Protein AF-A0A944A8Z4-F1 (afdb_monomer)

Mean predicted aligned error: 18.76 Å

Solvent-accessible surface area (backbone atoms only — not comparable to full-atom values): 25428 Å² total; per-residue (Å²): 109,74,67,58,52,48,54,54,46,53,61,54,57,52,52,79,70,58,82,80,67,68,96,84,46,62,68,61,51,51,52,47,49,52,50,50,53,49,53,50,52,44,52,60,62,73,45,83,59,69,46,75,50,66,28,31,27,69,40,78,49,64,46,33,33,29,33,33,46,95,85,51,44,34,49,34,37,39,93,48,65,68,96,69,55,69,24,31,21,33,39,37,32,26,37,75,44,77,56,88,92,39,78,31,34,41,46,75,45,78,45,81,79,51,74,45,83,71,76,77,58,43,80,45,55,56,71,47,65,46,49,74,55,81,51,80,84,37,44,79,66,42,43,59,41,28,48,27,33,38,64,31,32,31,58,29,76,47,102,53,26,31,32,27,36,28,92,91,40,62,31,40,38,37,30,99,63,72,58,77,88,50,75,53,12,66,75,28,42,38,37,34,39,41,40,26,34,28,40,66,39,61,47,86,84,69,90,86,54,76,87,72,30,54,76,36,34,38,30,43,36,84,53,62,86,36,54,41,80,48,88,47,72,62,25,53,60,55,64,52,54,70,66,58,58,52,50,53,55,49,51,53,53,51,52,52,51,50,52,51,54,52,50,52,51,51,54,53,51,52,53,51,51,53,52,51,50,54,54,50,54,50,54,50,53,50,51,50,56,50,49,57,53,50,52,54,41,52,53,52,31,52,56,32,50,77,70,69,38,60,70,60,26,53,51,42,54,52,48,48,53,50,51,54,48,52,55,52,49,68,70,71,42,75,63,60,72,74,46,29,60,62,52,49,53,53,48,51,41,53,61,58,37,72,70,69,82,44,47,60,50,76,50,78,40,50,66,60,74,68,60,59,64,66,53,48,47,40,52,51,51,40,51,50,50,55,52,48,44,35,48,74,75,21,65,29,54,42,35,43,38,40,30,35,64,32,103,78,84,16,24,35,41,35,44,33,27,64,21,56,77,82,60,83,82,78,57,83,47,96,83,80,59,59,65,64,57,52,51,38,42,55,38,26,51,75,66,61,24,50,63,50,76,50,67,78,89,66,33,32,36,40,38,39,39,28,103

Radius of gyration: 58.44 Å; Cα contacts (8 Å, |Δi|>4): 720; chains: 1; bounding box: 113×42×150 Å

Foldseek 3Di:
DVVVVVVLVVVLVCVVVPPPDDPPCQVVVVVVVVVVLVVVVCVLVVPVDFDKDKFFFQAFDQFWTWGDDDQDIAIEGEDTGDPDDGQFIKIFTAGWDDDLNDTHTYGPDIGTPGGHDADDAAEDAPVLLLADDSDPVCSNSHQAQHKHKYKFWWQAADPQETWTDGPNAIEAEGDNDYDPLCHVSNQLRFIKIAIFTKHFNFDSSDDDDSNRGGPHMYGYHHDPVRIDTDGDPSNVVRPDDPVVVVVVVVVVVVVVVVVVVVVVVVVVVVVVVVVVVVVVVVVVVLVVVLVVLLVVLVVVLVVCVVVVNVVLSVVSVVVNVVVVVLSVVLVVPPVLQVAALVRLVVVVQVVVVVVVQAHEEEAEDLGDRGDPSLLSSLSNLLVCLLVVCCVPPFVFRYWYWYKDHDPPSKIKIKIKTQGDDDDPVVPPDPRPDDCSVVSNQVSLVVNCWGWDWDDPPGMIMIMTIHD

pLDDT: mean 77.7, std 17.25, range [27.53, 97.44]

Sequence (467 aa):
MKTMFAILFSLLAMRSFAEDVAPSLGDELSAMRTRIEKAFRRVLAEESLSCAIIGTVTHVERTFFFLQGNDAALKVFSKGRPQLKVGDRIQVSGKPSIEGGRIVFNAEKVEKLGTSSLPGARKAGADDLTFVAFSRDDYARDINWRVVEVKGRAIGLTESGFAMDINDLPVTVVIDKVPSFLSDSAQTRPIVKVKGVAELILDQSSIIDASRWVMGVKVYVAGLEDVVLEPDLIYLANKHDVRLRIAVVGAFVLLGALVLVLAFYGIRQARNRLRSQILMGERKRMADDLHDTIEQHIVGAGILLQLGKLKEVADVLLRAKKEMRDIVWGLKNDDMMRLSPAEMIRQYVREENKKGMYRIDCKLSGLPEKLDARLMRDLSLILREAVGNALKHASARKIAIVSEPNGAGGWLLRVSNDGKPYDPSTALGVDQGHFGVEGMKARARRLGAKLSLCHDGHRTVLTLEKQ

Structure (mmCIF, N/CA/C/O backbone):
data_AF-A0A944A8Z4-F1
#
_entry.id   AF-A0A944A8Z4-F1
#
loop_
_atom_site.group_PDB
_atom_site.id
_atom_site.type_symbol
_atom_site.label_atom_id
_atom_site.label_alt_id
_atom_site.label_comp_id
_atom_site.label_asym_id
_atom_site.label_entity_id
_atom_site.label_seq_id
_atom_site.pdbx_PDB_ins_code
_atom_site.Cartn_x
_atom_site.Cartn_y
_atom_site.Cartn_z
_atom_site.occupancy
_atom_site.B_iso_or_equiv
_atom_site.auth_seq_id
_atom_site.auth_comp_id
_atom_site.auth_asym_id
_atom_site.auth_atom_id
_atom_site.pdbx_PDB_model_num
ATOM 1 N N . MET A 1 1 ? -32.486 8.533 53.521 1.00 33.50 1 MET A N 1
ATOM 2 C CA . MET A 1 1 ? -31.976 8.850 52.158 1.00 33.50 1 MET A CA 1
ATOM 3 C C . MET A 1 1 ? -31.254 10.205 52.054 1.00 33.50 1 MET A C 1
ATOM 5 O O . MET A 1 1 ? -30.093 10.197 51.668 1.00 33.50 1 MET A O 1
ATOM 9 N N . LYS A 1 2 ? -31.855 11.352 52.436 1.00 27.53 2 LYS A N 1
ATOM 10 C CA . LYS A 1 2 ? -31.167 12.672 52.435 1.00 27.53 2 LYS A CA 1
ATOM 11 C C . LYS A 1 2 ? -29.946 12.738 53.378 1.00 27.53 2 LYS A C 1
ATOM 13 O O . LYS A 1 2 ? -28.923 13.292 53.003 1.00 27.53 2 LYS A O 1
ATOM 18 N N . THR A 1 3 ? -30.015 12.092 54.542 1.00 30.09 3 THR A N 1
ATOM 19 C CA . THR A 1 3 ? -28.920 12.016 55.535 1.00 30.09 3 THR A CA 1
ATOM 20 C C . THR A 1 3 ? -27.759 11.116 55.089 1.00 30.09 3 THR A C 1
ATOM 22 O O . THR A 1 3 ? -26.607 11.372 55.410 1.00 30.09 3 THR A O 1
ATOM 25 N N . MET A 1 4 ? -28.048 10.095 54.279 1.00 37.91 4 MET A N 1
ATOM 26 C CA . MET A 1 4 ? -27.061 9.146 53.748 1.00 37.91 4 MET A CA 1
ATOM 27 C C . MET A 1 4 ? -26.226 9.773 52.618 1.00 37.91 4 MET A C 1
ATOM 29 O O . MET A 1 4 ? -25.016 9.583 52.559 1.00 37.91 4 MET A O 1
ATOM 33 N N . PHE A 1 5 ? -26.860 10.604 51.780 1.00 40.53 5 PHE A N 1
ATOM 34 C CA . PHE A 1 5 ? -26.158 11.470 50.830 1.00 40.53 5 PHE A CA 1
ATOM 35 C C . PHE A 1 5 ? -25.332 12.547 51.539 1.00 40.53 5 PHE A C 1
ATOM 37 O O . PHE A 1 5 ? -24.237 12.840 51.082 1.00 40.53 5 PHE A O 1
ATOM 44 N N . ALA A 1 6 ? -25.809 13.097 52.661 1.00 34.31 6 ALA A N 1
ATOM 45 C CA . ALA A 1 6 ? -25.054 14.075 53.443 1.00 34.31 6 ALA A CA 1
ATOM 46 C C . ALA A 1 6 ? -23.755 13.483 54.017 1.00 34.31 6 ALA A C 1
ATOM 48 O O . ALA A 1 6 ? -22.729 14.139 53.933 1.00 34.31 6 ALA A O 1
ATOM 49 N N . ILE A 1 7 ? -23.763 12.231 54.496 1.00 41.44 7 ILE A N 1
ATOM 50 C CA . ILE A 1 7 ? -22.557 11.531 54.985 1.00 41.44 7 ILE A CA 1
ATOM 51 C C . ILE A 1 7 ? -21.581 11.223 53.838 1.00 41.44 7 ILE A C 1
ATOM 53 O O . ILE A 1 7 ? -20.376 11.422 53.987 1.00 41.44 7 ILE A O 1
ATOM 57 N N . LEU A 1 8 ? -22.094 10.805 52.673 1.00 43.31 8 LEU A N 1
ATOM 58 C CA . LEU A 1 8 ? -21.293 10.640 51.454 1.00 43.31 8 LEU A CA 1
ATOM 59 C C . LEU A 1 8 ? -20.638 11.975 51.046 1.00 43.31 8 LEU A C 1
ATOM 61 O O . LEU A 1 8 ? -19.451 12.019 50.739 1.00 43.31 8 LEU A O 1
ATOM 65 N N . PHE A 1 9 ? -21.387 13.078 51.134 1.00 41.00 9 PHE A N 1
ATOM 66 C CA . PHE A 1 9 ? -20.906 14.437 50.879 1.00 41.00 9 PHE A CA 1
ATOM 67 C C . PHE A 1 9 ? -19.906 14.940 51.926 1.00 41.00 9 PHE A C 1
ATOM 69 O O . PHE A 1 9 ? -18.956 15.618 51.558 1.00 41.00 9 PHE A O 1
ATOM 76 N N . SER A 1 10 ? -20.069 14.602 53.208 1.00 35.19 10 SER A N 1
ATOM 77 C CA . SER A 1 10 ? -19.103 14.941 54.264 1.00 35.19 10 SER A CA 1
ATOM 78 C C . SER A 1 10 ? -17.764 14.225 54.061 1.00 35.19 10 SER A C 1
ATOM 80 O O . SER A 1 10 ? -16.714 14.806 54.316 1.00 35.19 10 SER A O 1
ATOM 82 N N . LEU A 1 11 ? -17.793 12.993 53.542 1.00 38.72 11 LEU A N 1
ATOM 83 C CA . LEU A 1 11 ? -16.600 12.217 53.185 1.00 38.72 11 LEU A CA 1
ATOM 84 C C . LEU A 1 11 ? -15.893 12.759 51.935 1.00 38.72 11 LEU A C 1
ATOM 86 O O . LEU A 1 11 ? -14.668 12.744 51.864 1.00 38.72 11 LEU A O 1
ATOM 90 N N . LEU A 1 12 ? -16.655 13.290 50.979 1.00 38.38 12 LEU A N 1
ATOM 91 C CA . LEU A 1 12 ? -16.134 13.969 49.789 1.00 38.38 12 LEU A CA 1
ATOM 92 C C . LEU A 1 12 ? -15.616 15.384 50.078 1.00 38.38 12 LEU A C 1
ATOM 94 O O . LEU A 1 12 ? -14.611 15.789 49.501 1.00 38.38 12 LEU A O 1
ATOM 98 N N . ALA A 1 13 ? -16.235 16.104 51.014 1.00 33.53 13 ALA A N 1
ATOM 99 C CA . ALA A 1 13 ? -15.773 17.408 51.486 1.00 33.53 13 ALA A CA 1
ATOM 100 C C . ALA A 1 13 ? -14.445 17.318 52.263 1.00 33.53 13 ALA A C 1
ATOM 102 O O . ALA A 1 13 ? -13.632 18.234 52.179 1.00 33.53 13 ALA A O 1
ATOM 103 N N . MET A 1 14 ? -14.164 16.199 52.947 1.00 36.00 14 MET A N 1
ATOM 104 C CA . MET A 1 14 ? -12.862 15.965 53.596 1.00 36.00 14 MET A CA 1
ATOM 105 C C . MET A 1 14 ? -11.694 15.804 52.603 1.00 36.00 14 MET A C 1
ATOM 107 O O . MET A 1 14 ? -10.540 15.919 53.010 1.00 36.00 14 MET A O 1
ATOM 111 N N . ARG A 1 15 ? -11.962 15.612 51.301 1.00 39.09 15 ARG A N 1
ATOM 112 C CA . ARG A 1 15 ? -10.935 15.564 50.243 1.00 39.09 15 ARG A CA 1
ATOM 113 C C . ARG A 1 15 ? -10.267 16.921 50.003 1.00 39.09 15 ARG A C 1
ATOM 115 O O . ARG A 1 15 ? -9.078 16.951 49.722 1.00 39.09 15 ARG A O 1
ATOM 122 N N . SER A 1 16 ? -10.989 18.023 50.223 1.00 33.91 16 SER A N 1
ATOM 123 C CA . SER A 1 16 ? -10.416 19.380 50.193 1.00 33.91 16 SER A CA 1
ATOM 124 C C . SER A 1 16 ? -9.349 19.598 51.275 1.00 33.91 16 SER A C 1
ATOM 126 O O . SER A 1 16 ? -8.621 20.580 51.208 1.00 33.91 16 SER A O 1
ATOM 128 N N . PHE A 1 17 ? -9.266 18.716 52.277 1.00 29.78 17 PHE A N 1
ATOM 129 C CA . PHE A 1 17 ? -8.324 18.827 53.391 1.00 29.78 17 PHE A CA 1
ATOM 130 C C . PHE A 1 17 ? -7.051 17.984 53.197 1.00 29.78 17 PHE A C 1
ATOM 132 O O . PHE A 1 17 ? -6.087 18.159 53.935 1.00 29.78 17 PHE A O 1
ATOM 139 N N . ALA A 1 18 ? -7.036 17.060 52.228 1.00 34.78 18 ALA A N 1
ATOM 140 C CA . ALA A 1 18 ? -5.936 16.114 52.020 1.00 34.78 18 ALA A CA 1
ATOM 141 C C . ALA A 1 18 ? -4.930 16.551 50.937 1.00 34.78 18 ALA A C 1
ATOM 143 O O . ALA A 1 18 ? -3.946 15.851 50.713 1.00 34.78 18 ALA A O 1
ATOM 144 N N . GLU A 1 19 ? -5.151 17.694 50.280 1.00 38.44 19 GLU A N 1
ATOM 145 C CA . GLU A 1 19 ? -4.257 18.212 49.231 1.00 38.44 19 GLU A CA 1
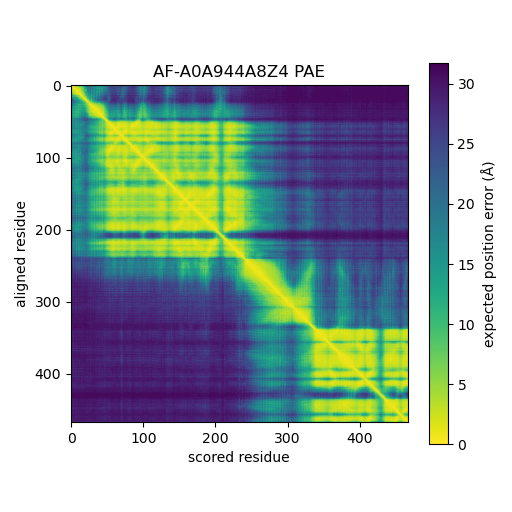ATOM 146 C C . GLU A 1 19 ? -2.943 18.816 49.773 1.00 38.44 19 GLU A C 1
ATOM 148 O O . GLU A 1 19 ? -2.014 19.003 48.995 1.00 38.44 19 GLU A O 1
ATOM 153 N N . ASP A 1 20 ? -2.801 19.011 51.093 1.00 39.16 20 ASP A N 1
ATOM 154 C CA . ASP A 1 20 ? -1.635 19.694 51.687 1.00 39.16 20 ASP A CA 1
ATOM 155 C C . ASP A 1 20 ? -0.675 18.813 52.515 1.00 39.16 20 ASP A C 1
ATOM 157 O O . ASP A 1 20 ? 0.334 19.314 53.017 1.00 39.16 20 ASP A O 1
ATOM 161 N N . VAL A 1 21 ? -0.922 17.507 52.695 1.00 34.72 21 VAL A N 1
ATOM 162 C CA . VAL A 1 21 ? -0.170 16.724 53.701 1.00 34.72 21 VAL A CA 1
ATOM 163 C C . VAL A 1 21 ? 0.400 15.415 53.145 1.00 34.72 21 VAL A C 1
ATOM 165 O O . VAL A 1 21 ? -0.266 14.394 53.098 1.00 34.72 21 VAL A O 1
ATOM 168 N N . ALA A 1 22 ? 1.673 15.498 52.750 1.00 36.94 22 ALA A N 1
ATOM 169 C CA . ALA A 1 22 ? 2.753 14.501 52.775 1.00 36.94 22 ALA A CA 1
ATOM 170 C C . ALA A 1 22 ? 2.506 13.008 52.377 1.00 36.94 22 ALA A C 1
ATOM 172 O O . ALA A 1 22 ? 1.632 12.328 52.909 1.00 36.94 22 ALA A O 1
ATOM 173 N N . PRO A 1 23 ? 3.410 12.397 51.576 1.00 42.44 23 PRO A N 1
ATOM 174 C CA . PRO A 1 23 ? 3.342 10.995 51.121 1.00 42.44 23 PRO A CA 1
ATOM 175 C C . PRO A 1 23 ? 3.504 9.891 52.200 1.00 42.44 23 PRO A C 1
ATOM 177 O O . PRO A 1 23 ? 3.547 8.713 51.854 1.00 42.44 23 PRO A O 1
ATOM 180 N N . SER A 1 24 ? 3.558 10.216 53.498 1.00 43.31 24 SER A N 1
ATOM 181 C CA . SER A 1 24 ? 3.660 9.247 54.610 1.00 43.31 24 SER A CA 1
ATOM 182 C C . SER A 1 24 ? 2.308 8.724 55.135 1.00 43.31 24 SER A C 1
ATOM 184 O O . SER A 1 24 ? 2.270 8.028 56.144 1.00 43.31 24 SER A O 1
ATOM 186 N N . LEU A 1 25 ? 1.197 9.046 54.465 1.00 44.62 25 LEU A N 1
ATOM 187 C CA . LEU A 1 25 ? -0.182 8.796 54.920 1.00 44.62 25 LEU A CA 1
ATOM 188 C C . LEU A 1 25 ? -0.814 7.469 54.448 1.00 44.62 25 LEU A C 1
ATOM 190 O O . LEU A 1 25 ? -1.997 7.233 54.691 1.00 44.62 25 LEU A O 1
ATOM 194 N N . GLY A 1 26 ? -0.061 6.593 53.775 1.00 45.41 26 GLY A N 1
ATOM 195 C CA . GLY A 1 26 ? -0.600 5.375 53.147 1.00 45.41 26 GLY A CA 1
ATOM 196 C C . GLY A 1 26 ? -1.332 4.430 54.112 1.00 45.41 26 GLY A C 1
ATOM 197 O O . GLY A 1 26 ? -2.456 4.004 53.830 1.00 45.41 26 GLY A O 1
ATOM 198 N N . ASP A 1 27 ? -0.743 4.161 55.278 1.00 46.50 27 ASP A N 1
ATOM 199 C CA . ASP A 1 27 ? -1.325 3.251 56.275 1.00 46.50 27 ASP A CA 1
ATOM 200 C C . ASP A 1 27 ? -2.541 3.867 56.989 1.00 46.50 27 ASP A C 1
ATOM 202 O O . ASP A 1 27 ? -3.544 3.188 57.228 1.00 46.50 27 ASP A O 1
ATOM 206 N N . GLU A 1 28 ? -2.509 5.175 57.263 1.00 45.19 28 GLU A N 1
ATOM 207 C CA . GLU A 1 28 ? -3.624 5.897 57.887 1.00 45.19 28 GLU A CA 1
ATOM 208 C C . GLU A 1 28 ? -4.821 6.050 56.940 1.00 45.19 28 GLU A C 1
ATOM 210 O O . GLU A 1 28 ? -5.967 5.870 57.360 1.00 45.19 28 GLU A O 1
ATOM 215 N N . LEU A 1 29 ? -4.579 6.287 55.647 1.00 44.28 29 LEU A N 1
ATOM 216 C CA . LEU A 1 29 ? -5.621 6.330 54.616 1.00 44.28 29 LEU A CA 1
ATOM 217 C C . LEU A 1 29 ? -6.252 4.949 54.379 1.00 44.28 29 LEU A C 1
ATOM 219 O O . LEU A 1 29 ? -7.470 4.852 54.213 1.00 44.28 29 LEU A O 1
ATOM 223 N N . SER A 1 30 ? -5.466 3.870 54.432 1.00 45.75 30 SER A N 1
ATOM 224 C CA . SER A 1 30 ? -5.971 2.490 54.357 1.00 45.75 30 SER A CA 1
ATOM 225 C C . SER A 1 30 ? -6.839 2.123 55.572 1.00 45.75 30 SER A C 1
ATOM 227 O O . SER A 1 30 ? -7.936 1.557 55.441 1.00 45.75 30 SER A O 1
ATOM 229 N N . ALA A 1 31 ? -6.414 2.527 56.773 1.00 50.53 31 ALA A N 1
ATOM 230 C CA . ALA A 1 31 ? -7.206 2.380 57.990 1.00 50.53 31 ALA A CA 1
ATOM 231 C C . ALA A 1 31 ? -8.495 3.223 57.943 1.00 50.53 31 ALA A C 1
ATOM 233 O O . ALA A 1 31 ? -9.558 2.749 58.357 1.00 50.53 31 ALA A O 1
ATOM 234 N N . MET A 1 32 ? -8.434 4.441 57.393 1.00 48.72 32 MET A N 1
ATOM 235 C CA . MET A 1 32 ? -9.591 5.316 57.178 1.00 48.72 32 MET A CA 1
ATOM 236 C C . MET A 1 32 ? -10.587 4.692 56.195 1.00 48.72 32 MET A C 1
ATOM 238 O O . MET A 1 32 ? -11.773 4.596 56.513 1.00 48.72 32 MET A O 1
ATOM 242 N N . ARG A 1 33 ? -10.115 4.180 55.049 1.00 49.97 33 ARG A N 1
ATOM 243 C CA . ARG A 1 33 ? -10.929 3.431 54.079 1.00 49.97 33 ARG A CA 1
ATOM 244 C C . ARG A 1 33 ? -11.651 2.273 54.751 1.00 49.97 33 ARG A C 1
ATOM 246 O O . ARG A 1 33 ? -12.865 2.153 54.624 1.00 49.97 33 ARG A O 1
ATOM 253 N N . THR A 1 34 ? -10.923 1.457 55.509 1.00 54.66 34 THR A N 1
ATOM 254 C CA . THR A 1 34 ? -11.496 0.302 56.213 1.00 54.66 34 THR A CA 1
ATOM 255 C C . THR A 1 34 ? -12.566 0.743 57.214 1.00 54.66 34 THR A C 1
ATOM 257 O O . THR A 1 34 ? -13.606 0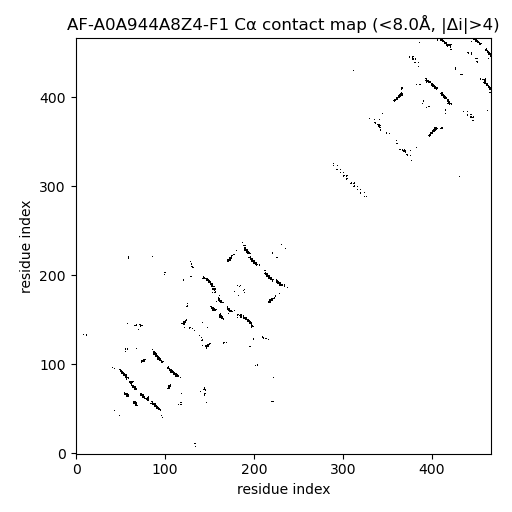.098 57.335 1.00 54.66 34 THR A O 1
ATOM 260 N N . ARG A 1 35 ? -12.361 1.869 57.912 1.00 54.84 35 ARG A N 1
ATOM 261 C CA . ARG A 1 35 ? -13.348 2.441 58.844 1.00 54.84 35 ARG A CA 1
ATOM 262 C C . ARG A 1 35 ? -14.587 2.974 58.128 1.00 54.84 35 ARG A C 1
ATOM 264 O O . ARG A 1 35 ? -15.687 2.713 58.603 1.00 54.84 35 ARG A O 1
ATOM 271 N N . ILE A 1 36 ? -14.428 3.659 56.997 1.00 55.84 36 ILE A N 1
ATOM 272 C CA . ILE A 1 36 ? -15.534 4.190 56.186 1.00 55.84 36 ILE A CA 1
ATOM 273 C C . ILE A 1 36 ? -16.332 3.049 55.559 1.00 55.84 36 ILE A C 1
ATOM 275 O O . ILE A 1 36 ? -17.550 3.010 55.703 1.00 55.84 36 ILE A O 1
ATOM 279 N N . GLU A 1 37 ? -15.662 2.080 54.932 1.00 57.41 37 GLU A N 1
ATOM 280 C CA . GLU A 1 37 ? -16.307 0.883 54.388 1.00 57.41 37 GLU A CA 1
ATOM 281 C C . GLU A 1 37 ? -17.045 0.117 55.489 1.00 57.41 37 GLU A C 1
ATOM 283 O O . GLU A 1 37 ? -18.183 -0.299 55.287 1.00 57.41 37 GLU A O 1
ATOM 288 N N . LYS A 1 38 ? -16.446 -0.033 56.677 1.00 61.47 38 LYS A N 1
ATOM 289 C CA . LYS A 1 38 ? -17.083 -0.699 57.820 1.00 61.47 38 LYS A CA 1
ATOM 290 C C . LYS A 1 38 ? -18.272 0.094 58.362 1.00 61.47 38 LYS A C 1
ATOM 292 O O . LYS A 1 38 ? -19.289 -0.518 58.665 1.00 61.47 38 LYS A O 1
ATOM 297 N N . ALA A 1 39 ? -18.180 1.421 58.457 1.00 57.78 39 ALA A N 1
ATOM 298 C CA . ALA A 1 39 ? -19.283 2.286 58.874 1.00 57.78 39 ALA A CA 1
ATOM 299 C C . ALA A 1 39 ? -20.432 2.254 57.858 1.00 57.78 39 ALA A C 1
ATOM 301 O O . ALA A 1 39 ? -21.588 2.121 58.242 1.00 57.78 39 ALA A O 1
ATOM 302 N N . PHE A 1 40 ? -20.124 2.279 56.563 1.00 59.16 40 PHE A N 1
ATOM 303 C CA . PHE A 1 40 ? -21.126 2.205 55.508 1.00 59.16 40 PHE A CA 1
ATOM 304 C C . PHE A 1 40 ? -21.773 0.821 55.431 1.00 59.16 40 PHE A C 1
ATOM 306 O O . PHE A 1 40 ? -22.994 0.720 55.381 1.00 59.16 40 PHE A O 1
ATOM 313 N N . ARG A 1 41 ? -20.982 -0.260 55.509 1.00 62.38 41 ARG A N 1
ATOM 314 C CA . ARG A 1 41 ? -21.499 -1.634 55.634 1.00 62.38 41 ARG A CA 1
ATOM 315 C C . ARG A 1 41 ? -22.366 -1.791 56.875 1.00 62.38 41 ARG A C 1
ATOM 317 O O . ARG A 1 41 ? -23.364 -2.491 56.810 1.00 62.38 41 ARG A O 1
ATOM 324 N N . ARG A 1 42 ? -22.005 -1.139 57.982 1.00 61.34 42 ARG A N 1
ATOM 325 C CA . ARG A 1 42 ? -22.796 -1.126 59.213 1.00 61.34 42 ARG A CA 1
ATOM 326 C C . ARG A 1 42 ? -24.124 -0.398 59.016 1.00 61.34 42 ARG A C 1
ATOM 328 O O . ARG A 1 42 ? -25.138 -0.966 59.378 1.00 61.34 42 ARG A O 1
ATOM 335 N N . VAL A 1 43 ? -24.145 0.765 58.363 1.00 58.62 43 VAL A N 1
ATOM 336 C CA . VAL A 1 43 ? -25.392 1.479 58.017 1.00 58.62 43 VAL A CA 1
ATOM 337 C C . VAL A 1 43 ? -26.270 0.646 57.078 1.00 58.62 43 VAL A C 1
ATOM 339 O O . VAL A 1 43 ? -27.458 0.488 57.333 1.00 58.62 43 VAL A O 1
ATOM 342 N N . LEU A 1 44 ? -25.683 0.039 56.042 1.00 59.97 44 LEU A N 1
ATOM 343 C CA . LEU A 1 44 ? -26.388 -0.864 55.124 1.00 59.97 44 LEU A CA 1
ATOM 344 C C . LEU A 1 44 ? -26.882 -2.165 55.785 1.00 59.97 44 LEU A C 1
ATOM 346 O O . LEU A 1 44 ? -27.789 -2.803 55.255 1.00 59.97 44 LEU A O 1
ATOM 350 N N . ALA A 1 45 ? -26.259 -2.596 56.885 1.00 57.09 45 ALA A N 1
ATOM 351 C CA . ALA A 1 45 ? -26.615 -3.816 57.609 1.00 57.09 45 ALA A CA 1
ATOM 352 C C . ALA A 1 45 ? -27.586 -3.568 58.777 1.00 57.09 45 ALA A C 1
ATOM 354 O O . ALA A 1 45 ? -28.406 -4.437 59.061 1.00 57.09 45 ALA A O 1
ATOM 355 N N . GLU A 1 46 ? -27.492 -2.418 59.455 1.00 51.72 46 GLU A N 1
ATOM 356 C CA . GLU A 1 46 ? -28.370 -2.012 60.563 1.00 51.72 46 GLU A CA 1
ATOM 357 C C . GLU A 1 46 ? -29.729 -1.517 60.049 1.00 51.72 46 GLU A C 1
ATOM 359 O O . GLU A 1 46 ? -30.759 -1.843 60.637 1.00 51.72 46 GLU A O 1
ATOM 364 N N . GLU A 1 47 ? -29.766 -0.800 58.922 1.00 50.97 47 GLU A N 1
ATOM 365 C CA . GLU A 1 47 ? -31.010 -0.502 58.221 1.00 50.97 47 GLU A CA 1
ATOM 366 C C . GLU A 1 47 ? -31.252 -1.611 57.187 1.00 50.97 47 GLU A C 1
ATOM 368 O O . GLU A 1 47 ? -30.611 -1.645 56.141 1.00 50.97 47 GLU A O 1
ATOM 373 N N . SER A 1 48 ? -32.176 -2.539 57.446 1.00 51.12 48 SER A N 1
ATOM 374 C CA . SER A 1 48 ? -32.635 -3.558 56.488 1.00 51.12 48 SER A CA 1
ATOM 375 C C . SER A 1 48 ? -33.394 -2.930 55.304 1.00 51.12 48 SER A C 1
ATOM 377 O O . SER A 1 48 ? -34.573 -3.205 55.076 1.00 51.12 48 SER A O 1
ATOM 379 N N . LEU A 1 49 ? -32.733 -2.045 54.558 1.00 57.38 49 LEU A N 1
ATOM 380 C CA . LEU A 1 49 ? -33.257 -1.275 53.439 1.00 57.38 49 LEU A CA 1
ATOM 381 C C . LEU A 1 49 ? -33.318 -2.161 52.200 1.00 57.38 49 LEU A C 1
ATOM 383 O O . LEU A 1 49 ? -32.523 -2.037 51.269 1.00 57.38 49 LEU A O 1
ATOM 387 N N . SER A 1 50 ? -34.296 -3.062 52.185 1.00 61.62 50 SER A N 1
ATOM 388 C CA . SER A 1 50 ? -34.819 -3.545 50.914 1.00 61.62 50 SER A CA 1
ATOM 389 C C . SER A 1 50 ? -35.464 -2.354 50.211 1.00 61.62 50 SER A C 1
ATOM 391 O O . SER A 1 50 ? -36.462 -1.815 50.690 1.00 61.62 50 SER A O 1
ATOM 393 N N . CYS A 1 51 ? -34.892 -1.918 49.093 1.00 72.38 51 CYS A N 1
ATOM 394 C CA . CYS A 1 51 ? -35.466 -0.859 48.271 1.00 72.38 51 CYS A CA 1
ATOM 395 C C . CYS A 1 51 ? -35.825 -1.394 46.885 1.00 72.38 51 CYS A C 1
ATOM 397 O O . CYS A 1 51 ? -35.367 -2.459 46.471 1.00 72.38 51 CYS A O 1
ATOM 399 N N . ALA A 1 52 ? -36.703 -0.673 46.191 1.00 75.62 52 ALA A N 1
ATOM 400 C CA . ALA A 1 52 ? -37.074 -0.977 44.821 1.00 75.62 52 ALA A CA 1
ATOM 401 C C . ALA A 1 52 ? -36.520 0.103 43.893 1.00 75.62 52 ALA A C 1
ATOM 403 O O . ALA A 1 52 ? -36.718 1.294 44.134 1.00 75.62 52 ALA A O 1
ATOM 404 N N . ILE A 1 53 ? -35.845 -0.320 42.829 1.00 82.38 53 ILE A N 1
ATOM 405 C CA . ILE A 1 53 ? -35.335 0.552 41.771 1.00 82.38 53 ILE A CA 1
ATOM 406 C C . ILE A 1 53 ? -36.029 0.215 40.456 1.00 82.38 53 ILE A C 1
ATOM 408 O O . ILE A 1 53 ? -36.335 -0.945 40.185 1.00 82.38 53 ILE A O 1
ATOM 412 N N . ILE A 1 54 ? -36.291 1.232 39.639 1.00 85.38 54 ILE A N 1
ATOM 413 C CA . ILE A 1 54 ? -36.929 1.078 38.330 1.00 85.38 54 ILE A CA 1
ATOM 414 C C . ILE A 1 54 ? -35.976 1.602 37.266 1.00 85.38 54 ILE A C 1
ATOM 416 O O . ILE A 1 54 ? -35.401 2.679 37.415 1.00 85.38 54 ILE A O 1
ATOM 420 N N . GLY A 1 55 ? -35.845 0.863 36.171 1.00 88.81 55 GLY A N 1
ATOM 421 C CA . GLY A 1 55 ? -35.054 1.298 35.030 1.00 88.81 55 GLY A CA 1
ATOM 422 C C . GLY A 1 55 ? -35.272 0.426 33.805 1.00 88.81 55 GLY A C 1
ATOM 423 O O . GLY A 1 55 ? -36.131 -0.459 33.790 1.00 88.81 55 GLY A O 1
ATOM 424 N N . THR A 1 56 ? -34.478 0.696 32.778 1.00 92.94 56 THR A N 1
ATOM 425 C CA . THR A 1 56 ? -34.454 -0.071 31.532 1.00 92.94 56 THR A CA 1
ATOM 426 C C . THR A 1 56 ? -33.207 -0.940 31.502 1.00 92.94 56 THR A C 1
ATOM 428 O O . THR A 1 56 ? -32.110 -0.459 31.791 1.00 92.94 56 THR A O 1
ATOM 431 N N . VAL A 1 57 ? -33.368 -2.218 31.172 1.00 94.88 57 VAL A N 1
ATOM 432 C CA . VAL A 1 57 ? -32.261 -3.166 31.023 1.00 94.88 57 VAL A CA 1
ATOM 433 C C . VAL A 1 57 ? -31.464 -2.807 29.772 1.00 94.88 57 VAL A C 1
ATOM 435 O O . VAL A 1 57 ? -32.010 -2.810 28.669 1.00 94.88 57 VAL A O 1
ATOM 438 N N . THR A 1 58 ? -30.180 -2.499 29.933 1.00 93.88 58 THR A N 1
ATOM 439 C CA . THR A 1 58 ? -29.305 -2.071 28.828 1.00 93.88 58 THR A CA 1
ATOM 440 C C . THR A 1 58 ? -28.399 -3.185 28.319 1.00 93.88 58 THR A C 1
ATOM 442 O O . THR A 1 58 ? -28.065 -3.189 27.141 1.00 93.88 58 THR A O 1
ATOM 445 N N . HIS A 1 59 ? -28.049 -4.152 29.169 1.00 94.94 59 HIS A N 1
ATOM 446 C CA . HIS A 1 59 ? -27.310 -5.362 28.796 1.00 94.94 59 HIS A CA 1
ATOM 447 C C . HIS A 1 59 ? -27.521 -6.455 29.851 1.00 94.94 59 HIS A C 1
ATOM 449 O O . HIS A 1 59 ? -27.750 -6.144 31.023 1.00 94.94 59 HIS A O 1
ATOM 455 N N . VAL A 1 60 ? -27.469 -7.727 29.446 1.00 93.25 60 VAL A N 1
ATOM 456 C CA . VAL A 1 60 ? -27.753 -8.884 30.313 1.00 93.25 60 VAL A CA 1
ATOM 457 C C . VAL A 1 60 ? -26.623 -9.899 30.217 1.00 93.25 60 VAL A C 1
ATOM 459 O O . VAL A 1 60 ? -26.318 -10.391 29.138 1.00 93.25 60 VAL A O 1
ATOM 462 N N . GLU A 1 61 ? -26.070 -10.265 31.368 1.00 92.06 61 GLU A N 1
ATOM 463 C CA . GLU A 1 61 ? -25.060 -11.307 31.527 1.00 92.06 61 GLU A CA 1
ATOM 464 C C . GLU A 1 61 ? -25.609 -12.510 32.303 1.00 92.06 61 GLU A C 1
ATOM 466 O O . GLU A 1 61 ? -26.765 -12.553 32.734 1.00 92.06 61 GLU A O 1
ATOM 471 N N . ARG A 1 62 ? -24.775 -13.539 32.486 1.00 89.19 62 ARG A N 1
ATOM 472 C CA . ARG A 1 62 ? -25.183 -14.775 33.179 1.00 89.19 62 ARG A CA 1
ATOM 473 C C . ARG A 1 62 ? -25.555 -14.582 34.649 1.00 89.19 62 ARG A C 1
ATOM 475 O O . ARG A 1 62 ? -26.372 -15.347 35.146 1.00 89.19 62 ARG A O 1
ATOM 482 N N . THR A 1 63 ? -24.933 -13.639 35.350 1.00 91.19 63 THR A N 1
ATOM 483 C CA . THR A 1 63 ? -25.107 -13.443 36.806 1.00 91.19 63 THR A CA 1
ATOM 484 C C . THR A 1 63 ? -25.430 -12.002 37.188 1.00 91.19 63 THR A C 1
ATOM 486 O O . THR A 1 63 ? -25.672 -11.705 38.356 1.00 91.19 63 THR A O 1
ATOM 489 N N . PHE A 1 64 ? -25.445 -11.092 36.217 1.00 94.19 64 PHE A N 1
ATOM 490 C CA . PHE A 1 64 ? -25.771 -9.692 36.428 1.00 94.19 64 PHE A CA 1
ATOM 491 C C . PHE A 1 64 ? -26.402 -9.094 35.175 1.00 94.19 64 PHE A C 1
ATOM 493 O O . PHE A 1 64 ? -26.388 -9.691 34.103 1.00 94.19 64 PHE A O 1
ATOM 500 N N . PHE A 1 65 ? -26.955 -7.902 35.305 1.00 95.19 65 PHE A N 1
ATOM 501 C CA . PHE A 1 65 ? -27.409 -7.082 34.192 1.00 95.19 65 PHE A CA 1
ATOM 502 C C . PHE A 1 65 ? -27.194 -5.610 34.536 1.00 95.19 65 PHE A C 1
ATOM 504 O O . PHE A 1 65 ? -27.052 -5.246 35.706 1.00 95.19 65 PHE A O 1
ATOM 511 N N . PHE A 1 66 ? -27.161 -4.760 33.518 1.00 94.69 66 PHE A N 1
ATOM 512 C CA . PHE A 1 66 ? -27.099 -3.317 33.707 1.00 94.69 66 PHE A CA 1
ATOM 513 C C . PHE A 1 66 ? -28.496 -2.718 33.594 1.00 94.69 66 PHE A C 1
ATOM 515 O O . PHE A 1 66 ? -29.272 -3.060 32.698 1.00 94.69 66 PHE A O 1
ATOM 522 N N . LEU A 1 67 ? -28.816 -1.836 34.536 1.00 92.12 67 LEU A N 1
ATOM 523 C CA . LEU A 1 67 ? -30.093 -1.150 34.633 1.00 92.12 67 LEU A CA 1
ATOM 524 C C . LEU A 1 67 ? -29.847 0.355 34.591 1.00 92.12 67 LEU A C 1
ATOM 526 O O . LEU A 1 67 ? -29.153 0.892 35.453 1.00 92.12 67 LEU A O 1
ATOM 530 N N . GLN A 1 68 ? -30.436 1.041 33.617 1.00 89.31 68 GLN A N 1
ATOM 531 C CA . GLN A 1 68 ? -30.297 2.486 33.465 1.00 89.31 68 GLN A CA 1
ATOM 532 C C . GLN A 1 68 ? -31.639 3.189 33.696 1.00 89.31 68 GLN A C 1
ATOM 534 O O . GLN A 1 68 ? -32.646 2.879 33.054 1.00 89.31 68 GLN A O 1
ATOM 539 N N . GLY A 1 69 ? -31.645 4.124 34.646 1.00 83.50 69 GLY A N 1
ATOM 540 C CA . GLY A 1 69 ? -32.722 5.086 34.869 1.00 83.50 69 GLY A CA 1
ATOM 541 C C . GLY A 1 69 ? -32.448 6.410 34.148 1.00 83.50 69 GLY A C 1
ATOM 542 O O . GLY A 1 69 ? -31.583 6.484 33.277 1.00 83.50 69 GLY A O 1
ATOM 543 N N . ASN A 1 70 ? -33.169 7.467 34.529 1.00 73.69 70 ASN A N 1
ATOM 544 C CA . ASN A 1 70 ? -33.001 8.792 33.918 1.00 73.69 70 ASN A CA 1
ATOM 545 C C . ASN A 1 70 ? -31.646 9.423 34.279 1.00 73.69 70 ASN A C 1
ATOM 547 O O . ASN A 1 70 ? -30.917 9.863 33.397 1.00 73.69 70 ASN A O 1
ATOM 551 N N . ASP A 1 71 ? -31.291 9.400 35.568 1.00 70.44 71 ASP A N 1
ATOM 552 C CA . ASP A 1 71 ? -30.132 10.140 36.085 1.00 70.44 71 ASP A CA 1
ATOM 553 C C . ASP A 1 71 ? -28.951 9.238 36.466 1.00 70.44 71 ASP A C 1
ATOM 555 O O . ASP A 1 71 ? -27.844 9.720 36.693 1.00 70.44 71 ASP A O 1
ATOM 559 N N . ALA A 1 72 ? -29.143 7.920 36.527 1.00 75.94 72 ALA A N 1
ATOM 560 C CA . ALA A 1 72 ? -28.129 6.982 37.003 1.00 75.94 72 ALA A CA 1
ATOM 561 C C . ALA A 1 72 ? -28.234 5.623 36.307 1.00 75.94 72 ALA A C 1
ATOM 563 O O . ALA A 1 72 ? -29.287 5.250 35.785 1.00 75.94 72 ALA A O 1
ATOM 564 N N . ALA A 1 73 ? -27.136 4.876 36.340 1.00 85.25 73 ALA A N 1
ATOM 565 C CA . ALA A 1 73 ? -27.093 3.482 35.934 1.00 85.25 73 ALA A CA 1
ATOM 566 C C . ALA A 1 73 ? -26.481 2.632 37.046 1.00 85.25 73 ALA A C 1
ATOM 568 O O . ALA A 1 73 ? -25.670 3.116 37.835 1.00 85.25 73 ALA A O 1
ATOM 569 N N . LEU A 1 74 ? -26.902 1.374 37.126 1.00 85.94 74 LEU A N 1
ATOM 570 C CA . LEU A 1 74 ? -26.508 0.441 38.171 1.00 85.94 74 LEU A CA 1
ATOM 571 C C . LEU A 1 74 ? -26.215 -0.930 37.574 1.00 85.94 74 LEU A C 1
ATOM 573 O O . LEU A 1 74 ? -26.942 -1.420 36.707 1.00 85.94 74 LEU A O 1
ATOM 577 N N . LYS A 1 75 ? -25.179 -1.576 38.106 1.00 91.44 75 LYS A N 1
ATOM 578 C CA . LYS A 1 75 ? -24.963 -3.008 37.934 1.00 91.44 75 LYS A CA 1
ATOM 579 C C . LYS A 1 75 ? -25.800 -3.762 38.959 1.00 91.44 75 LYS A C 1
ATOM 581 O O . LYS A 1 75 ? -25.704 -3.503 40.161 1.00 91.44 75 LYS A O 1
ATOM 586 N N . VAL A 1 76 ? -26.622 -4.682 38.472 1.00 91.00 76 VAL A N 1
ATOM 587 C CA . VAL A 1 76 ? -27.533 -5.472 39.292 1.00 91.00 76 VAL A CA 1
ATOM 588 C C . VAL A 1 76 ? -27.142 -6.941 39.209 1.00 91.00 76 VAL A C 1
ATOM 590 O O . VAL A 1 76 ? -27.216 -7.543 38.141 1.00 91.00 76 VAL A O 1
ATOM 593 N N . PHE A 1 77 ? -26.749 -7.530 40.331 1.00 92.69 77 PHE A N 1
ATOM 594 C CA . PHE A 1 77 ? -26.480 -8.957 40.449 1.00 92.69 77 PHE A CA 1
ATOM 595 C C . PHE A 1 77 ? -27.769 -9.732 40.694 1.00 92.69 77 PHE A C 1
ATOM 597 O O . PHE A 1 77 ? -28.655 -9.288 41.425 1.00 92.69 77 PHE A O 1
ATOM 604 N N . SER A 1 78 ? -27.867 -10.913 40.095 1.00 90.81 78 SER A N 1
ATOM 605 C CA . SER A 1 78 ? -29.014 -11.805 40.231 1.00 90.81 78 SER A CA 1
ATOM 606 C C . SER A 1 78 ? -28.555 -13.225 40.549 1.00 90.81 78 SER A C 1
ATOM 608 O O . SER A 1 78 ? -27.487 -13.669 40.121 1.00 90.81 78 SER A O 1
ATOM 610 N N . LYS A 1 79 ? -29.373 -13.963 41.307 1.00 85.31 79 LYS A N 1
ATOM 611 C CA . LYS A 1 79 ? -29.141 -15.389 41.554 1.00 85.31 79 LYS A CA 1
ATOM 612 C C . LYS A 1 79 ? -29.513 -16.182 40.298 1.00 85.31 79 LYS A C 1
ATOM 614 O O . LYS A 1 79 ? -30.663 -16.570 40.119 1.00 85.31 79 LYS A O 1
ATOM 619 N N . GLY A 1 80 ? -28.521 -16.431 39.448 1.00 79.81 80 GLY A N 1
ATOM 620 C CA . GLY A 1 80 ? -28.678 -17.163 38.189 1.00 79.81 80 GLY A CA 1
ATOM 621 C C . GLY A 1 80 ? -28.957 -16.255 36.989 1.00 79.81 80 GLY A C 1
ATOM 622 O O . GLY A 1 80 ? -28.928 -15.031 37.106 1.00 79.81 80 GLY A O 1
ATOM 623 N N . ARG A 1 81 ? -29.202 -16.869 35.820 1.00 77.19 81 ARG A N 1
ATOM 624 C CA . ARG A 1 81 ? -29.389 -16.135 34.560 1.00 77.19 81 ARG A CA 1
ATOM 625 C C . ARG A 1 81 ? -30.745 -15.424 34.552 1.00 77.19 81 ARG A C 1
ATOM 627 O O . ARG A 1 81 ? -31.767 -16.114 34.534 1.00 77.19 81 ARG A O 1
ATOM 634 N N . PRO A 1 82 ? -30.780 -14.080 34.522 1.00 79.44 82 PRO A N 1
ATOM 635 C CA . PRO A 1 82 ? -32.036 -13.348 34.451 1.00 79.44 82 PRO A CA 1
ATOM 636 C C . PRO A 1 82 ? -32.756 -13.688 33.141 1.00 79.44 82 PRO A C 1
ATOM 638 O O . PRO A 1 82 ? -32.160 -13.595 32.068 1.00 79.44 82 PRO A O 1
ATOM 641 N N . GLN A 1 83 ? -34.042 -14.046 33.197 1.00 87.06 83 GLN A N 1
ATOM 642 C CA . GLN A 1 83 ? -34.882 -14.181 31.997 1.00 87.06 83 GLN A CA 1
ATOM 643 C C . GLN A 1 83 ? -35.364 -12.801 31.523 1.00 87.06 83 GLN A C 1
ATOM 645 O O . GLN A 1 83 ? -36.557 -12.508 31.501 1.00 87.06 83 GLN A O 1
ATOM 650 N N . LEU A 1 84 ? -34.411 -11.929 31.201 1.00 91.69 84 LEU A N 1
ATOM 651 C CA . LEU A 1 84 ? -34.633 -10.542 30.800 1.00 91.69 84 LEU A CA 1
ATOM 652 C C . LEU A 1 84 ? -34.117 -10.318 29.382 1.00 91.69 84 LEU A C 1
ATOM 654 O O . LEU A 1 84 ? -33.180 -10.986 28.941 1.00 91.69 84 LEU A O 1
ATOM 658 N N . LYS A 1 85 ? -34.707 -9.351 28.682 1.00 92.38 85 LYS A N 1
ATOM 659 C CA . LYS A 1 85 ? -34.213 -8.871 27.389 1.00 92.38 85 LYS A CA 1
ATOM 660 C C . LYS A 1 85 ? -33.754 -7.422 27.500 1.00 92.38 85 LYS A C 1
ATOM 662 O O . LYS A 1 85 ? -34.289 -6.642 28.285 1.00 92.38 85 LYS A O 1
ATOM 667 N N . VAL A 1 86 ? -32.770 -7.059 26.683 1.00 92.50 86 VAL A N 1
ATOM 668 C CA . VAL A 1 86 ? -32.366 -5.661 26.492 1.00 92.50 86 VAL A CA 1
ATOM 669 C C . VAL A 1 86 ? -33.586 -4.850 26.032 1.00 92.50 86 VAL A C 1
ATOM 671 O O . VAL A 1 86 ? -34.329 -5.290 25.156 1.00 92.50 86 VAL A O 1
ATOM 674 N N . GLY A 1 87 ? -33.823 -3.697 26.663 1.00 92.56 87 GLY A N 1
ATOM 675 C CA . GLY A 1 87 ? -35.019 -2.868 26.466 1.00 92.56 87 GLY A CA 1
ATOM 676 C C . GLY A 1 87 ? -36.191 -3.187 27.404 1.00 92.56 87 GLY A C 1
ATOM 677 O O . GLY A 1 87 ? -37.172 -2.440 27.427 1.00 92.56 87 GLY A O 1
ATOM 678 N N . ASP A 1 88 ? -36.117 -4.242 28.221 1.00 94.44 88 ASP A N 1
ATOM 679 C CA . ASP A 1 88 ? -37.137 -4.496 29.241 1.00 94.44 88 ASP A CA 1
ATOM 680 C C . ASP A 1 88 ? -37.109 -3.393 30.307 1.00 94.44 88 ASP A C 1
ATOM 682 O O . ASP A 1 88 ? -36.063 -3.078 30.876 1.00 94.44 88 ASP A O 1
ATOM 686 N N . ARG A 1 89 ? -38.274 -2.810 30.603 1.00 93.19 89 ARG A N 1
ATOM 687 C CA . ARG A 1 89 ? -38.443 -1.893 31.731 1.00 93.19 89 ARG A CA 1
ATOM 688 C C . ARG A 1 89 ? -38.869 -2.705 32.939 1.00 93.19 89 ARG A C 1
ATOM 690 O O . ARG A 1 89 ? -39.908 -3.366 32.903 1.00 93.19 89 ARG A O 1
ATOM 697 N N . ILE A 1 90 ? -38.073 -2.662 33.999 1.00 91.12 90 ILE A N 1
ATOM 698 C CA . ILE A 1 90 ? -38.236 -3.549 35.151 1.00 91.12 90 ILE A CA 1
ATOM 699 C C . ILE A 1 90 ? -38.173 -2.783 36.465 1.00 91.12 90 ILE A C 1
ATOM 701 O O . ILE A 1 90 ? -37.542 -1.728 36.561 1.00 91.12 90 ILE A O 1
ATOM 705 N N . GLN A 1 91 ? -38.812 -3.356 37.477 1.00 88.19 91 GLN A N 1
ATOM 706 C CA . GLN A 1 91 ? -38.622 -3.020 38.874 1.00 88.19 91 GLN A CA 1
ATOM 707 C C . GLN A 1 91 ? -37.794 -4.123 39.530 1.00 88.19 91 GLN A C 1
ATOM 709 O O . GLN A 1 91 ? -38.116 -5.306 39.422 1.00 88.19 91 GLN A O 1
ATOM 714 N N . VAL A 1 92 ? -36.725 -3.737 40.213 1.00 85.94 92 VAL A N 1
ATOM 715 C CA . VAL A 1 92 ? -35.866 -4.647 40.967 1.00 85.94 92 VAL A CA 1
ATOM 716 C C . VAL A 1 92 ? -35.981 -4.294 42.437 1.00 85.94 92 VAL A C 1
ATOM 718 O O . VAL A 1 92 ? -35.654 -3.175 42.822 1.00 85.94 92 VAL A O 1
ATOM 721 N N . SER A 1 93 ? -36.413 -5.250 43.251 1.00 84.25 93 SER A N 1
ATOM 722 C CA . SER A 1 93 ? -36.384 -5.149 44.708 1.00 84.25 93 SER A CA 1
ATOM 723 C C . SER A 1 93 ? -35.209 -5.949 45.251 1.00 84.25 93 SER A C 1
ATOM 725 O O . SER A 1 93 ? -34.959 -7.075 44.811 1.00 84.25 93 SER A O 1
ATOM 727 N N . GLY A 1 94 ? -34.478 -5.375 46.196 1.00 84.06 94 GLY A N 1
ATOM 728 C CA . GLY A 1 94 ? -33.307 -6.018 46.769 1.00 84.06 94 GLY A CA 1
ATOM 729 C C . GLY A 1 94 ? -32.491 -5.073 47.631 1.00 84.06 94 GLY A C 1
ATOM 730 O O . GLY A 1 94 ? -33.009 -4.079 48.144 1.00 84.06 94 GLY A O 1
ATOM 731 N N . LYS A 1 95 ? -31.208 -5.394 47.792 1.00 81.56 95 LYS A N 1
ATOM 732 C CA . LYS A 1 95 ? -30.322 -4.688 48.720 1.00 81.56 95 LYS A CA 1
ATOM 733 C C . LYS A 1 95 ? -29.144 -4.057 47.984 1.00 81.56 95 LYS A C 1
ATOM 735 O O . LYS A 1 95 ? -28.489 -4.745 47.194 1.00 81.56 95 LYS A O 1
ATOM 740 N N . PRO A 1 96 ? -28.828 -2.779 48.248 1.00 78.00 96 PRO A N 1
ATOM 741 C CA . PRO A 1 96 ? -27.578 -2.199 47.789 1.00 78.00 96 PRO A CA 1
ATOM 742 C C . PRO A 1 96 ? -26.394 -2.871 48.500 1.00 78.00 96 PRO A C 1
ATOM 744 O O . PRO A 1 96 ? -26.474 -3.248 49.667 1.00 78.00 96 PRO A O 1
ATOM 747 N N . SER A 1 97 ? -25.286 -3.017 47.787 1.00 74.94 97 SER A N 1
ATOM 748 C CA . SER A 1 97 ? -24.021 -3.552 48.290 1.00 74.94 97 SER A CA 1
ATOM 749 C C . SER A 1 97 ? -22.868 -2.708 47.754 1.00 74.94 97 SER A C 1
ATOM 751 O O . SER A 1 97 ? -23.055 -1.925 46.824 1.00 74.94 97 SER A O 1
ATOM 753 N N . ILE A 1 98 ? -21.675 -2.856 48.327 1.00 69.25 98 ILE A N 1
ATOM 754 C CA . ILE A 1 98 ? -20.454 -2.271 47.771 1.00 69.25 98 ILE A CA 1
ATOM 755 C C . ILE A 1 98 ? -19.612 -3.381 47.164 1.00 69.25 98 ILE A C 1
ATOM 757 O O . ILE A 1 98 ? -19.202 -4.304 47.868 1.00 69.25 98 ILE A O 1
ATOM 761 N N . GLU A 1 99 ? -19.285 -3.231 45.887 1.00 69.38 99 GLU A N 1
ATOM 762 C CA . GLU A 1 99 ? -18.278 -4.037 45.208 1.00 69.38 99 GLU A CA 1
ATOM 763 C C . GLU A 1 99 ? -17.305 -3.121 44.469 1.00 69.38 99 GLU A C 1
ATOM 765 O O . GLU A 1 99 ? -17.711 -2.176 43.795 1.00 69.38 99 GLU A O 1
ATOM 770 N N . GLY A 1 100 ? -16.002 -3.366 44.640 1.00 64.19 100 GLY A N 1
ATOM 771 C CA . GLY A 1 100 ? -14.957 -2.574 43.981 1.00 64.19 100 GLY A CA 1
ATOM 772 C C . GLY A 1 100 ? -15.021 -1.071 44.276 1.00 64.19 100 GLY A C 1
ATOM 773 O O . GLY A 1 100 ? -14.722 -0.268 43.400 1.00 64.19 100 GLY A O 1
ATOM 774 N N . GLY A 1 101 ? -15.466 -0.682 45.476 1.00 63.81 101 GLY A N 1
ATOM 775 C CA . GLY A 1 101 ? -15.598 0.726 45.872 1.00 63.81 101 GLY A CA 1
ATOM 776 C C . GLY A 1 101 ? -16.813 1.458 45.284 1.00 63.81 101 GLY A C 1
ATOM 777 O O . GLY A 1 101 ? -16.950 2.658 45.504 1.00 63.81 101 GLY A O 1
ATOM 778 N N . ARG A 1 102 ? -17.715 0.768 44.571 1.00 70.56 102 ARG A N 1
ATOM 779 C CA . ARG A 1 102 ? -18.952 1.345 44.019 1.00 70.56 102 ARG A CA 1
ATOM 780 C C . ARG A 1 102 ? -20.194 0.649 44.568 1.00 70.56 102 ARG A C 1
ATOM 782 O O . ARG A 1 102 ? -20.151 -0.515 44.960 1.00 70.56 102 ARG A O 1
ATOM 789 N N . ILE A 1 103 ? -21.315 1.371 44.571 1.00 73.69 103 ILE A N 1
ATOM 790 C CA . ILE A 1 103 ? -22.616 0.818 44.955 1.00 73.69 103 ILE A CA 1
ATOM 791 C C . ILE A 1 103 ? -23.147 -0.036 43.802 1.00 73.69 103 ILE A C 1
ATOM 793 O O . ILE A 1 103 ? -23.376 0.463 42.702 1.00 73.69 103 ILE A O 1
ATOM 797 N N . VAL A 1 104 ? -23.361 -1.315 44.077 1.00 83.19 104 VAL A N 1
ATOM 798 C CA . VAL A 1 104 ? -24.033 -2.284 43.204 1.00 83.19 104 VAL A CA 1
ATOM 799 C C . VAL A 1 104 ? -25.346 -2.715 43.847 1.00 83.19 104 VAL A C 1
ATOM 801 O O . VAL A 1 104 ? -25.599 -2.428 45.020 1.00 83.19 104 VAL A O 1
ATOM 804 N N . PHE A 1 105 ? -26.199 -3.408 43.098 1.00 84.75 105 PHE A N 1
ATOM 805 C CA . PHE A 1 105 ? -27.493 -3.851 43.606 1.00 84.75 105 PHE A CA 1
ATOM 806 C C . PHE A 1 105 ? -27.636 -5.367 43.548 1.00 84.75 105 PHE A C 1
ATOM 808 O O . PHE A 1 105 ? -27.474 -5.962 42.490 1.00 84.75 105 PHE A O 1
ATOM 815 N N . ASN A 1 106 ? -27.981 -5.999 44.665 1.00 89.81 106 ASN A N 1
ATOM 816 C CA . ASN A 1 106 ? -28.259 -7.430 44.717 1.00 89.81 106 ASN A CA 1
ATOM 817 C C . ASN A 1 106 ? -29.770 -7.643 44.638 1.00 89.81 106 ASN A C 1
ATOM 819 O O . ASN A 1 106 ? -30.494 -7.332 45.585 1.00 89.81 106 ASN A O 1
ATOM 823 N N . ALA A 1 107 ? -30.244 -8.159 43.505 1.00 90.12 107 ALA A N 1
ATOM 824 C CA . ALA A 1 107 ? -31.658 -8.407 43.272 1.00 90.12 107 ALA A CA 1
ATOM 825 C C . ALA A 1 107 ? -32.167 -9.594 44.104 1.00 90.12 107 ALA A C 1
ATOM 827 O O . ALA A 1 107 ? -31.626 -10.699 44.033 1.00 90.12 107 ALA A O 1
ATOM 828 N N . GLU A 1 108 ? -33.257 -9.374 44.838 1.00 89.69 108 GLU A N 1
ATOM 829 C CA . GLU A 1 108 ? -34.036 -10.424 45.505 1.00 89.69 108 GLU A CA 1
ATOM 830 C C . GLU A 1 108 ? -35.276 -10.788 44.676 1.00 89.69 108 GLU A C 1
ATOM 832 O O . GLU A 1 108 ? -35.601 -11.965 44.525 1.00 89.69 108 GLU A O 1
ATOM 837 N N . LYS A 1 109 ? -35.934 -9.784 44.080 1.00 88.81 109 LYS A N 1
ATOM 838 C CA . LYS A 1 109 ? -37.081 -9.952 43.180 1.00 88.81 109 LYS A CA 1
ATOM 839 C C . LYS A 1 109 ? -36.950 -9.021 41.975 1.00 88.81 109 LYS A C 1
ATOM 841 O O . LYS A 1 109 ? -36.602 -7.853 42.127 1.00 88.81 109 LYS A O 1
ATOM 846 N N . VAL A 1 110 ? -37.267 -9.529 40.785 1.00 91.44 110 VAL A N 1
ATOM 847 C CA . VAL A 1 110 ? -37.325 -8.748 39.541 1.00 91.44 110 VAL A CA 1
ATOM 848 C C . VAL A 1 110 ? -38.718 -8.876 38.939 1.00 91.44 110 VAL A C 1
ATOM 850 O O . VAL A 1 110 ? -39.220 -9.986 38.782 1.00 91.44 110 VAL A O 1
ATOM 853 N N . GLU A 1 111 ? -39.335 -7.749 38.599 1.00 89.88 111 GLU A N 1
ATOM 854 C CA . GLU A 1 111 ? -40.670 -7.682 38.010 1.00 89.88 111 GLU A CA 1
ATOM 855 C C . GLU A 1 111 ? -40.639 -6.852 36.726 1.00 89.88 111 GLU A C 1
ATOM 857 O O . GLU A 1 111 ? -40.150 -5.720 36.707 1.00 89.88 111 GLU A O 1
ATOM 862 N N . LYS A 1 112 ? -41.134 -7.423 35.624 1.00 93.50 112 LYS A N 1
ATOM 863 C CA . LYS A 1 112 ? -41.180 -6.734 34.334 1.00 93.50 112 LYS A CA 1
ATOM 864 C C . LYS A 1 112 ? -42.410 -5.836 34.272 1.00 93.50 112 LYS A C 1
ATOM 866 O O . LYS A 1 112 ? -43.531 -6.323 34.321 1.00 93.50 112 LYS A O 1
ATOM 871 N N . LEU A 1 113 ? -42.178 -4.536 34.110 1.00 90.00 113 LEU A N 1
ATOM 872 C CA . LEU A 1 113 ? -43.226 -3.523 33.971 1.00 90.00 113 LEU A CA 1
ATOM 873 C C . LEU A 1 113 ? -43.638 -3.313 32.506 1.00 90.00 113 LEU A C 1
ATOM 875 O O . LEU A 1 113 ? -44.728 -2.821 32.236 1.00 90.00 113 LEU A O 1
ATOM 879 N N . GLY A 1 114 ? -42.764 -3.659 31.555 1.00 92.00 114 GLY A N 1
ATOM 880 C CA . GLY A 1 114 ? -43.025 -3.533 30.122 1.00 92.00 114 GLY A CA 1
ATOM 881 C C . GLY A 1 114 ? -41.741 -3.490 29.299 1.00 92.00 114 GLY A C 1
ATOM 882 O O . GLY A 1 114 ? -40.716 -4.048 29.691 1.00 92.00 114 GLY A O 1
ATOM 883 N N . THR A 1 115 ? -41.794 -2.808 28.160 1.00 92.25 115 THR A N 1
ATOM 884 C CA . THR A 1 115 ? -40.648 -2.530 27.281 1.00 92.25 115 THR A CA 1
ATOM 885 C C . THR A 1 115 ? -40.496 -1.026 27.094 1.00 92.25 115 THR A C 1
ATOM 887 O O . THR A 1 115 ? -41.490 -0.309 27.001 1.00 92.25 115 THR A O 1
ATOM 890 N N . SER A 1 116 ? -39.259 -0.547 27.037 1.00 87.56 116 SER A N 1
ATOM 891 C CA . SER A 1 116 ? -38.909 0.855 26.812 1.00 87.56 116 SER A CA 1
ATOM 892 C C . SER A 1 116 ? -37.902 0.958 25.672 1.00 87.56 116 SER A C 1
ATOM 894 O O . SER A 1 116 ? -37.130 0.031 25.430 1.00 87.56 116 SER A O 1
ATOM 896 N N . SER A 1 117 ? -37.868 2.104 24.991 1.00 87.31 117 SER A N 1
ATOM 897 C CA . SER A 1 117 ? -36.740 2.433 24.122 1.00 87.31 117 SER A CA 1
ATOM 898 C C . SER A 1 117 ? -35.453 2.473 24.944 1.00 87.31 117 SER A C 1
ATOM 900 O O . SER A 1 117 ? -35.462 2.925 26.096 1.00 87.31 117 SER A O 1
ATOM 902 N N . LEU A 1 118 ? -34.349 2.026 24.347 1.00 87.00 118 LEU A N 1
ATOM 903 C CA . LEU A 1 118 ? -33.044 2.117 24.985 1.00 87.00 118 LEU A CA 1
ATOM 904 C C . LEU A 1 118 ? -32.650 3.583 25.222 1.00 87.00 118 LEU A C 1
ATOM 906 O O . LEU A 1 118 ? -32.974 4.440 24.394 1.00 87.00 118 LEU A O 1
ATOM 910 N N . PRO A 1 119 ? -31.934 3.878 26.321 1.00 86.06 119 PRO A N 1
ATOM 911 C CA . PRO A 1 119 ? -31.330 5.185 26.528 1.00 86.06 119 PRO A CA 1
ATOM 912 C C . PRO A 1 119 ? -30.449 5.584 25.338 1.00 86.06 119 PRO A C 1
ATOM 914 O O . PRO A 1 119 ? -29.777 4.742 24.736 1.00 86.06 119 PRO A O 1
ATOM 917 N N . GLY A 1 120 ? -30.441 6.876 25.005 1.00 87.06 120 GLY A N 1
ATOM 918 C CA . GLY A 1 120 ? -29.548 7.408 23.979 1.00 87.06 120 GLY A CA 1
ATOM 919 C C . GLY A 1 120 ? -28.087 7.166 24.355 1.00 87.06 120 GLY A C 1
ATOM 920 O O . GLY A 1 120 ? -27.689 7.415 25.493 1.00 87.06 120 GLY A O 1
ATOM 921 N N . ALA A 1 121 ? -27.293 6.678 23.402 1.00 90.81 121 ALA A N 1
ATOM 922 C CA . ALA A 1 121 ? -25.869 6.468 23.618 1.00 90.81 121 ALA A CA 1
ATOM 923 C C . ALA A 1 121 ? -25.155 7.813 23.758 1.00 90.81 121 ALA A C 1
ATOM 925 O O . ALA A 1 121 ? -25.275 8.687 22.894 1.00 90.81 121 ALA A O 1
ATOM 926 N N . ARG A 1 122 ? -24.388 7.975 24.834 1.00 91.75 122 ARG A N 1
ATOM 927 C CA . ARG A 1 122 ? -23.538 9.149 25.005 1.00 91.75 122 ARG A CA 1
ATOM 928 C C . ARG A 1 122 ? -22.230 8.948 24.253 1.00 91.75 122 ARG A C 1
ATOM 930 O O . ARG A 1 122 ? -21.528 7.970 24.487 1.00 91.75 122 ARG A O 1
ATOM 937 N N . LYS A 1 123 ? -21.882 9.882 23.371 1.00 94.06 123 LYS A N 1
ATOM 938 C CA . LYS A 1 123 ? -20.562 9.879 22.731 1.00 94.06 123 LYS A CA 1
ATOM 939 C C . LYS A 1 123 ? -19.495 10.102 23.798 1.00 94.06 123 LYS A C 1
ATOM 941 O O . LYS A 1 123 ? -19.616 11.057 24.563 1.00 94.06 123 LYS A O 1
ATOM 946 N N . ALA A 1 124 ? -18.503 9.221 23.845 1.00 92.25 124 ALA A N 1
ATOM 947 C CA . ALA A 1 124 ? -17.434 9.257 24.835 1.00 92.25 124 ALA A CA 1
ATOM 948 C C . ALA A 1 124 ? -16.066 9.124 24.153 1.00 92.25 124 ALA A C 1
ATOM 950 O O . ALA A 1 124 ? -15.882 8.287 23.265 1.00 92.25 124 ALA A O 1
ATOM 951 N N . GLY A 1 125 ? -15.123 9.974 24.562 1.00 90.31 125 GLY A N 1
ATOM 952 C CA . GLY A 1 125 ? -13.709 9.875 24.191 1.00 90.31 125 GLY A CA 1
ATOM 953 C C . GLY A 1 125 ? -12.863 9.231 25.293 1.00 90.31 125 GLY A C 1
ATOM 954 O O . GLY A 1 125 ? -13.388 8.819 26.326 1.00 90.31 125 GLY A O 1
ATOM 955 N N . ALA A 1 126 ? -11.543 9.184 25.093 1.00 88.12 126 ALA A N 1
ATOM 956 C CA . ALA A 1 126 ? -10.601 8.666 26.093 1.00 88.12 126 ALA A CA 1
ATOM 957 C C . ALA A 1 126 ? -10.736 9.381 27.452 1.00 88.12 126 ALA A C 1
ATOM 959 O O . ALA A 1 126 ? -10.806 8.717 28.481 1.00 88.12 126 ALA A O 1
ATOM 960 N N . ASP A 1 127 ? -10.879 10.711 27.449 1.00 87.25 127 ASP A N 1
ATOM 961 C CA . ASP A 1 127 ? -11.023 11.521 28.669 1.00 87.25 127 ASP A CA 1
ATOM 962 C C . ASP A 1 127 ? -12.295 11.201 29.463 1.00 87.25 127 ASP A C 1
ATOM 964 O O . ASP A 1 127 ? -12.318 11.327 30.683 1.00 87.25 127 ASP A O 1
ATOM 968 N N . ASP A 1 128 ? -13.377 10.803 28.788 1.00 88.19 128 ASP A N 1
ATOM 969 C CA . ASP A 1 128 ? -14.613 10.400 29.465 1.00 88.19 128 ASP A CA 1
ATOM 970 C C . ASP A 1 128 ? -14.496 8.976 30.027 1.00 88.19 128 ASP A C 1
ATOM 972 O O . ASP A 1 128 ? -15.069 8.672 31.069 1.00 88.19 128 ASP A O 1
ATOM 976 N N . LEU A 1 129 ? -13.735 8.110 29.350 1.00 86.06 129 LEU A N 1
ATOM 977 C CA . LEU A 1 129 ? -13.480 6.717 29.734 1.00 86.06 129 LEU A CA 1
ATOM 978 C C . LEU A 1 129 ? -12.456 6.571 30.862 1.00 86.06 129 LEU A C 1
ATOM 980 O O . LEU A 1 129 ? -12.385 5.514 31.480 1.00 86.06 129 LEU A O 1
ATOM 984 N N . THR A 1 130 ? -11.700 7.618 31.168 1.00 83.25 130 THR A N 1
ATOM 985 C CA . THR A 1 130 ? -10.825 7.682 32.346 1.00 83.25 130 THR A CA 1
ATOM 986 C C . THR A 1 130 ? -11.421 8.523 33.476 1.00 83.25 130 THR A C 1
ATOM 988 O O . THR A 1 130 ? -10.887 8.538 34.584 1.00 83.25 130 THR A O 1
ATOM 991 N N . PHE A 1 131 ? -12.557 9.188 33.238 1.00 78.06 131 PHE A N 1
ATOM 992 C CA . PHE A 1 131 ? -13.215 10.029 34.229 1.00 78.06 131 PHE A CA 1
ATOM 993 C C . PHE A 1 131 ? -13.986 9.206 35.266 1.00 78.06 131 PHE A C 1
ATOM 995 O O . PHE A 1 131 ? -14.821 8.362 34.940 1.00 78.06 131 PHE A O 1
ATOM 1002 N N . VAL A 1 132 ? -13.770 9.521 36.543 1.00 69.94 132 VAL A N 1
ATOM 1003 C CA . VAL A 1 132 ? -14.527 8.964 37.668 1.00 69.94 132 VAL A CA 1
ATOM 1004 C C . VAL A 1 132 ? -15.206 10.118 38.395 1.00 69.94 132 VAL A C 1
ATOM 1006 O O . VAL A 1 132 ? -14.533 11.035 38.859 1.00 69.94 132 VAL A O 1
ATOM 1009 N N . ALA A 1 133 ? -16.539 10.093 38.489 1.00 63.84 133 ALA A N 1
ATOM 1010 C CA . ALA A 1 133 ? -17.268 11.120 39.224 1.00 63.84 133 ALA A CA 1
ATOM 1011 C C . ALA A 1 133 ? -17.089 10.942 40.733 1.00 63.84 133 ALA A C 1
ATOM 1013 O O . ALA A 1 133 ? -17.267 9.847 41.270 1.00 63.84 133 ALA A O 1
ATOM 1014 N N . PHE A 1 134 ? -16.790 12.049 41.410 1.00 59.28 134 PHE A N 1
ATOM 1015 C CA . PHE A 1 134 ? -16.627 12.086 42.858 1.00 59.28 134 PHE A CA 1
ATOM 1016 C C . PHE A 1 134 ? -17.715 12.927 43.519 1.00 59.28 134 PHE A C 1
ATOM 1018 O O . PHE A 1 134 ? -18.232 12.520 44.548 1.00 59.28 134 PHE A O 1
ATOM 1025 N N . SER A 1 135 ? -18.142 14.044 42.929 1.00 54.31 135 SER A N 1
ATOM 1026 C CA . SER A 1 135 ? -19.250 14.840 43.463 1.00 54.31 135 SER A CA 1
ATOM 1027 C C . SER A 1 135 ? -20.582 14.548 42.757 1.00 54.31 135 SER A C 1
ATOM 1029 O O . SER A 1 135 ? -20.643 13.909 41.704 1.00 54.31 135 SER A O 1
ATOM 1031 N N . ARG A 1 136 ? -21.686 15.044 43.329 1.00 52.97 136 ARG A N 1
ATOM 1032 C CA . ARG A 1 136 ? -23.005 14.994 42.675 1.00 52.97 136 ARG A CA 1
ATOM 1033 C C . ARG A 1 136 ? -23.035 15.806 41.382 1.00 52.97 136 ARG A C 1
ATOM 1035 O O . ARG A 1 136 ? -23.734 15.411 40.452 1.00 52.97 136 ARG A O 1
ATOM 1042 N N . ASP A 1 137 ? -22.282 16.898 41.335 1.00 57.00 137 ASP A N 1
ATOM 1043 C CA . ASP A 1 137 ? -22.225 17.787 40.176 1.00 57.00 137 ASP A CA 1
ATOM 1044 C C . ASP A 1 137 ? -21.460 17.120 39.016 1.00 57.00 137 ASP A C 1
ATOM 1046 O O . ASP A 1 137 ? -21.810 17.291 37.849 1.00 57.00 137 ASP A O 1
ATOM 1050 N N . ASP A 1 138 ? -20.517 16.229 39.339 1.00 64.81 138 ASP A N 1
ATOM 1051 C CA . ASP A 1 138 ? -19.749 15.432 38.375 1.00 64.81 138 ASP A CA 1
ATOM 1052 C C . ASP A 1 138 ? -20.506 14.211 37.830 1.00 64.81 138 ASP A C 1
ATOM 1054 O O . ASP A 1 138 ? -20.141 13.652 36.793 1.00 64.81 138 ASP A O 1
ATOM 1058 N N . TYR A 1 139 ? -21.573 13.774 38.507 1.00 66.12 139 TYR A N 1
ATOM 1059 C CA . TYR A 1 139 ? -22.303 12.544 38.166 1.00 66.12 139 TYR A CA 1
ATOM 1060 C C . TYR A 1 139 ? -22.999 12.620 36.801 1.00 66.12 139 TYR A C 1
ATOM 1062 O O . TYR A 1 139 ? -23.232 11.608 36.136 1.00 66.12 139 TYR A O 1
ATOM 1070 N N . ALA A 1 140 ? -23.299 13.837 36.340 1.00 67.69 140 ALA A N 1
ATOM 1071 C CA . ALA A 1 140 ? -23.765 14.068 34.980 1.00 67.69 140 ALA A CA 1
ATOM 1072 C C . ALA A 1 140 ? -22.725 13.604 33.946 1.00 67.69 140 ALA A C 1
ATOM 1074 O O . ALA A 1 140 ? -23.104 13.058 32.908 1.00 67.69 140 ALA A O 1
ATOM 1075 N N . ARG A 1 141 ? -21.427 13.754 34.257 1.00 74.56 141 ARG A N 1
ATOM 1076 C CA . ARG A 1 141 ? -20.311 13.380 33.387 1.00 74.56 141 ARG A CA 1
ATOM 1077 C C . ARG A 1 141 ? -19.917 11.903 33.496 1.00 74.56 141 ARG A C 1
ATOM 1079 O O . ARG A 1 141 ? -19.421 11.401 32.493 1.00 74.56 141 ARG A O 1
ATOM 1086 N N . ASP A 1 142 ? -20.213 11.193 34.589 1.00 78.06 142 ASP A N 1
ATOM 1087 C CA . ASP A 1 142 ? -19.922 9.749 34.699 1.00 78.06 142 ASP A CA 1
ATOM 1088 C C . ASP A 1 142 ? -20.605 8.954 33.571 1.00 78.06 142 ASP A C 1
ATOM 1090 O O . ASP A 1 142 ? -21.775 9.175 33.237 1.00 78.06 142 ASP A O 1
ATOM 1094 N N . ILE A 1 143 ? -19.866 8.032 32.968 1.00 87.06 143 ILE A N 1
ATOM 1095 C CA . ILE A 1 143 ? -20.355 7.132 31.920 1.00 87.06 143 ILE A CA 1
ATOM 1096 C C . ILE A 1 143 ? -20.408 5.675 32.380 1.0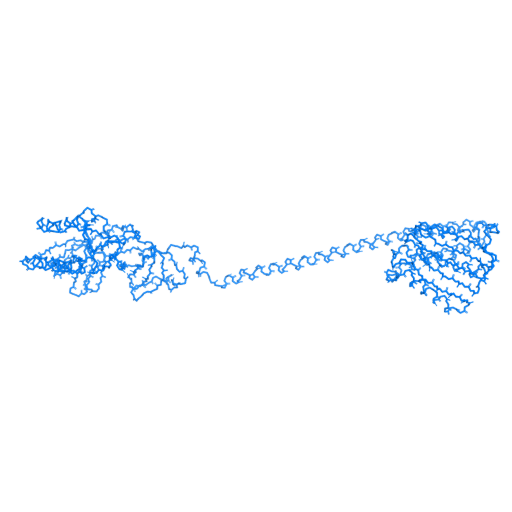0 87.06 143 ILE A C 1
ATOM 1098 O O . ILE A 1 143 ? -20.888 4.815 31.643 1.00 87.06 143 ILE A O 1
ATOM 1102 N N . ASN A 1 144 ? -19.952 5.384 33.598 1.00 88.06 144 ASN A N 1
ATOM 1103 C CA . ASN A 1 144 ? -19.948 4.037 34.132 1.00 88.06 144 ASN A CA 1
ATOM 1104 C C . ASN A 1 144 ? -21.370 3.454 34.190 1.00 88.06 144 ASN A C 1
ATOM 1106 O O . ASN A 1 144 ? -22.313 4.073 34.682 1.00 88.06 144 ASN A O 1
ATOM 1110 N N . TRP A 1 145 ? -21.500 2.241 33.666 1.00 91.56 145 TRP A N 1
ATOM 1111 C CA . TRP A 1 145 ? -22.725 1.466 33.461 1.00 91.56 145 TRP A CA 1
ATOM 1112 C C . TRP A 1 145 ? -23.787 2.124 32.573 1.00 91.56 145 TRP A C 1
ATOM 1114 O O . TRP A 1 145 ? -24.905 1.616 32.473 1.00 91.56 145 TRP A O 1
ATOM 1124 N N . ARG A 1 146 ? -23.453 3.219 31.882 1.00 92.56 146 ARG A N 1
ATOM 1125 C CA . ARG A 1 146 ? -24.337 3.875 30.913 1.00 92.56 146 ARG A CA 1
ATOM 1126 C C . ARG A 1 146 ? -24.041 3.401 29.496 1.00 92.56 146 ARG A C 1
ATOM 1128 O O . ARG A 1 146 ? -22.925 2.991 29.178 1.00 92.56 146 ARG A O 1
ATOM 1135 N N . VAL A 1 147 ? -25.053 3.496 28.635 1.00 94.44 147 VAL A N 1
ATOM 1136 C CA . VAL A 1 147 ? -24.882 3.285 27.193 1.00 94.44 147 VAL A CA 1
ATOM 1137 C C . VAL A 1 147 ? -24.030 4.414 26.606 1.00 94.44 147 VAL A C 1
ATOM 1139 O O . VAL A 1 147 ? -24.389 5.593 26.685 1.00 94.44 147 VAL A O 1
ATOM 1142 N N . VAL A 1 148 ? -22.918 4.043 25.985 1.00 95.75 148 VAL A N 1
ATOM 1143 C CA . VAL A 1 148 ? -21.971 4.932 25.317 1.00 95.75 148 VAL A CA 1
ATOM 1144 C C . VAL A 1 148 ? -21.794 4.549 23.853 1.00 95.75 148 VAL A C 1
ATOM 1146 O O . VAL A 1 148 ? -22.046 3.413 23.458 1.00 95.75 148 VAL A O 1
ATOM 1149 N N . GLU A 1 149 ? -21.348 5.511 23.055 1.00 97.00 149 GLU A N 1
ATOM 1150 C CA . GLU A 1 149 ? -20.804 5.297 21.717 1.00 97.00 149 GLU A CA 1
ATOM 1151 C C . GLU A 1 149 ? -19.335 5.720 21.741 1.00 97.00 149 GLU A C 1
ATOM 1153 O O . GLU A 1 149 ? -19.022 6.887 21.991 1.00 97.00 149 GLU A O 1
ATOM 1158 N N . VAL A 1 150 ? -18.442 4.765 21.497 1.00 96.62 150 VAL A N 1
ATOM 1159 C CA . VAL A 1 150 ? -16.993 4.976 21.487 1.00 96.62 150 VAL A CA 1
ATOM 1160 C C . VAL A 1 150 ? -16.424 4.625 20.121 1.00 96.62 150 VAL A C 1
ATOM 1162 O O . VAL A 1 150 ? -16.925 3.745 19.421 1.00 96.62 150 VAL A O 1
ATOM 1165 N N . LYS A 1 151 ? -15.362 5.325 19.724 1.00 96.88 151 LYS A N 1
ATOM 1166 C CA . LYS A 1 151 ? -14.658 5.100 18.460 1.00 96.88 151 LYS A CA 1
ATOM 1167 C C . LYS A 1 151 ? -13.194 4.826 18.752 1.00 96.88 151 LYS A C 1
ATOM 1169 O O . LYS A 1 1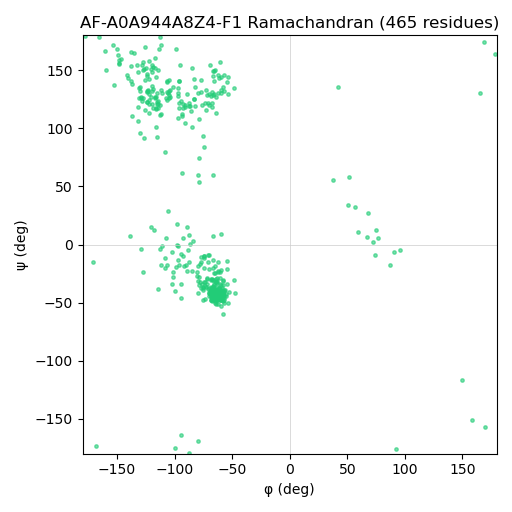51 ? -12.564 5.586 19.477 1.00 96.88 151 LYS A O 1
ATOM 1174 N N . GLY A 1 152 ? -12.652 3.779 18.147 1.00 95.56 152 GLY A N 1
ATOM 1175 C CA . GLY A 1 152 ? -11.251 3.413 18.323 1.00 95.56 152 GLY A CA 1
ATOM 1176 C C . GLY A 1 152 ? -10.780 2.417 17.286 1.00 95.56 152 GLY A C 1
ATOM 1177 O O . GLY A 1 152 ? -11.539 1.996 16.411 1.00 95.56 152 GLY A O 1
ATOM 1178 N N . ARG A 1 153 ? -9.505 2.056 17.372 1.00 95.88 153 ARG A N 1
ATOM 1179 C CA . ARG A 1 153 ? -8.874 1.126 16.441 1.00 95.88 153 ARG A CA 1
ATOM 1180 C C . ARG A 1 153 ? -8.883 -0.271 17.044 1.00 95.88 153 ARG A C 1
ATOM 1182 O O . ARG A 1 153 ? -8.344 -0.467 18.123 1.00 95.88 153 ARG A O 1
ATOM 1189 N N . ALA A 1 154 ? -9.484 -1.247 16.370 1.00 95.75 154 ALA A N 1
ATOM 1190 C CA . ALA A 1 154 ? -9.424 -2.635 16.818 1.00 95.75 154 ALA A CA 1
ATOM 1191 C C . ALA A 1 154 ? -7.977 -3.144 16.713 1.00 95.75 154 ALA A C 1
ATOM 1193 O O . ALA A 1 154 ? -7.345 -2.994 15.666 1.00 95.75 154 ALA A O 1
ATOM 1194 N N . ILE A 1 155 ? -7.456 -3.727 17.792 1.00 94.00 155 ILE A N 1
ATOM 1195 C CA . ILE A 1 155 ? -6.051 -4.156 17.893 1.00 94.00 155 ILE A CA 1
ATOM 1196 C C . ILE A 1 155 ? -5.885 -5.677 17.943 1.00 94.00 155 ILE A C 1
ATOM 1198 O O . ILE A 1 155 ? -4.797 -6.176 17.663 1.00 94.00 155 ILE A O 1
ATOM 1202 N N . GLY A 1 156 ? -6.951 -6.420 18.243 1.00 94.00 156 GLY A N 1
ATOM 1203 C CA . GLY A 1 156 ? -6.934 -7.879 18.236 1.00 94.00 156 GLY A CA 1
ATOM 1204 C C . GLY A 1 156 ? -8.172 -8.492 18.880 1.00 94.00 156 GLY A C 1
ATOM 1205 O O . GLY A 1 156 ? -9.012 -7.788 19.438 1.00 94.00 156 GLY A O 1
ATOM 1206 N N . LEU A 1 157 ? -8.273 -9.816 18.802 1.00 95.75 157 LEU A N 1
ATOM 1207 C CA . LEU A 1 157 ? -9.345 -10.592 19.423 1.00 95.75 157 LEU A CA 1
ATOM 1208 C C . LEU A 1 157 ? -9.023 -10.904 20.892 1.00 95.75 157 LEU A C 1
ATOM 1210 O O . LEU A 1 157 ? -7.856 -11.002 21.269 1.00 95.75 157 LEU A O 1
ATOM 1214 N N . THR A 1 158 ? -10.059 -11.072 21.710 1.00 93.75 158 THR A N 1
ATOM 1215 C CA . THR A 1 158 ? -9.964 -11.486 23.120 1.00 93.75 158 THR A CA 1
ATOM 1216 C C . THR A 1 158 ? -10.841 -12.718 23.351 1.00 93.75 158 THR A C 1
ATOM 1218 O O . THR A 1 158 ? -11.653 -13.076 22.501 1.00 93.75 158 THR A O 1
ATOM 1221 N N . GLU A 1 159 ? -10.725 -13.369 24.512 1.00 91.75 159 GLU A N 1
ATOM 1222 C CA . GLU A 1 159 ? -11.555 -14.541 24.849 1.00 91.75 159 GLU A CA 1
ATOM 1223 C C . GLU A 1 159 ? -13.066 -14.246 24.877 1.00 91.75 159 GLU A C 1
ATOM 1225 O O . GLU A 1 159 ? -13.876 -15.154 24.716 1.00 91.75 159 GLU A O 1
ATOM 1230 N N . SER A 1 160 ? -13.450 -12.984 25.089 1.00 91.56 160 SER A N 1
ATOM 1231 C CA . SER A 1 160 ? -14.844 -12.546 25.259 1.00 91.56 160 SER A CA 1
ATOM 1232 C C . SER A 1 160 ? -15.289 -11.511 24.218 1.00 91.56 160 SER A C 1
ATOM 1234 O O . SER A 1 160 ? -16.305 -10.846 24.408 1.00 91.56 160 SER A O 1
ATOM 1236 N N . GLY A 1 161 ? -14.532 -11.357 23.128 1.00 95.62 161 GLY A N 1
ATOM 1237 C CA . GLY A 1 161 ? -14.818 -10.386 22.078 1.00 95.62 161 GLY A CA 1
ATOM 1238 C C . GLY A 1 161 ? -13.548 -9.892 21.391 1.00 95.62 161 GLY A C 1
ATOM 1239 O O . GLY A 1 161 ? -12.841 -10.654 20.729 1.00 95.62 161 GLY A O 1
ATOM 1240 N N . PHE A 1 162 ? -13.259 -8.598 21.520 1.00 97.00 162 PHE A N 1
ATOM 1241 C CA . PHE A 1 162 ? -12.064 -7.989 20.937 1.00 97.00 162 PHE A CA 1
ATOM 1242 C C . PHE A 1 162 ? -11.555 -6.810 21.771 1.00 97.00 162 PHE A C 1
ATOM 1244 O O . PHE A 1 162 ? -12.259 -6.274 22.623 1.00 97.00 162 PHE A O 1
ATOM 1251 N N . ALA A 1 163 ? -10.313 -6.408 21.533 1.00 96.25 163 ALA A N 1
ATOM 1252 C CA . ALA A 1 163 ? -9.710 -5.231 22.135 1.00 96.25 163 ALA A CA 1
ATOM 1253 C C . ALA A 1 163 ? -9.633 -4.101 21.106 1.00 96.25 163 ALA A C 1
ATOM 1255 O O . ALA A 1 163 ? -9.337 -4.320 19.924 1.00 96.25 163 ALA A O 1
ATOM 1256 N N . MET A 1 164 ? -9.872 -2.883 21.571 1.00 95.69 164 MET A N 1
ATOM 1257 C CA . MET A 1 164 ? -9.697 -1.659 20.807 1.00 95.69 164 MET A CA 1
ATOM 1258 C C . MET A 1 164 ? -8.810 -0.682 21.574 1.00 95.69 164 MET A C 1
ATOM 1260 O O . MET A 1 164 ? -8.777 -0.689 22.800 1.00 95.69 164 MET A O 1
ATOM 1264 N N . ASP A 1 165 ? -8.105 0.155 20.834 1.00 94.44 165 ASP A N 1
ATOM 1265 C CA . ASP A 1 165 ? -7.314 1.258 21.353 1.00 94.44 165 ASP A CA 1
ATOM 1266 C C . ASP A 1 165 ? -8.029 2.586 21.073 1.00 94.44 165 ASP A C 1
ATOM 1268 O O . ASP A 1 165 ? -8.482 2.836 19.946 1.00 94.44 165 ASP A O 1
ATOM 1272 N N . ILE A 1 166 ? -8.159 3.417 22.107 1.00 94.25 166 ILE A N 1
ATOM 1273 C CA . ILE A 1 166 ? -8.744 4.760 22.035 1.00 94.25 166 ILE A CA 1
ATOM 1274 C C . ILE A 1 166 ? -7.736 5.746 22.626 1.00 94.25 166 ILE A C 1
ATOM 1276 O O . ILE A 1 166 ? -7.765 6.000 23.823 1.00 94.25 166 ILE A O 1
ATOM 1280 N N . ASN A 1 167 ? -6.867 6.324 21.793 1.00 90.56 167 ASN A N 1
ATOM 1281 C CA . ASN A 1 167 ? -5.810 7.252 22.226 1.00 90.56 167 ASN A CA 1
ATOM 1282 C C . ASN A 1 167 ? -4.956 6.675 23.373 1.00 90.56 167 ASN A C 1
ATOM 1284 O O . ASN A 1 167 ? -4.910 7.255 24.456 1.00 90.56 167 ASN A O 1
ATOM 1288 N N . ASP A 1 168 ? -4.336 5.513 23.147 1.00 88.12 168 ASP A N 1
ATOM 1289 C CA . ASP A 1 168 ? -3.504 4.784 24.119 1.00 88.12 168 ASP A CA 1
ATOM 1290 C C . ASP A 1 168 ? -4.266 4.212 25.334 1.00 88.12 168 ASP A C 1
ATOM 1292 O O . ASP A 1 168 ? -3.658 3.650 26.250 1.00 88.12 168 ASP A O 1
ATOM 1296 N N . LEU A 1 169 ? -5.602 4.303 25.345 1.00 89.44 169 LEU A N 1
ATOM 1297 C CA . LEU A 1 169 ? -6.457 3.632 26.319 1.00 89.44 169 LEU A CA 1
ATOM 1298 C C . LEU A 1 169 ? -6.930 2.276 25.765 1.00 89.44 169 LEU A C 1
ATOM 1300 O O . LEU A 1 169 ? -7.779 2.248 24.862 1.00 89.44 169 LEU A O 1
ATOM 1304 N N . PRO A 1 170 ? -6.463 1.142 26.321 1.00 91.56 170 PRO A N 1
ATOM 1305 C CA . PRO A 1 170 ? -6.970 -0.166 25.940 1.00 91.56 170 PRO A CA 1
ATOM 1306 C C . PRO A 1 170 ? -8.395 -0.361 26.470 1.00 91.56 170 PRO A C 1
ATOM 1308 O O . PRO A 1 170 ? -8.656 -0.336 27.675 1.00 91.56 170 PRO A O 1
ATOM 1311 N N . VAL A 1 171 ? -9.323 -0.618 25.554 1.00 95.25 171 VAL A N 1
ATOM 1312 C CA . VAL A 1 171 ? -10.728 -0.900 25.847 1.00 95.25 171 VAL A CA 1
ATOM 1313 C C . VAL A 1 171 ? -11.064 -2.315 25.389 1.00 95.25 171 VAL A C 1
ATOM 1315 O O . VAL A 1 171 ? -10.854 -2.689 24.236 1.00 95.25 171 VAL A O 1
ATOM 1318 N N . THR A 1 172 ? -11.600 -3.123 26.299 1.00 97.00 172 THR A N 1
ATOM 1319 C CA . THR A 1 172 ? -12.075 -4.476 25.990 1.00 97.00 172 THR A CA 1
ATOM 1320 C C . THR A 1 172 ? -13.545 -4.419 25.608 1.00 97.00 172 THR A C 1
ATOM 1322 O O . THR A 1 172 ? -14.391 -4.056 26.423 1.00 97.00 172 THR A O 1
ATOM 1325 N N . VAL A 1 173 ? -13.867 -4.810 24.383 1.00 97.38 173 VAL A N 1
ATOM 1326 C CA . VAL A 1 173 ? -15.245 -4.930 23.917 1.00 97.38 173 VAL A CA 1
ATOM 1327 C C . VAL A 1 173 ? -15.709 -6.362 24.138 1.00 97.38 173 VAL A C 1
ATOM 1329 O O . VAL A 1 173 ? -15.141 -7.303 23.580 1.00 97.38 173 VAL A O 1
ATOM 1332 N N . VAL A 1 174 ? -16.734 -6.512 24.972 1.00 96.81 174 VAL A N 1
ATOM 1333 C CA . VAL A 1 174 ? -17.336 -7.796 25.332 1.00 96.81 174 VAL A CA 1
ATOM 1334 C C . VAL A 1 174 ? -18.550 -8.025 24.439 1.00 96.81 174 VAL A C 1
ATOM 1336 O O . VAL A 1 174 ? -19.500 -7.241 24.474 1.00 96.81 174 VAL A O 1
ATOM 1339 N N . ILE A 1 175 ? -18.505 -9.077 23.624 1.00 95.31 175 ILE A N 1
ATOM 1340 C CA . ILE A 1 175 ? -19.567 -9.445 22.685 1.00 95.31 175 ILE A CA 1
ATOM 1341 C C . ILE A 1 175 ? -19.551 -10.957 22.431 1.00 95.31 175 ILE A C 1
ATOM 1343 O O . ILE A 1 175 ? -18.494 -11.545 22.209 1.00 95.31 175 ILE A O 1
ATOM 1347 N N . ASP A 1 176 ? -20.730 -11.584 22.403 1.00 91.31 176 ASP A N 1
ATOM 1348 C CA . ASP A 1 176 ? -20.868 -13.039 22.218 1.00 91.31 176 ASP A CA 1
ATOM 1349 C C . ASP A 1 176 ? -20.305 -13.534 20.877 1.00 91.31 176 ASP A C 1
ATOM 1351 O O . ASP A 1 176 ? -19.734 -14.622 20.780 1.00 91.31 176 ASP A O 1
ATOM 1355 N N . LYS A 1 177 ? -20.486 -12.744 19.814 1.00 93.25 177 LYS A N 1
ATOM 1356 C CA . LYS A 1 177 ? -20.002 -13.052 18.468 1.00 93.25 177 LYS A CA 1
ATOM 1357 C C . LYS A 1 177 ? -19.278 -11.843 17.902 1.00 93.25 177 LYS A C 1
ATOM 1359 O O . LYS A 1 177 ? -19.843 -10.760 17.830 1.00 93.25 177 LYS A O 1
ATOM 1364 N N . VAL A 1 178 ? -18.044 -12.038 17.452 1.00 93.94 178 VAL A N 1
ATOM 1365 C CA . VAL A 1 178 ? -17.250 -10.972 16.833 1.00 93.94 178 VAL A CA 1
ATOM 1366 C C . VAL A 1 178 ? -17.640 -10.814 15.349 1.00 93.94 178 VAL A C 1
ATOM 1368 O O . VAL A 1 178 ? -17.771 -11.825 14.647 1.00 93.94 178 VAL A O 1
ATOM 1371 N N . PRO A 1 179 ? -17.826 -9.579 14.836 1.00 94.69 179 PRO A N 1
ATOM 1372 C CA . PRO A 1 179 ? -18.046 -9.327 13.412 1.00 94.69 179 PRO A CA 1
ATOM 1373 C C . PRO A 1 179 ? -16.946 -9.923 12.520 1.00 94.69 179 PRO A C 1
ATOM 1375 O O . PRO A 1 179 ? -15.761 -9.812 12.826 1.00 94.69 179 PRO A O 1
ATOM 1378 N N . SER A 1 180 ? -17.310 -10.494 11.366 1.00 91.56 180 SER A N 1
ATOM 1379 C CA . SER A 1 180 ? -16.349 -11.189 10.489 1.00 91.56 180 SER A CA 1
ATOM 1380 C C . SER A 1 180 ? -15.222 -10.298 9.967 1.00 91.56 180 SER A C 1
ATOM 1382 O O . SER A 1 180 ? -14.123 -10.783 9.741 1.00 91.56 180 SER A O 1
ATOM 1384 N N . PHE A 1 181 ? -15.453 -8.992 9.806 1.00 90.31 181 PHE A N 1
ATOM 1385 C CA . PHE A 1 181 ? -14.417 -8.064 9.342 1.00 90.31 181 PHE A CA 1
ATOM 1386 C C . PHE A 1 181 ? -13.300 -7.819 10.373 1.00 90.31 181 PHE A C 1
ATOM 1388 O O . PHE A 1 181 ? -12.311 -7.171 10.031 1.00 90.31 181 PHE A O 1
ATOM 1395 N N . LEU A 1 182 ? -13.458 -8.303 11.613 1.00 92.62 182 LEU A N 1
ATOM 1396 C CA . LEU A 1 182 ? -12.458 -8.231 12.682 1.00 92.62 182 LEU A CA 1
ATOM 1397 C C . LEU A 1 182 ? -11.637 -9.518 12.839 1.00 92.62 182 LEU A C 1
ATOM 1399 O O . LEU A 1 182 ? -10.750 -9.541 13.693 1.00 92.62 182 LEU A O 1
ATOM 1403 N N . SER A 1 183 ? -11.882 -10.561 12.035 1.00 87.44 183 SER A N 1
ATOM 1404 C CA . SER A 1 183 ? -11.110 -11.816 12.087 1.00 87.44 183 SER A CA 1
ATOM 1405 C C . SER A 1 183 ? -9.605 -11.570 11.984 1.00 87.44 183 SER A C 1
ATOM 1407 O O . SER A 1 183 ? -8.831 -12.119 12.760 1.00 87.44 183 SER A O 1
ATOM 1409 N N . ASP A 1 184 ? -9.218 -10.648 11.101 1.00 86.38 184 ASP A N 1
ATOM 1410 C CA . ASP A 1 184 ? -7.830 -10.264 10.844 1.00 86.38 184 ASP A CA 1
ATOM 1411 C C . ASP A 1 184 ? -7.508 -8.891 11.453 1.00 86.38 184 ASP A C 1
ATOM 1413 O O . ASP A 1 184 ? -6.694 -8.129 10.925 1.00 86.38 184 ASP A O 1
ATOM 1417 N N . SER A 1 185 ? -8.188 -8.519 12.544 1.00 86.38 185 SER A N 1
ATOM 1418 C CA . SER A 1 185 ? -8.068 -7.197 13.184 1.00 86.38 185 SER A CA 1
ATOM 1419 C C . SER A 1 185 ? -6.641 -6.863 13.624 1.00 86.38 185 SER A C 1
ATOM 1421 O O . SER A 1 185 ? -6.242 -5.706 13.526 1.00 86.38 185 SER A O 1
ATOM 1423 N N . ALA A 1 186 ? -5.832 -7.857 14.001 1.00 85.38 186 ALA A N 1
ATOM 1424 C CA . ALA A 1 186 ? -4.419 -7.654 14.328 1.00 85.38 186 ALA A CA 1
ATOM 1425 C C . ALA A 1 186 ? -3.604 -7.084 13.146 1.00 85.38 186 ALA A C 1
ATOM 1427 O O . ALA A 1 186 ? -2.695 -6.275 13.351 1.00 85.38 186 ALA A O 1
ATOM 1428 N N . GLN A 1 187 ? -3.950 -7.470 11.910 1.00 85.44 187 GLN A N 1
ATOM 1429 C CA . GLN A 1 187 ? -3.278 -7.036 10.680 1.00 85.44 187 GLN A CA 1
ATOM 1430 C C . GLN A 1 187 ? -3.965 -5.822 10.041 1.00 85.44 187 GLN A C 1
ATOM 1432 O O . GLN A 1 187 ? -3.316 -4.858 9.634 1.00 85.44 187 GLN A O 1
ATOM 1437 N N . THR A 1 188 ? -5.291 -5.860 9.942 1.00 88.19 188 THR A N 1
ATOM 1438 C CA . THR A 1 188 ? -6.085 -4.833 9.253 1.00 88.19 188 THR A CA 1
ATOM 1439 C C . THR A 1 188 ? -6.326 -3.593 10.107 1.00 88.19 188 THR A C 1
ATOM 1441 O O . THR A 1 188 ? -6.550 -2.521 9.549 1.00 88.19 188 THR A O 1
ATOM 1444 N N . ARG A 1 189 ? -6.252 -3.728 11.440 1.00 92.31 189 ARG A N 1
ATOM 1445 C CA . ARG A 1 189 ? -6.444 -2.675 12.448 1.00 92.31 189 ARG A CA 1
ATOM 1446 C C . ARG A 1 189 ? -7.554 -1.670 12.094 1.00 92.31 189 ARG A C 1
ATOM 1448 O O . ARG A 1 189 ? -7.272 -0.471 12.008 1.00 92.31 189 ARG A O 1
ATOM 1455 N N . PRO A 1 190 ? -8.795 -2.122 11.837 1.00 94.38 190 PRO A N 1
ATOM 1456 C CA . PRO A 1 190 ? -9.883 -1.246 11.418 1.00 94.38 190 PRO A CA 1
ATOM 1457 C C . PRO A 1 190 ? -10.261 -0.253 12.509 1.00 94.38 190 PRO A C 1
ATOM 1459 O O . PRO A 1 190 ? -10.193 -0.560 13.699 1.00 94.38 190 PRO A O 1
ATOM 1462 N N . ILE A 1 191 ? -10.746 0.915 12.096 1.00 95.69 191 ILE A N 1
ATOM 1463 C CA . ILE A 1 191 ? -11.470 1.805 12.998 1.00 95.69 191 ILE A CA 1
ATOM 1464 C C . ILE A 1 191 ? -12.904 1.287 13.127 1.00 95.69 191 ILE A C 1
ATOM 1466 O O . ILE A 1 191 ? -13.576 1.009 12.131 1.00 95.69 191 ILE A O 1
ATOM 1470 N N . VAL A 1 192 ? -13.370 1.155 14.364 1.00 96.62 192 VAL A N 1
ATOM 1471 C CA . VAL A 1 192 ? -14.722 0.705 14.693 1.00 96.62 192 VAL A CA 1
ATOM 1472 C C . VAL A 1 192 ? -15.414 1.708 15.603 1.00 96.62 192 VAL A C 1
ATOM 1474 O O . VAL A 1 192 ? -14.797 2.290 16.499 1.00 96.62 192 VAL A O 1
ATOM 1477 N N . LYS A 1 193 ? -16.710 1.897 15.365 1.00 97.44 193 LYS A N 1
ATOM 1478 C CA . LYS A 1 193 ? -17.638 2.521 16.306 1.00 97.44 193 LYS A CA 1
ATOM 1479 C C . LYS A 1 193 ? -18.363 1.420 17.056 1.00 97.44 193 LYS A C 1
ATOM 1481 O O . LYS A 1 193 ? -18.913 0.515 16.434 1.00 97.44 193 LYS A O 1
ATOM 1486 N N . VAL A 1 194 ? -18.342 1.508 18.376 1.00 97.25 194 VAL A N 1
ATOM 1487 C CA . VAL A 1 194 ? -18.952 0.530 19.269 1.00 97.25 194 VAL A CA 1
ATOM 1488 C C . VAL A 1 194 ? -19.966 1.246 20.136 1.00 97.25 194 VAL A C 1
ATOM 1490 O O . VAL A 1 194 ? -19.631 2.213 20.824 1.00 97.25 194 VAL A O 1
ATOM 1493 N N . LYS A 1 195 ? -21.202 0.758 20.110 1.00 97.06 195 LYS A N 1
ATOM 1494 C CA . LYS A 1 195 ? -22.264 1.178 21.012 1.00 97.06 195 LYS A CA 1
ATOM 1495 C C . LYS A 1 195 ? -22.478 0.098 22.068 1.00 97.06 195 LYS A C 1
ATOM 1497 O O . LYS A 1 195 ? -22.655 -1.070 21.752 1.00 97.06 195 LYS A O 1
ATOM 1502 N N . GLY A 1 196 ? -22.434 0.466 23.339 1.00 96.06 196 GLY A N 1
ATOM 1503 C CA . GLY A 1 196 ? -22.529 -0.521 24.412 1.00 96.06 196 GLY A CA 1
ATOM 1504 C C . GLY A 1 196 ? -22.510 0.101 25.794 1.00 96.06 196 GLY A C 1
ATOM 1505 O O . GLY A 1 196 ? -22.424 1.316 25.935 1.00 96.06 196 GLY A O 1
ATOM 1506 N N . VAL A 1 197 ? -22.610 -0.726 26.827 1.00 96.50 197 VAL A N 1
ATOM 1507 C CA . VAL A 1 197 ? -22.568 -0.280 28.222 1.00 96.50 197 VAL A CA 1
ATOM 1508 C C . VAL A 1 197 ? -21.120 -0.234 28.700 1.00 96.50 197 VAL A C 1
ATOM 1510 O O . VAL A 1 197 ? -20.454 -1.268 28.716 1.00 96.50 197 VAL A O 1
ATOM 1513 N N . ALA A 1 198 ? -20.629 0.939 29.103 1.00 95.12 198 ALA A N 1
ATOM 1514 C CA . ALA A 1 198 ? -19.273 1.074 29.637 1.00 95.12 198 ALA A CA 1
ATOM 1515 C C . ALA A 1 198 ? -19.183 0.574 31.088 1.00 95.12 198 ALA A C 1
ATOM 1517 O O . ALA A 1 198 ? -20.065 0.828 31.897 1.00 95.12 198 ALA A O 1
ATOM 1518 N N . GLU A 1 199 ? -18.094 -0.086 31.457 1.00 92.62 199 GLU A N 1
ATOM 1519 C CA . GLU A 1 199 ? -17.729 -0.420 32.832 1.00 92.62 199 GLU A CA 1
ATOM 1520 C C . GLU A 1 199 ? -16.266 -0.037 33.047 1.00 92.62 199 GLU A C 1
ATOM 1522 O O . GLU A 1 199 ? -15.365 -0.555 32.384 1.00 92.62 199 GLU A O 1
ATOM 1527 N N . LEU A 1 200 ? -16.042 0.883 33.980 1.00 88.12 200 LEU A N 1
ATOM 1528 C CA . LEU A 1 200 ? -14.715 1.337 34.366 1.00 88.12 200 LEU A CA 1
ATOM 1529 C C . LEU A 1 200 ? -14.175 0.403 35.450 1.00 88.12 200 LEU A C 1
ATOM 1531 O O . LEU A 1 200 ? -14.762 0.284 36.529 1.00 88.12 200 LEU A O 1
ATOM 1535 N N . ILE A 1 201 ? -13.056 -0.261 35.173 1.00 84.75 201 ILE A N 1
ATOM 1536 C CA . ILE A 1 201 ? -12.370 -1.121 36.136 1.00 84.75 201 ILE A CA 1
ATOM 1537 C C . ILE A 1 201 ? -11.452 -0.234 36.961 1.00 84.75 201 ILE A C 1
ATOM 1539 O O . ILE A 1 201 ? -10.505 0.338 36.427 1.00 84.75 201 ILE A O 1
ATOM 1543 N N . LEU A 1 202 ? -11.737 -0.122 38.255 1.00 76.94 202 LEU A N 1
ATOM 1544 C CA . LEU A 1 202 ? -10.972 0.732 39.153 1.00 76.94 202 LEU A CA 1
ATOM 1545 C C . LEU A 1 202 ? -9.890 -0.048 39.907 1.00 76.94 202 LEU A C 1
ATOM 1547 O O . LEU A 1 202 ? -10.137 -1.167 40.364 1.00 76.94 202 LEU A O 1
ATOM 1551 N N . ASP A 1 203 ? -8.720 0.566 40.078 1.00 68.50 203 ASP A N 1
ATOM 1552 C CA . ASP A 1 203 ? -7.722 0.133 41.052 1.00 68.50 203 ASP A CA 1
ATOM 1553 C C . ASP A 1 203 ? -8.266 0.366 42.463 1.00 68.50 203 ASP A C 1
ATOM 1555 O O . ASP A 1 203 ? -8.536 1.491 42.880 1.00 68.50 203 ASP A O 1
ATOM 1559 N N . GLN A 1 204 ? -8.415 -0.718 43.218 1.00 60.34 204 GLN A N 1
ATOM 1560 C CA . GLN A 1 204 ? -8.923 -0.657 44.581 1.00 60.34 204 GLN A CA 1
ATOM 1561 C C . GLN A 1 204 ? -7.900 -0.098 45.575 1.00 60.34 204 GLN A C 1
ATOM 1563 O O . GLN A 1 204 ? -8.274 0.141 46.718 1.00 60.34 204 GLN A O 1
ATOM 1568 N N . SER A 1 205 ? -6.626 0.058 45.208 1.00 54.56 205 SER A N 1
ATOM 1569 C CA . SER A 1 205 ? -5.559 0.488 46.124 1.00 54.56 205 SER A CA 1
ATOM 1570 C C . SER A 1 205 ? -5.249 1.991 46.084 1.00 54.56 205 SER A C 1
ATOM 1572 O O . SER A 1 205 ? -4.682 2.524 47.038 1.00 54.56 205 SER A O 1
ATOM 1574 N N . SER A 1 206 ? -5.671 2.699 45.037 1.00 47.81 206 SER A N 1
ATOM 1575 C CA . SER A 1 206 ? -5.325 4.104 44.815 1.00 47.81 206 SER A CA 1
ATOM 1576 C C . SER A 1 206 ? -6.378 5.050 45.403 1.00 47.81 206 SER A C 1
ATOM 1578 O O . SER A 1 206 ? -7.537 5.005 45.015 1.00 47.81 206 SER A O 1
ATOM 1580 N N . ILE A 1 207 ? -5.985 5.934 46.331 1.00 45.03 207 ILE A N 1
ATOM 1581 C CA . ILE A 1 207 ? -6.860 6.984 46.907 1.00 45.03 207 ILE A CA 1
ATOM 1582 C C . ILE A 1 207 ? -6.494 8.394 46.378 1.00 45.03 207 ILE A C 1
ATOM 1584 O O . ILE A 1 207 ? -7.308 9.311 46.438 1.00 45.03 207 ILE A O 1
ATOM 1588 N N . ILE A 1 208 ? -5.293 8.576 45.812 1.00 42.31 208 ILE A N 1
ATOM 1589 C CA . ILE A 1 208 ? -4.615 9.889 45.808 1.00 42.31 208 ILE A CA 1
ATOM 1590 C C . ILE A 1 208 ? -4.572 10.581 44.425 1.00 42.31 208 ILE A C 1
ATOM 1592 O O . ILE A 1 208 ? -4.477 11.801 44.375 1.00 42.31 208 ILE A O 1
ATOM 1596 N N . ASP A 1 209 ? -4.739 9.872 43.300 1.00 40.44 209 ASP A N 1
ATOM 1597 C CA . ASP A 1 209 ? -4.664 10.478 41.952 1.00 40.44 209 ASP A CA 1
ATOM 1598 C C . ASP A 1 209 ? -5.774 9.970 41.017 1.00 40.44 209 ASP A C 1
ATOM 1600 O O . ASP A 1 209 ? -5.767 8.813 40.599 1.00 40.44 209 ASP A O 1
ATOM 1604 N N . ALA A 1 210 ? -6.728 10.844 40.675 1.00 43.12 210 ALA A N 1
ATOM 1605 C CA . ALA A 1 210 ? -7.901 10.514 39.859 1.00 43.12 210 ALA A CA 1
ATOM 1606 C C . ALA A 1 210 ? -7.554 10.053 38.430 1.00 43.12 210 ALA A C 1
ATOM 1608 O O . ALA A 1 210 ? -8.348 9.340 37.821 1.00 43.12 210 ALA A O 1
ATOM 1609 N N . SER A 1 211 ? -6.377 10.414 37.906 1.00 40.81 211 SER A N 1
ATOM 1610 C CA . SER A 1 211 ? -5.942 10.035 36.555 1.00 40.81 211 SER A CA 1
ATOM 1611 C C . SER A 1 211 ? -5.429 8.589 36.452 1.00 40.81 211 SER A C 1
ATOM 1613 O O . SER A 1 211 ? -5.370 8.033 35.358 1.00 40.81 211 SER A O 1
ATOM 1615 N N . ARG A 1 212 ? -5.101 7.947 37.586 1.00 49.31 212 ARG A N 1
ATOM 1616 C CA . ARG A 1 212 ? -4.530 6.586 37.665 1.00 49.31 212 ARG A CA 1
ATOM 1617 C C . ARG A 1 212 ? -5.496 5.512 38.173 1.00 49.31 212 ARG A C 1
ATOM 1619 O O . ARG A 1 212 ? -5.088 4.376 38.382 1.00 49.31 212 ARG A O 1
ATOM 1626 N N . TRP A 1 213 ? -6.770 5.845 38.382 1.00 63.66 213 TRP A N 1
ATOM 1627 C CA . TRP A 1 213 ? -7.739 4.905 38.960 1.00 63.66 213 TRP A CA 1
ATOM 1628 C C . TRP A 1 213 ? -8.296 3.897 37.963 1.00 63.66 213 TRP A C 1
ATOM 1630 O O . TRP A 1 213 ? -8.635 2.792 38.369 1.00 63.66 213 TRP A O 1
ATOM 1640 N N . VAL A 1 214 ? -8.436 4.245 36.685 1.00 73.81 214 VAL A N 1
ATOM 1641 C CA . VAL A 1 214 ? -9.036 3.338 35.699 1.00 73.81 214 VAL A CA 1
ATOM 1642 C C . VAL A 1 214 ? -7.960 2.398 35.153 1.00 73.81 214 VAL A C 1
ATOM 1644 O O . VAL A 1 214 ? -7.171 2.770 34.293 1.00 73.81 214 VAL A O 1
ATOM 1647 N N . MET A 1 215 ? -7.944 1.162 35.652 1.00 77.06 215 MET A N 1
ATOM 1648 C CA . MET A 1 215 ? -7.033 0.092 35.216 1.00 77.06 215 MET A CA 1
ATOM 1649 C C . MET A 1 215 ? -7.406 -0.487 33.852 1.00 77.06 215 MET A C 1
ATOM 1651 O O . MET A 1 215 ? -6.599 -1.149 33.203 1.00 77.06 215 MET A O 1
ATOM 1655 N N . GLY A 1 216 ? -8.652 -0.287 33.436 1.00 84.94 216 GLY A N 1
ATOM 1656 C CA . GLY A 1 216 ? -9.146 -0.732 32.147 1.00 84.94 216 GLY A CA 1
ATOM 1657 C C . GLY A 1 216 ? -10.614 -0.399 31.974 1.00 84.94 216 GLY A C 1
ATOM 1658 O O . GLY A 1 216 ? -11.333 -0.117 32.933 1.00 84.94 216 GLY A O 1
ATOM 1659 N N . VAL A 1 217 ? -11.069 -0.457 30.731 1.00 92.69 217 VAL A N 1
ATOM 1660 C CA . VAL A 1 217 ? -12.458 -0.174 30.383 1.00 92.69 217 VAL A CA 1
ATOM 1661 C C . VAL A 1 217 ? -13.031 -1.368 29.650 1.00 92.69 217 VAL A C 1
ATOM 1663 O O . VAL A 1 217 ? -12.420 -1.889 28.715 1.00 92.69 217 VAL A O 1
ATOM 1666 N N . LYS A 1 218 ? -14.211 -1.808 30.079 1.00 95.62 218 LYS A N 1
ATOM 1667 C CA . LYS A 1 218 ? -15.015 -2.796 29.366 1.00 95.62 218 LYS A CA 1
ATOM 1668 C C . LYS A 1 218 ? -16.201 -2.111 28.715 1.00 95.62 218 LYS A C 1
ATOM 1670 O O . LYS A 1 218 ? -16.821 -1.249 29.326 1.00 95.62 218 LYS A O 1
ATOM 1675 N N . VAL A 1 219 ? -16.538 -2.508 27.497 1.00 97.25 219 VAL A N 1
ATOM 1676 C CA . VAL A 1 219 ? -17.767 -2.081 26.824 1.00 97.25 219 VAL A CA 1
ATOM 1677 C C . VAL A 1 219 ? -18.557 -3.327 26.468 1.00 97.25 219 VAL A C 1
ATOM 1679 O O . VAL A 1 219 ? -18.112 -4.127 25.649 1.00 97.25 219 VAL A O 1
ATOM 1682 N N . TYR A 1 220 ? -19.709 -3.503 27.107 1.00 96.88 220 TYR A N 1
ATOM 1683 C CA . TYR A 1 220 ? -20.601 -4.633 26.870 1.00 96.88 220 TYR A CA 1
ATOM 1684 C C . TYR A 1 220 ? -21.554 -4.309 25.730 1.00 96.88 220 TYR A C 1
ATOM 1686 O O . TYR A 1 220 ? -22.289 -3.321 25.791 1.00 96.88 220 TYR A O 1
ATOM 1694 N N . VAL A 1 221 ? -21.529 -5.136 24.693 1.00 95.69 221 VAL A N 1
ATOM 1695 C CA . VAL A 1 221 ? -22.289 -4.918 23.465 1.00 95.69 221 VAL A CA 1
ATOM 1696 C C . VAL A 1 221 ? -23.389 -5.965 23.354 1.00 95.69 221 VAL A C 1
ATOM 1698 O O . VAL A 1 221 ? -23.143 -7.156 23.540 1.00 95.69 221 VAL A O 1
ATOM 1701 N N . ALA A 1 222 ? -24.604 -5.517 23.034 1.00 90.62 222 ALA A N 1
ATOM 1702 C CA . ALA A 1 222 ? -25.772 -6.388 22.964 1.00 90.62 222 ALA A CA 1
ATOM 1703 C C . ALA A 1 222 ? -25.828 -7.212 21.665 1.00 90.62 222 ALA A C 1
ATOM 1705 O O . ALA A 1 222 ? -26.276 -8.359 21.691 1.00 90.62 222 ALA A O 1
ATOM 1706 N N . GLY A 1 223 ? -25.381 -6.645 20.539 1.00 89.56 223 GLY A N 1
ATOM 1707 C CA . GLY A 1 223 ? -25.495 -7.266 19.219 1.00 89.56 223 GLY A CA 1
ATOM 1708 C C . GLY A 1 223 ? -24.423 -6.825 18.220 1.00 89.56 223 GLY A C 1
ATOM 1709 O O . GLY A 1 223 ? -23.639 -5.911 18.463 1.00 89.56 223 GLY A O 1
ATOM 1710 N N . LEU A 1 224 ? -24.381 -7.495 17.066 1.00 93.00 224 LEU A N 1
ATOM 1711 C CA . LEU A 1 224 ? -23.412 -7.206 15.998 1.00 93.00 224 LEU A CA 1
ATOM 1712 C C . LEU A 1 224 ? -23.669 -5.847 15.333 1.00 93.00 224 LEU A C 1
ATOM 1714 O O . LEU A 1 224 ? -22.739 -5.207 14.853 1.00 93.00 224 LEU A O 1
ATOM 1718 N N . GLU A 1 225 ? -24.927 -5.418 15.305 1.00 92.94 225 GLU A N 1
ATOM 1719 C CA . GLU A 1 225 ? -25.403 -4.143 14.769 1.00 92.94 225 GLU A CA 1
ATOM 1720 C C . GLU A 1 225 ? -24.829 -2.922 15.499 1.00 92.94 225 GLU A C 1
ATOM 1722 O O . GLU A 1 225 ? -24.725 -1.845 14.914 1.00 92.94 225 GLU A O 1
ATOM 1727 N N . ASP A 1 226 ? -24.408 -3.102 16.750 1.00 94.31 226 ASP A N 1
ATOM 1728 C CA . ASP A 1 226 ? -23.806 -2.062 17.576 1.00 94.31 226 ASP A CA 1
ATOM 1729 C C . ASP A 1 226 ? -22.279 -1.945 17.365 1.00 94.31 226 ASP A C 1
ATOM 1731 O O . ASP A 1 226 ? -21.632 -1.095 17.981 1.00 94.31 226 ASP A O 1
ATOM 1735 N N . VAL A 1 227 ? -21.689 -2.762 16.479 1.00 96.62 227 VAL A N 1
ATOM 1736 C CA . VAL A 1 227 ? -20.276 -2.685 16.076 1.00 96.62 227 VAL A CA 1
ATOM 1737 C C . VAL A 1 227 ? -20.176 -2.348 14.590 1.00 96.62 227 VAL A C 1
ATOM 1739 O O . VAL A 1 227 ? -20.307 -3.204 13.714 1.00 96.62 227 VAL A O 1
ATOM 1742 N N . VAL A 1 228 ? -19.892 -1.083 14.293 1.00 96.38 228 VAL A N 1
ATOM 1743 C CA . VAL A 1 228 ? -19.878 -0.552 12.927 1.00 96.38 228 VAL A CA 1
ATOM 1744 C C . VAL A 1 228 ? -18.447 -0.283 12.471 1.00 96.38 228 VAL A C 1
ATOM 1746 O O . VAL A 1 228 ? -17.694 0.445 13.118 1.00 96.38 228 VAL A O 1
ATOM 1749 N N . LEU A 1 229 ? -18.078 -0.848 11.321 1.00 94.69 229 LEU A N 1
ATOM 1750 C CA . LEU A 1 229 ? -16.819 -0.551 10.641 1.00 94.69 229 LEU A CA 1
ATOM 1751 C C . LEU A 1 229 ? -16.845 0.869 10.062 1.00 94.69 229 LEU A C 1
ATOM 1753 O O . LEU A 1 229 ? -17.745 1.217 9.299 1.00 94.69 229 LEU A O 1
ATOM 1757 N N . GLU A 1 230 ? -15.808 1.650 10.346 1.00 92.94 230 GLU A N 1
ATOM 1758 C CA . GLU A 1 230 ? -15.563 2.940 9.705 1.00 92.94 230 GLU A CA 1
ATOM 1759 C C . GLU A 1 230 ? -14.252 2.841 8.907 1.00 92.94 230 GLU A C 1
ATOM 1761 O O . GLU A 1 230 ? -13.171 2.997 9.476 1.00 92.94 230 GLU A O 1
ATOM 1766 N N . PRO A 1 231 ? -14.311 2.491 7.609 1.00 83.44 231 PRO A N 1
ATOM 1767 C CA . PRO A 1 231 ? -13.114 2.157 6.845 1.00 83.44 231 PRO A CA 1
ATOM 1768 C C . PRO A 1 231 ? -12.215 3.385 6.647 1.00 83.44 231 PRO A C 1
ATOM 1770 O O . PRO A 1 231 ? -12.674 4.437 6.205 1.00 83.44 231 PRO A O 1
ATOM 1773 N N . ASP A 1 232 ? -10.920 3.228 6.924 1.00 86.62 232 ASP A N 1
ATOM 1774 C CA . ASP A 1 232 ? -9.869 4.203 6.622 1.00 86.62 232 ASP A CA 1
ATOM 1775 C C . ASP A 1 232 ? -8.915 3.677 5.532 1.00 86.62 232 ASP A C 1
ATOM 1777 O O . ASP A 1 232 ? -8.984 2.517 5.110 1.00 86.62 232 ASP A O 1
ATOM 1781 N N . LEU A 1 233 ? -8.008 4.538 5.050 1.00 80.75 233 LEU A N 1
ATOM 1782 C CA . LEU A 1 233 ? -7.016 4.137 4.046 1.00 80.75 233 LEU A CA 1
ATOM 1783 C C . LEU A 1 233 ? -6.144 2.971 4.530 1.00 80.75 233 LEU A C 1
ATOM 1785 O O . LEU A 1 233 ? -5.767 2.130 3.720 1.00 80.75 233 LEU A O 1
ATOM 1789 N N . ILE A 1 234 ? -5.832 2.914 5.830 1.00 80.44 234 ILE A N 1
ATOM 1790 C CA . ILE A 1 234 ? -4.998 1.862 6.424 1.00 80.44 234 ILE A CA 1
ATOM 1791 C C . ILE A 1 234 ? -5.720 0.516 6.343 1.00 80.44 234 ILE A C 1
ATOM 1793 O O . ILE A 1 234 ? -5.146 -0.461 5.861 1.00 80.44 234 ILE A O 1
ATOM 1797 N N . TYR A 1 235 ? -6.993 0.476 6.739 1.00 84.94 235 TYR A N 1
ATOM 1798 C CA . TYR A 1 235 ? -7.834 -0.708 6.637 1.00 84.94 235 TYR A CA 1
ATOM 1799 C C . TYR A 1 235 ? -7.941 -1.198 5.194 1.00 84.94 235 TYR A C 1
ATOM 1801 O O . TYR A 1 235 ? -7.717 -2.377 4.930 1.00 84.94 235 TYR A O 1
ATOM 1809 N N . LEU A 1 236 ? -8.234 -0.302 4.245 1.00 81.31 236 LEU A N 1
ATOM 1810 C CA . LEU A 1 236 ? -8.331 -0.663 2.829 1.00 81.31 236 LEU A CA 1
ATOM 1811 C C . LEU A 1 236 ? -6.987 -1.170 2.292 1.00 81.31 236 LEU A C 1
ATOM 1813 O O . LEU A 1 236 ? -6.937 -2.216 1.646 1.00 81.31 236 LEU A O 1
ATOM 1817 N N . ALA A 1 237 ? -5.888 -0.486 2.610 1.00 74.75 237 ALA A N 1
ATOM 1818 C CA . ALA A 1 237 ? -4.553 -0.886 2.185 1.00 74.75 237 ALA A CA 1
ATOM 1819 C C . ALA A 1 237 ? -4.171 -2.273 2.715 1.00 74.75 237 ALA A C 1
ATOM 1821 O O . ALA A 1 237 ? -3.600 -3.063 1.963 1.00 74.75 237 ALA A O 1
ATOM 1822 N N . ASN A 1 238 ? -4.486 -2.577 3.976 1.00 77.38 238 ASN A N 1
ATOM 1823 C CA . ASN A 1 238 ? -4.138 -3.849 4.610 1.00 77.38 238 ASN A CA 1
ATOM 1824 C C . ASN A 1 238 ? -5.099 -4.985 4.248 1.00 77.38 238 ASN A C 1
ATOM 1826 O O . ASN A 1 238 ? -4.689 -6.141 4.251 1.00 77.38 238 ASN A O 1
ATOM 1830 N N . LYS A 1 239 ? -6.356 -4.671 3.918 1.00 75.31 239 LYS A N 1
ATOM 1831 C CA . LYS A 1 239 ? -7.348 -5.653 3.467 1.00 75.31 239 LYS A CA 1
ATOM 1832 C C . LYS A 1 239 ? -7.094 -6.126 2.037 1.00 75.31 239 LYS A C 1
ATOM 1834 O O . LYS A 1 239 ? -7.425 -7.261 1.703 1.00 75.31 239 LYS A O 1
ATOM 1839 N N . HIS A 1 240 ? -6.551 -5.265 1.176 1.00 67.88 240 HIS A N 1
ATOM 1840 C CA . HIS A 1 240 ? -6.255 -5.649 -0.199 1.00 67.88 240 HIS A CA 1
ATOM 1841 C C . HIS A 1 240 ? -5.031 -6.573 -0.275 1.00 67.88 240 HIS A C 1
ATOM 1843 O O . HIS A 1 240 ? -3.928 -6.224 0.145 1.00 67.88 240 HIS A O 1
ATOM 1849 N N . ASP A 1 241 ? -5.277 -7.754 -0.851 1.00 68.88 241 ASP A N 1
ATOM 1850 C CA . ASP A 1 241 ? -4.353 -8.873 -1.027 1.00 68.88 241 ASP A CA 1
ATOM 1851 C C . ASP A 1 241 ? -3.006 -8.412 -1.614 1.00 68.88 241 ASP A C 1
ATOM 1853 O O . ASP A 1 241 ? -2.947 -7.660 -2.593 1.00 68.88 241 ASP A O 1
ATOM 1857 N N . VAL A 1 242 ? -1.908 -8.906 -1.039 1.00 70.44 242 VAL A N 1
ATOM 1858 C CA . VAL A 1 242 ? -0.533 -8.728 -1.535 1.00 70.44 242 VAL A CA 1
ATOM 1859 C C . VAL A 1 242 ? -0.442 -9.033 -3.038 1.00 70.44 242 VAL A C 1
ATOM 1861 O O . VAL A 1 242 ? 0.321 -8.383 -3.755 1.00 70.44 242 VAL A O 1
ATOM 1864 N N . ARG A 1 243 ? -1.286 -9.940 -3.550 1.00 71.81 243 ARG A N 1
ATOM 1865 C CA . ARG A 1 243 ? -1.421 -10.240 -4.985 1.00 71.81 243 ARG A CA 1
ATOM 1866 C C . ARG A 1 243 ? -1.755 -9.022 -5.846 1.00 71.81 243 ARG A C 1
ATOM 1868 O O . ARG A 1 243 ? -1.189 -8.890 -6.927 1.00 71.81 243 ARG A O 1
ATOM 1875 N N . LEU A 1 244 ? -2.618 -8.114 -5.381 1.00 77.31 244 LEU A N 1
ATOM 1876 C CA . LEU A 1 244 ? -2.957 -6.892 -6.118 1.00 77.31 244 LEU A CA 1
ATOM 1877 C C . LEU A 1 244 ? -1.732 -5.975 -6.228 1.00 77.31 244 LEU A C 1
ATOM 1879 O O . LEU A 1 244 ? -1.452 -5.440 -7.298 1.00 77.31 244 LEU A O 1
ATOM 1883 N N . ARG A 1 245 ? -0.959 -5.843 -5.143 1.00 78.44 245 ARG A N 1
ATOM 1884 C CA . ARG A 1 245 ? 0.277 -5.042 -5.133 1.00 78.44 245 ARG A CA 1
ATOM 1885 C C . ARG A 1 245 ? 1.310 -5.619 -6.101 1.00 78.44 245 ARG A C 1
ATOM 1887 O O . ARG A 1 245 ? 1.886 -4.876 -6.890 1.00 78.44 245 ARG A O 1
ATOM 1894 N N . ILE A 1 246 ? 1.492 -6.941 -6.088 1.00 82.62 246 ILE A N 1
ATOM 1895 C CA . ILE A 1 246 ? 2.383 -7.643 -7.022 1.00 82.62 246 ILE A CA 1
ATOM 1896 C C . ILE A 1 246 ? 1.916 -7.447 -8.471 1.00 82.62 246 ILE A C 1
ATOM 1898 O O . ILE A 1 246 ? 2.739 -7.151 -9.333 1.00 82.62 246 ILE A O 1
ATOM 1902 N N . ALA A 1 247 ? 0.612 -7.552 -8.743 1.00 83.69 247 ALA A N 1
ATOM 1903 C CA . ALA A 1 247 ? 0.061 -7.362 -10.084 1.00 83.69 247 ALA A CA 1
ATOM 1904 C C . ALA A 1 247 ? 0.288 -5.936 -10.611 1.00 83.69 247 ALA A C 1
ATOM 1906 O O . ALA A 1 247 ? 0.704 -5.767 -11.756 1.00 83.69 247 ALA A O 1
ATOM 1907 N N . VAL A 1 248 ? 0.078 -4.914 -9.772 1.00 86.50 248 VAL A N 1
ATOM 1908 C CA . VAL A 1 248 ? 0.315 -3.509 -10.138 1.00 86.50 248 VAL A CA 1
ATOM 1909 C C . VAL A 1 248 ? 1.794 -3.266 -10.440 1.00 86.50 248 VAL A C 1
ATOM 1911 O O . VAL A 1 248 ? 2.119 -2.707 -11.486 1.00 86.50 248 VAL A O 1
ATOM 1914 N N . VAL A 1 249 ? 2.702 -3.732 -9.576 1.00 89.69 249 VAL A N 1
ATOM 1915 C CA . VAL A 1 249 ? 4.151 -3.614 -9.816 1.00 89.69 249 VAL A CA 1
ATOM 1916 C C . VAL A 1 249 ? 4.549 -4.348 -11.100 1.00 89.69 249 VAL A C 1
ATOM 1918 O O . VAL A 1 249 ? 5.270 -3.791 -11.927 1.00 89.69 249 VAL A O 1
ATOM 1921 N N . GLY A 1 250 ? 4.025 -5.557 -11.316 1.00 92.44 250 GLY A N 1
ATOM 1922 C CA . GLY A 1 250 ? 4.246 -6.327 -12.540 1.00 92.44 250 GLY A CA 1
ATOM 1923 C C . GLY A 1 250 ? 3.788 -5.585 -13.800 1.00 92.44 250 GLY A C 1
ATOM 1924 O O . GLY A 1 250 ? 4.526 -5.540 -14.784 1.00 92.44 250 GLY A O 1
ATOM 1925 N N . ALA A 1 251 ? 2.621 -4.937 -13.762 1.00 93.44 251 ALA A N 1
ATOM 1926 C CA . ALA A 1 251 ? 2.105 -4.150 -14.881 1.00 93.44 251 ALA A CA 1
ATOM 1927 C C . ALA A 1 251 ? 3.010 -2.952 -15.222 1.00 93.44 251 ALA A C 1
ATOM 1929 O O . ALA A 1 251 ? 3.290 -2.713 -16.398 1.00 93.44 251 ALA A O 1
ATOM 1930 N N . PHE A 1 252 ? 3.526 -2.237 -14.215 1.00 95.38 252 PHE A N 1
ATOM 1931 C CA . PHE A 1 252 ? 4.464 -1.129 -14.438 1.00 95.38 252 PHE A CA 1
ATOM 1932 C C . PHE A 1 252 ? 5.798 -1.594 -15.030 1.00 95.38 252 PHE A C 1
ATOM 1934 O O . PHE A 1 252 ? 6.323 -0.946 -15.937 1.00 95.38 252 PHE A O 1
ATOM 1941 N N . VAL A 1 253 ? 6.328 -2.732 -14.570 1.00 96.50 253 VAL A N 1
ATOM 1942 C CA . VAL A 1 253 ? 7.559 -3.317 -15.126 1.00 96.50 253 VAL A CA 1
ATOM 1943 C C . VAL A 1 253 ? 7.362 -3.707 -16.595 1.00 96.50 253 VAL A C 1
ATOM 1945 O O . VAL A 1 253 ? 8.203 -3.380 -17.434 1.00 96.50 253 VAL A O 1
ATOM 1948 N N . LEU A 1 254 ? 6.232 -4.339 -16.930 1.00 96.31 254 LEU A N 1
ATOM 1949 C CA . LEU A 1 254 ? 5.898 -4.704 -18.311 1.00 96.31 254 LEU A CA 1
ATOM 1950 C C . LEU A 1 254 ? 5.726 -3.474 -19.212 1.00 96.31 254 LEU A C 1
ATOM 1952 O O . LEU A 1 254 ? 6.231 -3.465 -20.336 1.00 96.31 254 LEU A O 1
ATOM 1956 N N . LEU A 1 255 ? 5.073 -2.419 -18.718 1.00 96.88 255 LEU A N 1
ATOM 1957 C CA . LEU A 1 255 ? 4.920 -1.163 -19.452 1.00 96.88 255 LEU A CA 1
ATOM 1958 C C . LEU A 1 255 ? 6.279 -0.497 -19.717 1.00 96.88 255 LEU A C 1
ATOM 1960 O O . LEU A 1 255 ? 6.546 -0.072 -20.841 1.00 96.88 255 LEU A O 1
ATOM 1964 N N . GLY A 1 256 ? 7.160 -0.455 -18.714 1.00 96.38 256 GLY A N 1
ATOM 1965 C CA . GLY A 1 256 ? 8.518 0.070 -18.866 1.00 96.38 256 GLY A CA 1
ATOM 1966 C C . GLY A 1 256 ? 9.333 -0.707 -19.904 1.00 96.38 256 GLY A C 1
ATOM 1967 O O . GLY A 1 256 ? 9.966 -0.105 -20.774 1.00 96.38 256 GLY A O 1
ATOM 1968 N N . ALA A 1 257 ? 9.261 -2.042 -19.877 1.00 96.19 257 ALA A N 1
ATOM 1969 C CA . ALA A 1 257 ? 9.913 -2.893 -20.871 1.00 96.19 257 ALA A CA 1
ATOM 1970 C C . ALA A 1 257 ? 9.381 -2.636 -22.293 1.00 96.19 257 ALA A C 1
ATOM 1972 O O . ALA A 1 257 ? 10.170 -2.520 -23.234 1.00 96.19 257 ALA A O 1
ATOM 1973 N N . LEU A 1 258 ? 8.062 -2.475 -22.454 1.00 97.06 258 LEU A N 1
ATOM 1974 C CA . LEU A 1 258 ? 7.444 -2.157 -23.742 1.00 97.06 258 LEU A CA 1
ATOM 1975 C C . LEU A 1 258 ? 7.936 -0.810 -24.295 1.00 97.06 258 LEU A C 1
ATOM 1977 O O . LEU A 1 258 ? 8.312 -0.728 -25.466 1.00 97.06 258 LEU A O 1
ATOM 1981 N N . VAL A 1 259 ? 7.993 0.230 -23.457 1.00 97.25 259 VAL A N 1
ATOM 1982 C CA . VAL A 1 259 ? 8.502 1.555 -23.853 1.00 97.25 259 VAL A CA 1
ATOM 1983 C C . VAL A 1 259 ? 9.958 1.472 -24.320 1.00 97.25 259 VAL A C 1
ATOM 1985 O O . VAL A 1 259 ? 10.300 2.055 -25.351 1.00 97.25 259 VAL A O 1
ATOM 1988 N N . LEU A 1 260 ? 10.810 0.705 -23.630 1.00 97.06 260 LEU A N 1
ATOM 1989 C CA . LEU A 1 260 ? 12.210 0.512 -24.030 1.00 97.06 260 LEU A CA 1
ATOM 1990 C C . LEU A 1 260 ? 12.345 -0.203 -25.380 1.00 97.06 260 LEU A C 1
ATOM 1992 O O . LEU A 1 260 ? 13.156 0.210 -26.212 1.00 97.06 260 LEU A O 1
ATOM 1996 N N . VAL A 1 261 ? 11.537 -1.239 -25.631 1.00 97.06 261 VAL A N 1
ATOM 1997 C CA . VAL A 1 261 ? 11.527 -1.954 -26.919 1.00 97.06 261 VAL A CA 1
ATOM 1998 C C . VAL A 1 261 ? 11.111 -1.019 -28.057 1.00 97.06 261 VAL A C 1
ATOM 2000 O O . VAL A 1 261 ? 11.773 -0.982 -29.098 1.00 97.06 261 VAL A O 1
ATOM 2003 N N . LEU A 1 262 ? 10.059 -0.222 -27.854 1.00 96.38 262 LEU A N 1
ATOM 2004 C CA . LEU A 1 262 ? 9.591 0.748 -28.847 1.00 96.38 262 LEU A CA 1
ATOM 2005 C C . LEU A 1 262 ? 10.630 1.848 -29.106 1.00 96.38 262 LEU A C 1
ATOM 2007 O O . LEU A 1 262 ? 10.889 2.184 -30.264 1.00 96.38 262 LEU A O 1
ATOM 2011 N N . ALA A 1 263 ? 11.285 2.358 -28.060 1.00 95.31 263 ALA A N 1
ATOM 2012 C CA . ALA A 1 263 ? 12.363 3.336 -28.190 1.00 95.31 263 ALA A CA 1
ATOM 2013 C C . ALA A 1 263 ? 13.554 2.765 -28.978 1.00 95.31 263 ALA A C 1
ATOM 2015 O O . ALA A 1 263 ? 14.058 3.407 -29.905 1.00 95.31 263 ALA A O 1
ATOM 2016 N N . PHE A 1 264 ? 13.968 1.531 -28.673 1.00 96.19 264 PHE A N 1
ATOM 2017 C CA . PHE A 1 264 ? 15.039 0.849 -29.399 1.00 96.19 264 PHE A CA 1
ATOM 2018 C C . PHE A 1 264 ? 14.692 0.658 -30.881 1.00 96.19 264 PHE A C 1
ATOM 2020 O O . PHE A 1 264 ? 15.520 0.924 -31.760 1.00 96.19 264 PHE A O 1
ATOM 2027 N N . TYR A 1 265 ? 13.453 0.254 -31.173 1.00 95.81 265 TYR A N 1
ATOM 2028 C CA . TYR A 1 265 ? 12.967 0.110 -32.543 1.00 95.81 265 TYR A CA 1
ATOM 2029 C C . TYR A 1 265 ? 12.961 1.454 -33.291 1.00 95.81 265 TYR A C 1
ATOM 2031 O O . TYR A 1 265 ? 13.467 1.535 -34.414 1.00 95.81 265 TYR A O 1
ATOM 2039 N N . GLY A 1 266 ? 12.484 2.526 -32.648 1.00 94.25 266 GLY A N 1
ATOM 2040 C CA . GLY A 1 266 ? 12.475 3.881 -33.206 1.00 94.25 266 GLY A CA 1
ATOM 2041 C C . GLY A 1 266 ? 13.876 4.397 -33.546 1.00 94.25 266 GLY A C 1
ATOM 2042 O O . GLY A 1 266 ? 14.113 4.861 -34.665 1.00 94.25 266 GLY A O 1
ATOM 2043 N N . ILE A 1 267 ? 14.844 4.234 -32.635 1.00 95.06 267 ILE A N 1
ATOM 2044 C CA . ILE A 1 267 ? 16.249 4.616 -32.865 1.00 95.06 267 ILE A CA 1
ATOM 2045 C C . ILE A 1 267 ? 16.843 3.827 -34.039 1.00 95.06 267 ILE A C 1
ATOM 2047 O O . ILE A 1 267 ? 17.525 4.395 -34.900 1.00 95.06 267 ILE A O 1
ATOM 2051 N N . ARG A 1 268 ? 16.579 2.516 -34.106 1.00 93.12 268 ARG A N 1
ATOM 2052 C CA . ARG A 1 268 ? 17.062 1.661 -35.199 1.00 93.12 268 ARG A CA 1
ATOM 2053 C C . ARG A 1 268 ? 16.486 2.098 -36.545 1.00 93.12 268 ARG A C 1
ATOM 2055 O O . ARG A 1 268 ? 17.227 2.179 -37.527 1.00 93.12 268 ARG A O 1
ATOM 2062 N N . GLN A 1 269 ? 15.197 2.427 -36.593 1.00 91.06 269 GLN A N 1
ATOM 2063 C CA . GLN A 1 269 ? 14.545 2.894 -37.812 1.00 91.06 269 GLN A CA 1
ATOM 2064 C C . GLN A 1 269 ? 15.085 4.260 -38.261 1.00 91.06 269 GLN A C 1
ATOM 2066 O O . GLN A 1 269 ? 15.395 4.430 -39.442 1.00 91.06 269 GLN A O 1
ATOM 2071 N N . ALA A 1 270 ? 15.268 5.208 -37.336 1.00 90.81 270 ALA A N 1
ATOM 2072 C CA . ALA A 1 270 ? 15.832 6.525 -37.632 1.00 90.81 270 ALA A CA 1
ATOM 2073 C C . ALA A 1 270 ? 17.252 6.427 -38.216 1.00 90.81 270 ALA A C 1
ATOM 2075 O O . ALA A 1 270 ? 17.550 7.045 -39.240 1.00 90.81 270 ALA A O 1
ATOM 2076 N N . ARG A 1 271 ? 18.108 5.572 -37.635 1.00 88.75 271 ARG A N 1
ATOM 2077 C CA . ARG A 1 271 ? 19.461 5.306 -38.156 1.00 88.75 271 ARG A CA 1
ATOM 2078 C C . ARG A 1 271 ? 19.441 4.752 -39.579 1.00 88.75 271 ARG A C 1
ATOM 2080 O O . ARG A 1 271 ? 20.237 5.182 -40.411 1.00 88.75 271 ARG A O 1
ATOM 2087 N N . ASN A 1 272 ? 18.534 3.821 -39.873 1.00 83.69 272 ASN A N 1
ATOM 2088 C CA . ASN A 1 272 ? 18.416 3.241 -41.211 1.00 83.69 272 ASN A CA 1
ATOM 2089 C C . ASN A 1 272 ? 17.947 4.272 -42.247 1.00 83.69 272 ASN A C 1
ATOM 2091 O O . ASN A 1 272 ? 18.488 4.310 -43.351 1.00 83.69 272 ASN A O 1
ATOM 2095 N N . ARG A 1 273 ? 16.996 5.144 -41.884 1.00 82.81 273 ARG A N 1
ATOM 2096 C CA . ARG A 1 273 ? 16.531 6.231 -42.762 1.00 82.81 273 ARG A CA 1
ATOM 2097 C C . ARG A 1 273 ? 17.653 7.215 -43.079 1.00 82.81 273 ARG A C 1
ATOM 2099 O O . ARG A 1 273 ? 17.866 7.514 -44.250 1.00 82.81 273 ARG A O 1
ATOM 2106 N N . LEU A 1 274 ? 18.412 7.642 -42.068 1.00 84.75 274 LEU A N 1
ATOM 2107 C CA . LEU A 1 274 ? 19.538 8.558 -42.261 1.00 84.75 274 LEU A CA 1
ATOM 2108 C C . LEU A 1 274 ? 20.615 7.947 -43.170 1.00 84.75 274 LEU A C 1
ATOM 2110 O O . LEU A 1 274 ? 21.063 8.592 -44.113 1.00 84.75 274 LEU A O 1
ATOM 2114 N N . ARG A 1 275 ? 20.979 6.675 -42.949 1.00 77.69 275 ARG A N 1
ATOM 2115 C CA . ARG A 1 275 ? 21.920 5.953 -43.823 1.00 77.69 275 ARG A CA 1
ATOM 2116 C C . ARG A 1 275 ? 21.427 5.888 -45.265 1.00 77.69 275 ARG A C 1
ATOM 2118 O O . ARG A 1 275 ? 22.199 6.151 -46.180 1.00 77.69 275 ARG A O 1
ATOM 2125 N N . SER A 1 276 ? 20.149 5.569 -45.467 1.00 77.31 276 SER A N 1
ATOM 2126 C CA . SER A 1 276 ? 19.562 5.518 -46.806 1.00 77.31 276 SER A CA 1
ATOM 2127 C C . SER A 1 276 ? 19.589 6.885 -47.490 1.00 77.31 276 SER A C 1
ATOM 2129 O O . SER A 1 276 ? 19.892 6.957 -48.675 1.00 77.31 276 SER A O 1
ATOM 2131 N N . GLN A 1 277 ? 19.303 7.968 -46.764 1.00 78.31 277 GLN A N 1
ATOM 2132 C CA . GLN A 1 277 ? 19.341 9.327 -47.312 1.00 78.31 277 GLN A CA 1
ATOM 2133 C C . GLN A 1 277 ? 20.759 9.751 -47.703 1.00 78.31 277 GLN A C 1
ATOM 2135 O O . GLN A 1 277 ? 20.948 10.281 -48.795 1.00 78.31 277 GLN A O 1
ATOM 2140 N N . ILE A 1 278 ? 21.755 9.462 -46.859 1.00 75.00 278 ILE A N 1
ATOM 2141 C CA . ILE A 1 278 ? 23.168 9.735 -47.161 1.00 75.00 278 ILE A CA 1
ATOM 2142 C C . ILE A 1 278 ? 23.597 8.968 -48.419 1.00 75.00 278 ILE A C 1
ATOM 2144 O O . ILE A 1 278 ? 24.145 9.563 -49.343 1.00 75.00 278 ILE A O 1
ATOM 2148 N N . LEU A 1 279 ? 23.284 7.670 -48.499 1.00 73.56 279 LEU A N 1
ATOM 2149 C CA . LEU A 1 279 ? 23.631 6.836 -49.655 1.00 73.56 279 LEU A CA 1
ATOM 2150 C C . LEU A 1 279 ? 22.962 7.310 -50.952 1.00 73.56 279 LEU A C 1
ATOM 2152 O O . LEU A 1 279 ? 23.601 7.308 -52.001 1.00 73.56 279 LEU A O 1
ATOM 2156 N N . MET A 1 280 ? 21.691 7.718 -50.899 1.00 69.75 280 MET A N 1
ATOM 2157 C CA . MET A 1 280 ? 20.988 8.244 -52.075 1.00 69.75 280 MET A CA 1
ATOM 2158 C C . MET A 1 280 ? 21.536 9.602 -52.511 1.00 69.75 280 MET A C 1
ATOM 2160 O O . MET A 1 280 ? 21.696 9.834 -53.707 1.00 69.75 280 MET A O 1
ATOM 2164 N N . GLY A 1 281 ? 21.860 10.479 -51.556 1.00 74.12 281 GLY A N 1
ATOM 2165 C CA . GLY A 1 281 ? 22.492 11.765 -51.838 1.00 74.12 281 GLY A CA 1
ATOM 2166 C C . GLY A 1 281 ? 23.842 11.595 -52.529 1.00 74.12 281 GLY A C 1
ATOM 2167 O O . GLY A 1 281 ? 24.110 12.283 -53.511 1.00 74.12 281 GLY A O 1
ATOM 2168 N N . GLU A 1 282 ? 24.649 10.640 -52.070 1.00 69.69 282 GLU A N 1
ATOM 2169 C CA . GLU A 1 282 ? 25.936 10.349 -52.694 1.00 69.69 282 GLU A CA 1
ATOM 2170 C C . GLU A 1 282 ? 25.753 9.744 -54.094 1.00 69.69 282 GLU A C 1
ATOM 2172 O O . GLU A 1 282 ? 26.334 10.244 -55.050 1.00 69.69 282 GLU A O 1
ATOM 2177 N N . ARG A 1 283 ? 24.873 8.743 -54.264 1.00 70.38 283 ARG A N 1
ATOM 2178 C CA . ARG A 1 283 ? 24.578 8.151 -55.586 1.00 70.38 283 ARG A CA 1
ATOM 2179 C C . ARG A 1 283 ? 24.097 9.176 -56.606 1.00 70.38 283 ARG A C 1
ATOM 2181 O O . ARG A 1 283 ? 24.473 9.080 -57.769 1.00 70.38 283 ARG A O 1
ATOM 2188 N N . LYS A 1 284 ? 23.266 10.132 -56.184 1.00 70.38 284 LYS A N 1
ATOM 2189 C CA . LYS A 1 284 ? 22.777 11.193 -57.066 1.00 70.38 284 LYS A CA 1
ATOM 2190 C C . LYS A 1 284 ? 23.924 12.092 -57.529 1.00 70.38 284 LYS A C 1
ATOM 2192 O O . LYS A 1 284 ? 24.106 12.240 -58.726 1.00 70.38 284 LYS A O 1
ATOM 2197 N N . ARG A 1 285 ? 24.754 12.584 -56.601 1.00 71.38 285 ARG A N 1
ATOM 2198 C CA . ARG A 1 285 ? 25.943 13.384 -56.951 1.00 71.38 285 ARG A CA 1
ATOM 2199 C C . ARG A 1 285 ? 26.891 12.632 -57.881 1.00 71.38 285 ARG A C 1
ATOM 2201 O O . ARG A 1 285 ? 27.419 13.218 -58.809 1.00 71.38 285 ARG A O 1
ATOM 2208 N N . MET A 1 286 ? 27.088 11.332 -57.650 1.00 67.12 286 MET A N 1
ATOM 2209 C CA . MET A 1 286 ? 27.913 10.495 -58.526 1.00 67.12 286 MET A CA 1
ATOM 2210 C C . MET A 1 286 ? 27.346 10.397 -59.942 1.00 67.12 286 MET A C 1
ATOM 2212 O O . MET A 1 286 ? 28.115 10.379 -60.896 1.00 67.12 286 MET A O 1
ATOM 2216 N N . ALA A 1 287 ? 26.023 10.261 -60.073 1.00 68.25 287 ALA A N 1
ATOM 2217 C CA . ALA A 1 287 ? 25.371 10.214 -61.374 1.00 68.25 287 ALA A CA 1
ATOM 2218 C C . ALA A 1 287 ? 25.565 11.538 -62.120 1.00 68.25 287 ALA A C 1
ATOM 2220 O O . ALA A 1 287 ? 25.901 11.501 -63.299 1.00 68.25 287 ALA A O 1
ATOM 2221 N N . ASP A 1 288 ? 25.442 12.664 -61.414 1.00 70.88 288 ASP A N 1
ATOM 2222 C CA . ASP A 1 288 ? 25.664 14.003 -61.963 1.00 70.88 288 ASP A CA 1
ATOM 2223 C C . ASP A 1 288 ? 27.139 14.183 -62.402 1.00 70.88 288 ASP A C 1
ATOM 2225 O O . ASP A 1 288 ? 27.401 14.473 -63.565 1.00 70.88 288 ASP A O 1
ATOM 2229 N N . ASP A 1 289 ? 28.116 13.870 -61.536 1.00 68.38 289 ASP A N 1
ATOM 2230 C CA . ASP A 1 289 ? 29.555 13.951 -61.860 1.00 68.38 289 ASP A CA 1
ATOM 2231 C C . ASP A 1 289 ? 29.943 13.052 -63.054 1.00 68.38 289 ASP A C 1
ATOM 2233 O O . ASP A 1 289 ? 30.771 13.423 -63.894 1.00 68.38 289 ASP A O 1
ATOM 2237 N N . LEU A 1 290 ? 29.379 11.838 -63.122 1.00 69.62 290 LEU A N 1
ATOM 2238 C CA . LEU A 1 290 ? 29.622 10.901 -64.219 1.00 69.62 290 LEU A CA 1
ATOM 2239 C C . LEU A 1 290 ? 29.006 11.421 -65.522 1.00 69.62 290 LEU A C 1
ATOM 2241 O O . LEU A 1 290 ? 29.660 11.347 -66.561 1.00 69.62 290 LEU A O 1
ATOM 2245 N N . HIS A 1 291 ? 27.774 11.934 -65.466 1.00 75.19 291 HIS A N 1
ATOM 2246 C CA . HIS A 1 291 ? 27.079 12.490 -66.622 1.00 75.19 291 HIS A CA 1
ATOM 2247 C C . HIS A 1 291 ? 27.867 13.659 -67.213 1.00 75.19 291 HIS A C 1
ATOM 2249 O O . HIS A 1 291 ? 28.224 13.607 -68.388 1.00 75.19 291 HIS A O 1
ATOM 2255 N N . ASP A 1 292 ? 28.231 14.643 -66.389 1.00 74.06 292 ASP A N 1
ATOM 2256 C CA . ASP A 1 292 ? 28.956 15.841 -66.825 1.00 74.06 292 ASP A CA 1
ATOM 2257 C C . ASP A 1 292 ? 30.312 15.490 -67.451 1.00 74.06 292 ASP A C 1
ATOM 2259 O O . ASP A 1 292 ? 30.691 16.013 -68.501 1.00 74.06 292 ASP A O 1
ATOM 2263 N N . THR A 1 293 ? 31.039 14.553 -66.834 1.00 69.25 293 THR A N 1
ATOM 2264 C CA . THR A 1 293 ? 32.354 14.127 -67.330 1.00 69.25 293 THR A CA 1
ATOM 2265 C C . THR A 1 293 ? 32.225 13.370 -68.656 1.00 69.25 293 THR A C 1
ATOM 2267 O O . THR A 1 293 ? 32.977 13.626 -69.596 1.00 69.25 293 THR A O 1
ATOM 2270 N N . ILE A 1 294 ? 31.274 12.435 -68.769 1.00 74.56 294 ILE A N 1
ATOM 2271 C CA . ILE A 1 294 ? 31.059 11.660 -70.001 1.00 74.56 294 ILE A CA 1
ATOM 2272 C C . ILE A 1 294 ? 30.610 12.571 -71.144 1.00 74.56 294 ILE A C 1
ATOM 2274 O O . ILE A 1 294 ? 31.121 12.441 -72.257 1.00 74.56 294 ILE A O 1
ATOM 2278 N N . GLU A 1 295 ? 29.687 13.490 -70.877 1.00 75.12 295 GLU A N 1
ATOM 2279 C CA . GLU A 1 295 ? 29.141 14.407 -71.873 1.00 75.12 295 GLU A CA 1
ATOM 2280 C C . GLU A 1 295 ? 30.239 15.290 -72.477 1.00 75.12 295 GLU A C 1
ATOM 2282 O O . GLU A 1 295 ? 30.368 15.365 -73.700 1.00 75.12 295 GLU A O 1
ATOM 2287 N N . GLN A 1 296 ? 31.119 15.849 -71.640 1.00 74.88 296 GLN A N 1
ATOM 2288 C CA . GLN A 1 296 ? 32.273 16.631 -72.094 1.00 74.88 296 GLN A CA 1
ATOM 2289 C C . GLN A 1 296 ? 33.206 15.829 -73.012 1.00 74.88 296 GLN A C 1
ATOM 2291 O O . GLN A 1 296 ? 33.629 16.327 -74.060 1.00 74.88 296 GLN A O 1
ATOM 2296 N N . HIS A 1 297 ? 33.507 14.576 -72.659 1.00 76.12 297 HIS A N 1
ATOM 2297 C CA . HIS A 1 297 ? 34.386 13.727 -73.470 1.00 76.12 297 HIS A CA 1
ATOM 2298 C C . HIS A 1 297 ? 33.745 13.303 -74.792 1.00 76.12 297 HIS A C 1
ATOM 2300 O O . HIS A 1 297 ? 34.438 13.250 -75.808 1.00 76.12 297 HIS A O 1
ATOM 2306 N N . ILE A 1 298 ? 32.439 13.019 -74.807 1.00 76.50 298 ILE A N 1
ATOM 2307 C CA . ILE A 1 298 ? 31.710 12.654 -76.031 1.00 76.50 298 ILE A CA 1
ATOM 2308 C C . ILE A 1 298 ? 31.638 13.846 -76.988 1.00 76.50 298 ILE A C 1
ATOM 2310 O O . ILE A 1 298 ? 31.934 13.688 -78.174 1.00 76.50 298 ILE A O 1
ATOM 2314 N N . VAL A 1 299 ? 31.306 15.039 -76.485 1.00 77.50 299 VAL A N 1
ATOM 2315 C CA . VAL A 1 299 ? 31.264 16.266 -77.295 1.00 77.50 299 VAL A CA 1
ATOM 2316 C C . VAL A 1 299 ? 32.650 16.581 -77.862 1.00 77.50 299 VAL A C 1
ATOM 2318 O O . VAL A 1 299 ? 32.787 16.799 -79.067 1.00 77.50 299 VAL A O 1
ATOM 2321 N N . GLY A 1 300 ? 33.696 16.523 -77.030 1.00 76.44 300 GLY A N 1
ATOM 2322 C CA . GLY A 1 300 ? 35.077 16.740 -77.469 1.00 76.44 300 GLY A CA 1
ATOM 2323 C C . GLY A 1 300 ? 35.535 15.731 -78.528 1.00 76.44 300 GLY A C 1
ATOM 2324 O O . GLY A 1 300 ? 36.117 16.116 -79.543 1.00 76.44 300 GLY A O 1
ATOM 2325 N N . ALA A 1 301 ? 35.221 14.445 -78.346 1.00 77.75 301 ALA A N 1
ATOM 2326 C CA . ALA A 1 301 ? 35.523 13.405 -79.327 1.00 77.75 301 ALA A CA 1
ATOM 2327 C C . ALA A 1 301 ? 34.773 13.619 -80.655 1.00 77.75 301 ALA A C 1
ATOM 2329 O O . ALA A 1 301 ? 35.359 13.429 -81.721 1.00 77.75 301 ALA A O 1
ATOM 2330 N N . GLY A 1 302 ? 33.509 14.054 -80.609 1.00 74.19 302 GLY A N 1
ATOM 2331 C CA . GLY A 1 302 ? 32.713 14.370 -81.798 1.00 74.19 302 GLY A CA 1
ATOM 2332 C C . GLY A 1 302 ? 33.309 15.507 -82.633 1.00 74.19 302 GLY A C 1
ATOM 2333 O O . GLY A 1 302 ? 33.414 15.382 -83.853 1.00 74.19 302 GLY A O 1
ATOM 2334 N N . ILE A 1 303 ? 33.777 16.575 -81.981 1.00 77.31 303 ILE A N 1
ATOM 2335 C CA . ILE A 1 303 ? 34.452 17.700 -82.650 1.00 77.31 303 ILE A CA 1
ATOM 2336 C C . ILE A 1 303 ? 35.755 17.231 -83.318 1.00 77.31 303 ILE A C 1
ATOM 2338 O O . ILE A 1 303 ? 36.005 17.533 -84.483 1.00 77.31 303 ILE A O 1
ATOM 2342 N N . LEU A 1 304 ? 36.576 16.441 -82.619 1.00 76.06 304 LEU A N 1
ATOM 2343 C CA . LEU A 1 304 ? 37.838 15.925 -83.164 1.00 76.06 304 LEU A CA 1
ATOM 2344 C C . LEU A 1 304 ? 37.628 14.955 -84.339 1.00 76.06 304 LEU A C 1
ATOM 2346 O O . LEU A 1 304 ? 38.422 14.950 -85.284 1.00 76.06 304 LEU A O 1
ATOM 2350 N N . LEU A 1 305 ? 36.545 14.170 -84.311 1.00 79.38 305 LEU A N 1
ATOM 2351 C CA . LEU A 1 305 ? 36.135 13.316 -85.428 1.00 79.38 305 LEU A CA 1
ATOM 2352 C C . LEU A 1 305 ? 35.779 14.139 -86.670 1.00 79.38 305 LEU A C 1
ATOM 2354 O O . LEU A 1 305 ? 36.234 13.801 -87.761 1.00 79.38 305 LEU A O 1
ATOM 2358 N N . GLN A 1 306 ? 35.023 15.231 -86.513 1.00 78.06 306 GLN A N 1
ATOM 2359 C CA . GLN A 1 306 ? 34.671 16.130 -87.622 1.00 78.06 306 GLN A CA 1
ATOM 2360 C C . GLN A 1 306 ? 35.902 16.801 -88.250 1.00 78.06 306 GLN A C 1
ATOM 2362 O O . GLN A 1 306 ? 35.911 17.076 -89.446 1.00 78.06 306 GLN A O 1
ATOM 2367 N N . LEU A 1 307 ? 36.960 17.010 -87.464 1.00 80.44 307 LEU A N 1
ATOM 2368 C CA . LEU A 1 307 ? 38.239 17.558 -87.923 1.00 80.44 307 LEU A CA 1
ATOM 2369 C C . LEU A 1 307 ? 39.188 16.494 -88.516 1.00 80.44 307 LEU A C 1
ATOM 2371 O O . LEU A 1 307 ? 40.321 16.818 -88.867 1.00 80.44 307 LEU A O 1
ATOM 2375 N N . GLY A 1 308 ? 38.762 15.227 -88.617 1.00 80.44 308 GLY A N 1
ATOM 2376 C CA . GLY A 1 308 ? 39.554 14.131 -89.193 1.00 80.44 308 GLY A CA 1
ATOM 2377 C C . GLY A 1 308 ? 40.691 13.620 -88.298 1.00 80.44 308 GLY A C 1
ATOM 2378 O O . GLY A 1 308 ? 41.552 12.862 -88.747 1.00 80.44 308 GLY A O 1
ATOM 2379 N N . LYS A 1 309 ? 40.713 14.003 -87.018 1.00 80.44 309 LYS A N 1
ATOM 2380 C CA . LYS A 1 309 ? 41.834 13.753 -86.106 1.00 80.44 309 LYS A CA 1
ATOM 2381 C C . LYS A 1 309 ? 41.668 12.460 -85.302 1.00 80.44 309 LYS A C 1
ATOM 2383 O O . LYS A 1 309 ? 41.616 12.453 -84.074 1.00 80.44 309 LYS A O 1
ATOM 2388 N N . LEU A 1 310 ? 41.605 11.330 -86.007 1.00 78.88 310 LEU A N 1
ATOM 2389 C CA . LEU A 1 310 ? 41.281 10.007 -85.439 1.00 78.88 310 LEU A CA 1
ATOM 2390 C C . LEU A 1 310 ? 42.166 9.573 -84.257 1.00 78.88 310 LEU A C 1
ATOM 2392 O O . LEU A 1 310 ? 41.688 8.907 -83.338 1.00 78.88 310 LEU A O 1
ATOM 2396 N N . LYS A 1 311 ? 43.449 9.952 -84.253 1.00 72.94 311 LYS A N 1
ATOM 2397 C CA . LYS A 1 311 ? 44.375 9.616 -83.161 1.00 72.94 311 LYS A CA 1
ATOM 2398 C C . LYS A 1 311 ? 44.015 10.340 -81.857 1.00 72.94 311 LYS A C 1
ATOM 2400 O O . LYS A 1 311 ? 44.029 9.732 -80.794 1.00 72.94 311 LYS A O 1
ATOM 2405 N N . GLU A 1 312 ? 43.619 11.604 -81.950 1.00 74.94 312 GLU A N 1
ATOM 2406 C CA . GLU A 1 312 ? 43.256 12.440 -80.798 1.00 74.94 312 GLU A CA 1
ATOM 2407 C C . GLU A 1 312 ? 41.892 12.033 -80.219 1.00 74.94 312 GLU A C 1
ATOM 2409 O O . GLU A 1 312 ? 41.694 12.047 -79.005 1.00 74.94 312 GLU A O 1
ATOM 2414 N N . VAL A 1 313 ? 40.978 11.562 -81.075 1.00 73.00 313 VAL A N 1
ATOM 2415 C CA . VAL A 1 313 ? 39.707 10.940 -80.664 1.00 73.00 313 VAL A CA 1
ATOM 2416 C C . VAL A 1 313 ? 39.958 9.707 -79.795 1.00 73.00 313 VAL A C 1
ATOM 2418 O O . VAL A 1 313 ? 39.351 9.563 -78.732 1.00 73.00 313 VAL A O 1
ATOM 2421 N N . ALA A 1 314 ? 40.870 8.825 -80.218 1.00 72.50 314 ALA A N 1
ATOM 2422 C CA . ALA A 1 314 ? 41.231 7.640 -79.445 1.00 72.50 314 ALA A CA 1
ATOM 2423 C C . ALA A 1 314 ? 41.807 8.016 -78.068 1.00 72.50 314 ALA A C 1
ATOM 2425 O O . ALA A 1 314 ? 41.450 7.398 -77.063 1.00 72.50 314 ALA A O 1
ATOM 2426 N N . ASP A 1 315 ? 42.626 9.068 -78.000 1.00 72.06 315 ASP A N 1
ATOM 2427 C CA . ASP A 1 315 ? 43.201 9.559 -76.746 1.00 72.06 315 ASP A CA 1
ATOM 2428 C C . ASP A 1 315 ? 42.140 10.153 -75.801 1.00 72.06 315 ASP A C 1
ATOM 2430 O O . ASP A 1 315 ? 42.165 9.870 -74.599 1.00 72.06 315 ASP A O 1
ATOM 2434 N N . VAL A 1 316 ? 41.165 10.917 -76.313 1.00 73.81 316 VAL A N 1
ATOM 2435 C CA . VAL A 1 316 ? 40.031 11.428 -75.514 1.00 73.81 316 VAL A CA 1
ATOM 2436 C C . VAL A 1 316 ? 39.185 10.283 -74.957 1.00 73.81 316 VAL A C 1
ATOM 2438 O O . VAL A 1 316 ? 38.903 10.257 -73.760 1.00 73.81 316 VAL A O 1
ATOM 2441 N N . LEU A 1 317 ? 38.850 9.282 -75.773 1.00 75.62 317 LEU A N 1
ATOM 2442 C CA . LEU A 1 317 ? 38.059 8.133 -75.322 1.00 75.62 317 LEU A CA 1
ATOM 2443 C C . LEU A 1 317 ? 38.813 7.260 -74.304 1.00 75.62 317 LEU A C 1
ATOM 2445 O O . LEU A 1 317 ? 38.218 6.761 -73.343 1.00 75.62 317 LEU A O 1
ATOM 2449 N N . LEU A 1 318 ? 40.130 7.094 -74.459 1.00 73.44 318 LEU A N 1
ATOM 2450 C CA . LEU A 1 318 ? 40.965 6.391 -73.480 1.00 73.44 318 LEU A CA 1
ATOM 2451 C C . LEU A 1 318 ? 41.062 7.153 -72.150 1.00 73.44 318 LEU A C 1
ATOM 2453 O O . LEU A 1 318 ? 41.045 6.519 -71.088 1.00 73.44 318 LEU A O 1
ATOM 2457 N N . ARG A 1 319 ? 41.118 8.491 -72.187 1.00 69.81 319 ARG A N 1
ATOM 2458 C CA . ARG A 1 319 ? 41.052 9.346 -70.990 1.00 69.81 319 ARG A CA 1
ATOM 2459 C C . ARG A 1 319 ? 39.693 9.237 -70.301 1.00 69.81 319 ARG A C 1
ATOM 2461 O O . ARG A 1 319 ? 39.665 8.911 -69.117 1.00 69.81 319 ARG A O 1
ATOM 2468 N N . ALA A 1 320 ? 38.596 9.355 -71.047 1.00 70.81 320 ALA A N 1
ATOM 2469 C CA . ALA A 1 320 ? 37.237 9.182 -70.535 1.00 70.81 320 ALA A CA 1
ATOM 2470 C C . ALA A 1 320 ? 37.056 7.821 -69.841 1.00 70.81 320 ALA A C 1
ATOM 2472 O O . ALA A 1 320 ? 36.546 7.732 -68.724 1.00 70.81 320 ALA A O 1
ATOM 2473 N N . LYS A 1 321 ? 37.559 6.743 -70.458 1.00 72.69 321 LYS A N 1
ATOM 2474 C CA . LYS A 1 321 ? 37.547 5.394 -69.874 1.00 72.69 321 LYS A CA 1
ATOM 2475 C C . LYS A 1 321 ? 38.352 5.310 -68.573 1.00 72.69 321 LYS A C 1
ATOM 2477 O O . LYS A 1 321 ? 37.928 4.624 -67.641 1.00 72.69 321 LYS A O 1
ATOM 2482 N N . LYS A 1 322 ? 39.520 5.960 -68.497 1.00 68.94 322 LYS A N 1
ATOM 2483 C CA . LYS A 1 322 ? 40.351 5.997 -67.280 1.00 68.94 322 LYS A CA 1
ATOM 2484 C C . LYS A 1 322 ? 39.639 6.768 -66.164 1.00 68.94 322 LYS A C 1
ATOM 2486 O O . LYS A 1 322 ? 39.563 6.253 -65.055 1.00 68.94 322 LYS A O 1
ATOM 2491 N N . GLU A 1 323 ? 39.064 7.928 -66.468 1.00 68.38 323 GLU A N 1
ATOM 2492 C CA . GLU A 1 323 ? 38.357 8.772 -65.498 1.00 68.38 323 GLU A CA 1
ATOM 2493 C C . GLU A 1 323 ? 37.083 8.115 -64.964 1.00 68.38 323 GLU A C 1
ATOM 2495 O O . GLU A 1 323 ? 36.911 8.033 -63.750 1.00 68.38 323 GLU A O 1
ATOM 2500 N N . MET A 1 324 ? 36.251 7.529 -65.833 1.00 68.94 324 MET A N 1
ATOM 2501 C CA . MET A 1 324 ? 35.103 6.720 -65.405 1.00 68.94 324 MET A CA 1
ATOM 2502 C C . MET A 1 324 ? 35.540 5.571 -64.495 1.00 68.94 324 MET A C 1
ATOM 2504 O O . MET A 1 324 ? 34.933 5.322 -63.451 1.00 68.94 324 MET A O 1
ATOM 2508 N N . ARG A 1 325 ? 36.626 4.877 -64.858 1.00 66.88 325 ARG A N 1
ATOM 2509 C CA . ARG A 1 325 ? 37.165 3.785 -64.045 1.00 66.88 325 ARG A CA 1
ATOM 2510 C C . ARG A 1 325 ? 37.658 4.279 -62.689 1.00 66.88 325 ARG A C 1
ATOM 2512 O O . ARG A 1 325 ? 37.443 3.571 -61.714 1.00 66.88 325 ARG A O 1
ATOM 2519 N N . ASP A 1 326 ? 38.283 5.448 -62.610 1.00 64.69 326 ASP A N 1
ATOM 2520 C CA . ASP A 1 326 ? 38.797 6.026 -61.364 1.00 64.69 326 ASP A CA 1
ATOM 2521 C C . ASP A 1 326 ? 37.670 6.574 -60.463 1.00 64.69 326 ASP A C 1
ATOM 2523 O O . ASP A 1 326 ? 37.732 6.414 -59.238 1.00 64.69 326 ASP A O 1
ATOM 2527 N N . ILE A 1 327 ? 36.602 7.139 -61.048 1.00 65.00 327 ILE A N 1
ATOM 2528 C CA . ILE A 1 327 ? 35.364 7.492 -60.336 1.00 65.00 327 ILE A CA 1
ATOM 2529 C C . ILE A 1 327 ? 34.802 6.224 -59.694 1.00 65.00 327 ILE A C 1
ATOM 2531 O O . ILE A 1 327 ? 34.780 6.151 -58.462 1.00 65.00 327 ILE A O 1
ATOM 2535 N N . VAL A 1 328 ? 34.496 5.202 -60.507 1.00 64.25 328 VAL A N 1
ATOM 2536 C CA . VAL A 1 328 ? 33.938 3.901 -60.090 1.00 64.25 328 VAL A CA 1
ATOM 2537 C C . VAL A 1 328 ? 34.842 3.160 -59.099 1.00 64.25 328 VAL A C 1
ATOM 2539 O O . VAL A 1 328 ? 34.343 2.573 -58.141 1.00 64.25 328 VAL A O 1
ATOM 2542 N N . TRP A 1 329 ? 36.166 3.201 -59.263 1.00 57.69 329 TRP A N 1
ATOM 2543 C CA . TRP A 1 329 ? 37.096 2.552 -58.332 1.00 57.69 329 TRP A CA 1
ATOM 2544 C C . TRP A 1 329 ? 37.030 3.146 -56.934 1.00 57.69 329 TRP A C 1
ATOM 2546 O O . TRP A 1 329 ? 36.987 2.402 -55.957 1.00 57.69 329 TRP A O 1
ATOM 2556 N N . GLY A 1 330 ? 36.972 4.471 -56.812 1.00 57.41 330 GLY A N 1
ATOM 2557 C CA . GLY A 1 330 ? 36.796 5.060 -55.491 1.00 57.41 330 GLY A CA 1
ATOM 2558 C C . GLY A 1 330 ? 35.369 4.923 -54.938 1.00 57.41 330 GLY A C 1
ATOM 2559 O O . GLY A 1 330 ? 35.171 5.222 -53.769 1.00 57.41 330 GLY A O 1
ATOM 2560 N N . LEU A 1 331 ? 34.384 4.480 -55.736 1.00 54.94 331 LEU A N 1
ATOM 2561 C CA . LEU A 1 331 ? 33.054 4.081 -55.236 1.00 54.94 331 LEU A CA 1
ATOM 2562 C C . LEU A 1 331 ? 33.057 2.683 -54.618 1.00 54.94 331 LEU A C 1
ATOM 2564 O O . LEU A 1 331 ? 32.229 2.382 -53.765 1.00 54.94 331 LEU A O 1
ATOM 2568 N N . LYS A 1 332 ? 33.958 1.812 -55.081 1.00 51.81 332 LYS A N 1
ATOM 2569 C CA . LYS A 1 332 ? 33.970 0.395 -54.708 1.00 51.81 332 LYS A CA 1
ATOM 2570 C C . LYS A 1 332 ? 34.769 0.103 -53.436 1.00 51.81 332 LYS A C 1
ATOM 2572 O O . LYS A 1 332 ? 34.601 -0.967 -52.863 1.00 51.81 332 LYS A O 1
ATOM 2577 N N . ASN A 1 333 ? 35.598 1.044 -52.984 1.00 53.31 333 ASN A N 1
ATOM 2578 C CA . ASN A 1 333 ? 36.495 0.840 -51.850 1.00 53.31 333 ASN A CA 1
ATOM 2579 C C . ASN A 1 333 ? 36.044 1.621 -50.610 1.00 53.31 333 ASN A C 1
ATOM 2581 O O . ASN A 1 333 ? 36.644 2.632 -50.249 1.00 53.31 333 ASN A O 1
ATOM 2585 N N . ASP A 1 334 ? 35.057 1.069 -49.901 1.00 51.59 334 ASP A N 1
ATOM 2586 C CA . ASP A 1 334 ? 34.790 1.373 -48.482 1.00 51.59 334 ASP A CA 1
ATOM 2587 C C . ASP A 1 334 ? 36.054 1.159 -47.609 1.00 51.59 334 ASP A C 1
ATOM 2589 O O . ASP A 1 334 ? 36.215 1.757 -46.545 1.00 51.59 334 ASP A O 1
ATOM 2593 N N . ASP A 1 335 ? 37.013 0.359 -48.095 1.00 48.22 335 ASP A N 1
ATOM 2594 C CA . ASP A 1 335 ? 38.301 0.092 -47.449 1.00 48.22 335 ASP A CA 1
ATOM 2595 C C . ASP A 1 335 ? 39.266 1.292 -47.442 1.00 48.22 335 ASP A C 1
ATOM 2597 O O . ASP A 1 335 ? 40.138 1.360 -46.574 1.00 48.22 335 ASP A O 1
ATOM 2601 N N . MET A 1 336 ? 39.106 2.289 -48.329 1.00 51.72 336 MET A N 1
ATOM 2602 C CA . MET A 1 336 ? 39.936 3.506 -48.269 1.00 51.72 336 MET A CA 1
ATOM 2603 C C . MET A 1 336 ? 39.663 4.345 -47.012 1.00 51.72 336 MET A C 1
ATOM 2605 O O . MET A 1 336 ? 40.537 5.105 -46.608 1.00 51.72 336 MET A O 1
ATOM 2609 N N . MET A 1 337 ? 38.506 4.180 -46.356 1.00 53.88 337 MET A N 1
ATOM 2610 C CA . MET A 1 337 ? 38.219 4.812 -45.059 1.00 53.88 337 MET A CA 1
ATOM 2611 C C . MET A 1 337 ? 38.914 4.119 -43.873 1.00 53.88 337 MET A C 1
ATOM 2613 O O . MET A 1 337 ? 38.907 4.661 -42.767 1.00 53.88 337 MET A O 1
ATOM 2617 N N . ARG A 1 338 ? 39.503 2.929 -44.074 1.00 60.41 338 ARG A N 1
ATOM 2618 C CA . ARG A 1 338 ? 40.191 2.158 -43.021 1.00 60.41 338 ARG A CA 1
ATOM 2619 C C . ARG A 1 338 ? 41.710 2.325 -43.027 1.00 60.41 338 ARG A C 1
ATOM 2621 O O . ARG A 1 338 ? 42.331 2.035 -42.011 1.00 60.41 338 ARG A O 1
ATOM 2628 N N . LEU A 1 339 ? 42.292 2.776 -44.139 1.00 72.56 339 LEU A N 1
ATOM 2629 C CA . LEU A 1 339 ? 43.739 2.925 -44.304 1.00 72.56 339 LEU A CA 1
ATOM 2630 C C . LEU A 1 339 ? 44.193 4.357 -44.011 1.00 72.56 339 LEU A C 1
ATOM 2632 O O . LEU A 1 339 ? 43.566 5.325 -44.440 1.00 72.56 339 LEU A O 1
ATOM 2636 N N . SER A 1 340 ? 45.344 4.491 -43.362 1.00 87.56 340 SER A N 1
ATOM 2637 C CA . SER A 1 340 ? 46.077 5.756 -43.317 1.00 87.56 340 SER A CA 1
ATOM 2638 C C . SER A 1 340 ? 46.665 6.106 -44.702 1.00 87.56 340 SER A C 1
ATOM 2640 O O . SER A 1 340 ? 46.973 5.209 -45.499 1.00 87.56 340 SER A O 1
ATOM 2642 N N . PRO A 1 341 ? 46.899 7.398 -45.012 1.00 89.50 341 PRO A N 1
ATOM 2643 C CA . PRO A 1 341 ? 47.597 7.847 -46.225 1.00 89.50 341 PRO A CA 1
ATOM 2644 C C . PRO A 1 341 ? 48.902 7.095 -46.499 1.00 89.50 341 PRO A C 1
ATOM 2646 O O . PRO A 1 341 ? 49.174 6.697 -47.633 1.00 89.50 341 PRO A O 1
ATOM 2649 N N . ALA A 1 342 ? 49.688 6.836 -45.452 1.00 91.50 342 ALA A N 1
ATOM 2650 C CA . ALA A 1 342 ? 50.939 6.102 -45.567 1.00 91.50 342 ALA A CA 1
ATOM 2651 C C . ALA A 1 342 ? 50.727 4.623 -45.946 1.00 91.50 342 ALA A C 1
ATOM 2653 O O . ALA A 1 342 ? 51.497 4.070 -46.732 1.00 91.50 342 ALA A O 1
ATOM 2654 N N . GLU A 1 343 ? 49.686 3.968 -45.424 1.00 88.75 343 GLU A N 1
ATOM 2655 C CA . GLU A 1 343 ? 49.346 2.586 -45.789 1.00 88.75 343 GLU A CA 1
ATOM 2656 C C . GLU A 1 343 ? 48.843 2.471 -47.225 1.00 88.75 343 GLU A C 1
ATOM 2658 O O . GLU A 1 343 ? 49.256 1.548 -47.927 1.00 88.75 343 GLU A O 1
ATOM 2663 N N . MET A 1 344 ? 48.036 3.430 -47.686 1.00 88.81 344 MET A N 1
ATOM 2664 C CA . MET A 1 344 ? 47.585 3.491 -49.079 1.00 88.81 344 MET A CA 1
ATOM 2665 C C . MET A 1 344 ? 48.758 3.647 -50.049 1.00 88.81 344 MET A C 1
ATOM 2667 O O . MET A 1 344 ? 48.848 2.888 -51.015 1.00 88.81 344 MET A O 1
ATOM 2671 N N . ILE A 1 345 ? 49.705 4.552 -49.767 1.00 91.44 345 ILE A N 1
ATOM 2672 C CA . ILE A 1 345 ? 50.909 4.718 -50.597 1.00 91.44 345 ILE A CA 1
ATOM 2673 C C . ILE A 1 345 ? 51.744 3.430 -50.586 1.00 91.44 345 ILE A C 1
ATOM 2675 O O . ILE A 1 345 ? 52.150 2.959 -51.647 1.00 91.44 345 ILE A O 1
ATOM 2679 N N . ARG A 1 346 ? 51.967 2.811 -49.415 1.00 91.56 346 ARG A N 1
ATOM 2680 C CA . ARG A 1 346 ? 52.696 1.531 -49.309 1.00 91.56 346 ARG A CA 1
ATOM 2681 C C . ARG A 1 346 ? 52.021 0.414 -50.101 1.00 91.56 346 ARG A C 1
ATOM 2683 O O . ARG A 1 346 ? 52.705 -0.379 -50.744 1.00 91.56 346 ARG A O 1
ATOM 2690 N N . GLN A 1 347 ? 50.694 0.329 -50.050 1.00 85.56 347 GLN A N 1
ATOM 2691 C CA . GLN A 1 347 ? 49.939 -0.652 -50.819 1.00 85.56 347 GLN A CA 1
ATOM 2692 C C . GLN A 1 347 ? 50.091 -0.412 -52.321 1.00 85.56 347 GLN A C 1
ATOM 2694 O O . GLN A 1 347 ? 50.429 -1.351 -53.039 1.00 85.56 347 GLN A O 1
ATOM 2699 N N . TYR A 1 348 ? 49.934 0.834 -52.771 1.00 86.00 348 TYR A N 1
ATOM 2700 C CA . TYR A 1 348 ? 50.137 1.209 -54.166 1.00 86.00 348 TYR A CA 1
ATOM 2701 C C . TYR A 1 348 ? 51.547 0.845 -54.658 1.00 86.00 348 TYR A C 1
ATOM 2703 O O . TYR A 1 348 ? 51.688 0.177 -55.677 1.00 86.00 348 TYR A O 1
ATOM 2711 N N . VAL A 1 349 ? 52.593 1.183 -53.893 1.00 89.19 349 VAL A N 1
ATOM 2712 C CA . VAL A 1 349 ? 53.984 0.813 -54.214 1.00 89.19 349 VAL A CA 1
ATOM 2713 C C . VAL A 1 349 ? 54.155 -0.704 -54.344 1.00 89.19 349 VAL A C 1
ATOM 2715 O O . VAL A 1 349 ? 54.789 -1.171 -55.290 1.00 89.19 349 VAL A O 1
ATOM 2718 N N . ARG A 1 350 ? 53.568 -1.498 -53.435 1.00 87.12 350 ARG A N 1
ATOM 2719 C CA . ARG A 1 350 ? 53.616 -2.969 -53.517 1.00 87.12 350 ARG A CA 1
ATOM 2720 C C . ARG A 1 350 ? 52.935 -3.503 -54.776 1.00 87.12 350 ARG A C 1
ATOM 2722 O O . ARG A 1 350 ? 53.471 -4.409 -55.407 1.00 87.12 350 ARG A O 1
ATOM 2729 N N . GLU A 1 351 ? 51.760 -2.986 -55.120 1.00 81.62 351 GLU A N 1
ATOM 2730 C CA . GLU A 1 351 ? 51.000 -3.412 -56.303 1.00 81.62 351 GLU A CA 1
ATOM 2731 C C . GLU A 1 351 ? 51.722 -3.057 -57.605 1.00 81.62 351 GLU A C 1
ATOM 2733 O O . GLU A 1 351 ? 51.784 -3.872 -58.524 1.00 81.62 351 GLU A O 1
ATOM 2738 N N . GLU A 1 352 ? 52.321 -1.873 -57.667 1.00 82.31 352 GLU A N 1
ATOM 2739 C CA . GLU A 1 352 ? 53.080 -1.420 -58.826 1.00 82.31 352 GLU A CA 1
ATOM 2740 C C . GLU A 1 352 ? 54.394 -2.202 -59.003 1.00 82.31 352 GLU A C 1
ATOM 2742 O O . GLU A 1 352 ? 54.683 -2.661 -60.108 1.00 82.31 352 GLU A O 1
ATOM 2747 N N . ASN A 1 353 ? 55.140 -2.467 -57.923 1.00 85.62 353 ASN A N 1
ATOM 2748 C CA . ASN A 1 353 ? 56.370 -3.270 -57.980 1.00 85.62 353 ASN A CA 1
ATOM 2749 C C . ASN A 1 353 ? 56.128 -4.730 -58.405 1.00 85.62 353 ASN A C 1
ATOM 2751 O O . ASN A 1 353 ? 56.990 -5.327 -59.049 1.00 85.62 353 ASN A O 1
ATOM 2755 N N . LYS A 1 354 ? 54.957 -5.314 -58.104 1.00 83.50 354 LYS A N 1
ATOM 2756 C CA . LYS A 1 354 ? 54.596 -6.679 -58.546 1.00 83.50 354 LYS A CA 1
ATOM 2757 C C . LYS A 1 354 ? 54.582 -6.842 -60.067 1.00 83.50 354 LYS A C 1
ATOM 2759 O O . LYS A 1 354 ? 54.715 -7.961 -60.548 1.00 83.50 354 LYS A O 1
ATOM 2764 N N . LYS A 1 355 ? 54.430 -5.752 -60.824 1.00 82.00 355 LYS A N 1
ATOM 2765 C CA . LYS A 1 355 ? 54.450 -5.786 -62.293 1.00 82.00 355 LYS A CA 1
ATOM 2766 C C . LYS A 1 355 ? 55.851 -6.056 -62.858 1.00 82.00 355 LYS A C 1
ATOM 2768 O O . LYS A 1 355 ? 55.962 -6.364 -64.037 1.00 82.00 355 LYS A O 1
ATOM 2773 N N . GLY A 1 356 ? 56.908 -5.928 -62.046 1.00 73.31 356 GLY A N 1
ATOM 2774 C CA . GLY A 1 356 ? 58.275 -6.349 -62.379 1.00 73.31 356 GLY A CA 1
ATOM 2775 C C . GLY A 1 356 ? 59.025 -5.490 -63.405 1.00 73.31 356 GLY A C 1
ATOM 2776 O O . GLY A 1 356 ? 60.161 -5.810 -63.738 1.00 73.31 356 GLY A O 1
ATOM 2777 N N . MET A 1 357 ? 58.428 -4.404 -63.908 1.00 76.75 357 MET A N 1
ATOM 2778 C CA . MET A 1 357 ? 59.011 -3.578 -64.979 1.00 76.75 357 MET A CA 1
ATOM 2779 C C . MET A 1 357 ? 59.897 -2.420 -64.479 1.00 76.75 357 MET A C 1
ATOM 2781 O O . MET A 1 357 ? 60.662 -1.852 -65.254 1.00 76.75 357 MET A O 1
ATOM 2785 N N . TYR A 1 358 ? 59.790 -2.043 -63.204 1.00 82.12 358 TYR A N 1
ATOM 2786 C CA . TYR A 1 358 ? 60.462 -0.890 -62.590 1.00 82.12 358 TYR A CA 1
ATOM 2787 C C . TYR A 1 358 ? 60.497 -1.052 -61.066 1.00 82.12 358 TYR A C 1
ATOM 2789 O O . TYR A 1 358 ? 59.797 -1.903 -60.514 1.00 82.12 358 TYR A O 1
ATOM 2797 N N . ARG A 1 359 ? 61.307 -0.234 -60.382 1.00 88.50 359 ARG A N 1
ATOM 2798 C CA . ARG A 1 359 ? 61.431 -0.249 -58.919 1.00 88.50 359 ARG A CA 1
ATOM 2799 C C . ARG A 1 359 ? 60.947 1.059 -58.303 1.00 88.50 359 ARG A C 1
ATOM 2801 O O . ARG A 1 359 ? 61.474 2.127 -58.604 1.00 88.50 359 ARG A O 1
ATOM 2808 N N . ILE A 1 360 ? 59.979 0.955 -57.400 1.00 92.12 360 ILE A N 1
ATOM 2809 C CA . ILE A 1 360 ? 59.474 2.058 -56.585 1.00 92.12 360 ILE A CA 1
ATOM 2810 C C . ILE A 1 360 ? 59.847 1.801 -55.125 1.00 92.12 360 ILE A C 1
ATOM 2812 O O . ILE A 1 360 ? 59.422 0.804 -54.543 1.00 92.12 360 ILE A O 1
ATOM 2816 N N . ASP A 1 361 ? 60.612 2.705 -54.523 1.00 92.81 361 ASP A N 1
ATOM 2817 C CA . ASP A 1 361 ? 60.939 2.672 -53.097 1.00 92.81 361 ASP A CA 1
ATOM 2818 C C . ASP A 1 361 ? 60.147 3.774 -52.367 1.00 92.81 361 ASP A C 1
ATOM 2820 O O . ASP A 1 361 ? 59.977 4.880 -52.888 1.00 92.81 361 ASP A O 1
ATOM 2824 N N . CYS A 1 362 ? 59.646 3.497 -51.157 1.00 94.19 362 CYS A N 1
ATOM 2825 C CA . CYS A 1 362 ? 58.934 4.498 -50.357 1.00 94.19 362 CYS A CA 1
ATOM 2826 C C . CYS A 1 36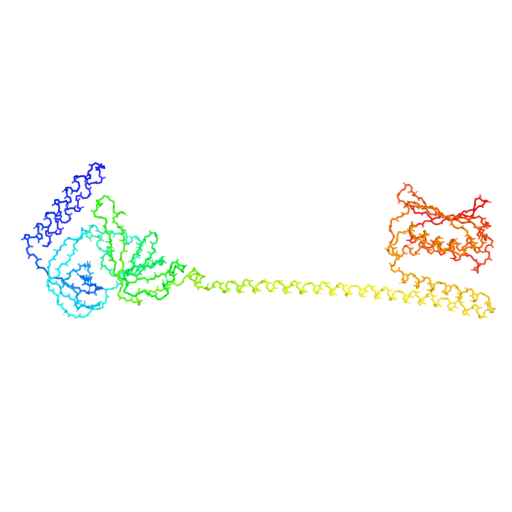2 ? 59.448 4.595 -48.915 1.00 94.19 362 CYS A C 1
ATOM 2828 O O . CYS A 1 362 ? 59.612 3.577 -48.241 1.00 94.19 362 CYS A O 1
ATOM 2830 N N . LYS A 1 363 ? 59.627 5.823 -48.417 1.00 95.06 363 LYS A N 1
ATOM 2831 C CA . LYS A 1 363 ? 59.967 6.126 -47.018 1.00 95.06 363 LYS A CA 1
ATOM 2832 C C . LYS A 1 363 ? 59.033 7.218 -46.511 1.00 95.06 363 LYS A C 1
ATOM 2834 O O . LYS A 1 363 ? 59.152 8.366 -46.917 1.00 95.06 363 LYS A O 1
ATOM 2839 N N . LEU A 1 364 ? 58.079 6.849 -45.662 1.00 95.12 364 LEU A N 1
ATOM 2840 C CA . LEU A 1 364 ? 56.961 7.724 -45.314 1.00 95.12 364 LEU A CA 1
ATOM 2841 C C . LEU A 1 364 ? 56.957 8.042 -43.819 1.00 95.12 364 LEU A C 1
ATOM 2843 O O . LEU A 1 364 ? 56.780 7.136 -43.005 1.00 95.12 364 LEU A O 1
ATOM 2847 N N . SER A 1 365 ? 57.103 9.317 -43.472 1.00 91.31 365 SER A N 1
ATOM 2848 C CA . SER A 1 365 ? 56.839 9.875 -42.143 1.00 91.31 365 SER A CA 1
ATOM 2849 C C . SER A 1 365 ? 56.054 11.191 -42.253 1.00 91.31 365 SER A C 1
ATOM 2851 O O . SER A 1 365 ? 55.907 11.746 -43.341 1.00 91.31 365 SER A O 1
ATOM 2853 N N . GLY A 1 366 ? 55.473 11.666 -41.149 1.00 87.19 366 GLY A N 1
ATOM 2854 C CA . GLY A 1 366 ? 54.818 12.982 -41.070 1.00 87.19 366 GLY A CA 1
ATOM 2855 C C . GLY A 1 366 ? 53.455 13.136 -41.756 1.00 87.19 366 GLY A C 1
ATOM 2856 O O . GLY A 1 366 ? 52.800 14.146 -41.537 1.00 87.19 366 GLY A O 1
ATOM 2857 N N . LEU A 1 367 ? 52.991 12.162 -42.546 1.00 90.88 367 LEU A N 1
ATOM 2858 C CA . LEU A 1 367 ? 51.627 12.172 -43.093 1.00 90.88 367 LEU A CA 1
ATOM 2859 C C . LEU A 1 367 ? 50.577 12.023 -41.972 1.00 90.88 367 LEU A C 1
ATOM 2861 O O . LEU A 1 367 ? 50.844 11.330 -40.989 1.00 90.88 367 LEU A O 1
ATOM 2865 N N . PRO A 1 368 ? 49.373 12.608 -42.125 1.00 88.06 368 PRO A N 1
ATOM 2866 C CA . PRO A 1 368 ? 48.323 12.517 -41.115 1.00 88.06 368 PRO A CA 1
ATOM 2867 C C . PRO A 1 368 ? 47.833 11.075 -40.960 1.00 88.06 368 PRO A C 1
ATOM 2869 O O . PRO A 1 368 ? 47.805 10.321 -41.931 1.00 88.06 368 PRO A O 1
ATOM 2872 N N . GLU A 1 369 ? 47.391 10.700 -39.757 1.00 85.19 369 GLU A N 1
ATOM 2873 C CA . GLU A 1 369 ? 46.888 9.343 -39.488 1.00 85.19 369 GLU A CA 1
ATOM 2874 C C . GLU A 1 369 ? 45.614 9.022 -40.278 1.00 85.19 369 GLU A C 1
ATOM 2876 O O . GLU A 1 369 ? 45.401 7.880 -40.684 1.00 85.19 369 GLU A O 1
ATOM 2881 N N . LYS A 1 370 ? 44.774 10.035 -40.524 1.00 84.19 370 LYS A N 1
ATOM 2882 C CA . LYS A 1 370 ? 43.529 9.912 -41.287 1.00 84.19 370 LYS A CA 1
ATOM 2883 C C . LYS A 1 370 ? 43.314 11.122 -42.187 1.00 84.19 370 LYS A C 1
ATOM 2885 O O . LYS A 1 370 ? 43.584 12.258 -41.805 1.00 84.19 370 LYS A O 1
ATOM 2890 N N . LEU A 1 371 ? 42.772 10.856 -43.368 1.00 81.94 371 LEU A N 1
ATOM 2891 C CA . LEU A 1 371 ? 42.166 11.848 -44.250 1.00 81.94 371 LEU A CA 1
ATOM 2892 C C . LEU A 1 371 ? 40.709 11.453 -44.465 1.00 81.94 371 LEU A C 1
ATOM 2894 O O . LEU A 1 371 ? 40.379 10.266 -44.428 1.00 81.94 371 LEU A O 1
ATOM 2898 N N . ASP A 1 372 ? 39.836 12.431 -44.705 1.00 78.50 372 ASP A N 1
ATOM 2899 C CA . ASP A 1 372 ? 38.503 12.107 -45.201 1.00 78.50 372 ASP A CA 1
ATOM 2900 C C . ASP A 1 372 ? 38.604 11.375 -46.556 1.00 78.50 372 ASP A C 1
ATOM 2902 O O . ASP A 1 372 ? 39.606 11.471 -47.275 1.00 78.50 372 ASP A O 1
ATOM 2906 N N . ALA A 1 373 ? 37.569 10.612 -46.909 1.00 71.19 373 ALA A N 1
ATOM 2907 C CA . ALA A 1 373 ? 37.586 9.768 -48.104 1.00 71.19 373 ALA A CA 1
ATOM 2908 C C . ALA A 1 373 ? 37.843 10.563 -49.400 1.00 71.19 373 ALA A C 1
ATOM 2910 O O . ALA A 1 373 ? 38.443 10.047 -50.348 1.00 71.19 373 ALA A O 1
ATOM 2911 N N . ARG A 1 374 ? 37.419 11.832 -49.440 1.00 72.25 374 ARG A N 1
ATOM 2912 C CA . ARG A 1 374 ? 37.552 12.706 -50.606 1.00 72.25 374 ARG A CA 1
ATOM 2913 C C . ARG A 1 374 ? 38.998 13.165 -50.785 1.00 72.25 374 ARG A C 1
ATOM 2915 O O . ARG A 1 374 ? 39.543 13.051 -51.881 1.00 72.25 374 ARG A O 1
ATOM 2922 N N . LEU A 1 375 ? 39.634 13.617 -49.711 1.00 84.25 375 LEU A N 1
ATOM 2923 C CA . LEU A 1 375 ? 41.037 14.015 -49.686 1.00 84.25 375 LEU A CA 1
ATOM 2924 C C . LEU A 1 375 ? 41.956 12.810 -49.908 1.00 84.25 375 LEU A C 1
ATOM 2926 O O . LEU A 1 375 ? 42.913 12.885 -50.677 1.00 84.25 375 LEU A O 1
ATOM 2930 N N . MET A 1 376 ? 41.629 11.662 -49.318 1.00 83.81 376 MET A N 1
ATOM 2931 C CA . MET A 1 376 ? 42.358 10.416 -49.544 1.00 83.81 376 MET A CA 1
ATOM 2932 C C . MET A 1 376 ? 42.335 10.000 -51.026 1.00 83.81 376 MET A C 1
ATOM 2934 O O . MET A 1 376 ? 43.363 9.601 -51.584 1.00 83.81 376 MET A O 1
ATOM 2938 N N . ARG A 1 377 ? 41.186 10.160 -51.701 1.00 78.06 377 ARG A N 1
ATOM 2939 C CA . ARG A 1 377 ? 41.068 9.972 -53.154 1.00 78.06 377 ARG A CA 1
ATOM 2940 C C . ARG A 1 377 ? 41.937 10.966 -53.921 1.00 78.06 377 ARG A C 1
ATOM 2942 O O . ARG A 1 377 ? 42.714 10.532 -54.771 1.00 78.06 377 ARG A O 1
ATOM 2949 N N . ASP A 1 378 ? 41.834 12.263 -53.630 1.00 83.12 378 ASP A N 1
ATOM 2950 C CA . ASP A 1 378 ? 42.609 13.302 -54.322 1.00 83.12 378 ASP A CA 1
ATOM 2951 C C . ASP A 1 378 ? 44.126 13.050 -54.204 1.00 83.12 378 ASP A C 1
ATOM 2953 O O . ASP A 1 378 ? 44.832 13.111 -55.212 1.00 83.12 378 ASP A O 1
ATOM 2957 N N . LEU A 1 379 ? 44.615 12.659 -53.020 1.00 88.44 379 LEU A N 1
ATOM 2958 C CA . LEU A 1 379 ? 46.012 12.268 -52.800 1.00 88.44 379 LEU A CA 1
ATOM 2959 C C . LEU A 1 379 ? 46.412 11.046 -53.641 1.00 88.44 379 LEU A C 1
ATOM 2961 O O . LEU A 1 379 ? 47.469 11.048 -54.274 1.00 88.44 379 LEU A O 1
ATOM 2965 N N . SER A 1 380 ? 45.565 10.012 -53.686 1.00 84.38 380 SER A N 1
ATOM 2966 C CA . SER A 1 380 ? 45.836 8.799 -54.470 1.00 84.38 380 SER A CA 1
ATOM 2967 C C . SER A 1 380 ? 45.924 9.075 -55.976 1.00 84.38 380 SER A C 1
ATOM 2969 O O . SER A 1 380 ? 46.760 8.489 -56.664 1.00 84.38 380 SER A O 1
ATOM 2971 N N . LEU A 1 381 ? 45.104 9.997 -56.492 1.00 81.06 381 LEU A N 1
ATOM 2972 C CA . LEU A 1 381 ? 45.123 10.390 -57.900 1.00 81.06 381 LEU A CA 1
ATOM 2973 C C . LEU A 1 381 ? 46.385 11.186 -58.237 1.00 81.06 381 LEU A C 1
ATOM 2975 O O . LEU A 1 381 ? 47.001 10.913 -59.264 1.00 81.06 381 LEU A O 1
ATOM 2979 N N . ILE A 1 382 ? 46.808 12.107 -57.360 1.00 87.00 382 ILE A N 1
ATOM 2980 C CA . ILE A 1 382 ? 48.080 12.831 -57.523 1.00 87.00 382 ILE A CA 1
ATOM 2981 C C . ILE A 1 382 ? 49.250 11.844 -57.572 1.00 87.00 382 ILE A C 1
ATOM 2983 O O . ILE A 1 382 ? 50.083 11.922 -58.470 1.00 87.00 382 ILE A O 1
ATOM 2987 N N . LEU A 1 383 ? 49.292 10.881 -56.647 1.00 89.00 383 LEU A N 1
ATOM 2988 C CA . LEU A 1 383 ? 50.343 9.864 -56.589 1.00 89.00 383 LEU A CA 1
ATOM 2989 C C . LEU A 1 383 ? 50.408 9.020 -57.870 1.00 89.00 383 LEU A C 1
ATOM 2991 O O . LEU A 1 383 ? 51.484 8.812 -58.431 1.00 89.00 383 LEU A O 1
ATOM 2995 N N . ARG A 1 384 ? 49.251 8.531 -58.330 1.00 84.62 384 ARG A N 1
ATOM 2996 C CA . ARG A 1 384 ? 49.137 7.697 -59.533 1.00 84.62 384 ARG A CA 1
ATOM 2997 C C . ARG A 1 384 ? 49.567 8.441 -60.782 1.00 84.62 384 ARG A C 1
ATOM 2999 O O . ARG A 1 384 ? 50.265 7.870 -61.613 1.00 84.62 384 ARG A O 1
ATOM 3006 N N . GLU A 1 385 ? 49.166 9.699 -60.905 1.00 82.81 385 GLU A N 1
ATOM 3007 C CA . GLU A 1 385 ? 49.533 10.519 -62.051 1.00 82.81 385 GLU A CA 1
ATOM 3008 C C . GLU A 1 385 ? 51.024 10.875 -62.020 1.00 82.81 385 GLU A C 1
ATOM 3010 O O . GLU A 1 385 ? 51.700 10.730 -63.033 1.00 82.81 385 GLU A O 1
ATOM 3015 N N . ALA A 1 386 ? 51.583 11.213 -60.852 1.00 86.31 386 ALA A N 1
ATOM 3016 C CA . ALA A 1 386 ? 53.015 11.473 -60.696 1.00 86.31 386 ALA A CA 1
ATOM 3017 C C . ALA A 1 386 ? 53.876 10.255 -61.082 1.00 86.31 386 ALA A C 1
ATOM 3019 O O . ALA A 1 386 ? 54.821 10.374 -61.863 1.00 86.31 386 ALA A O 1
ATOM 3020 N N . VAL A 1 387 ? 53.522 9.066 -60.584 1.00 85.75 387 VAL A N 1
ATOM 3021 C CA . VAL A 1 387 ? 54.217 7.814 -60.927 1.00 85.75 387 VAL A CA 1
ATOM 3022 C C . VAL A 1 387 ? 53.981 7.431 -62.389 1.00 85.75 387 VAL A C 1
ATOM 3024 O O . VAL A 1 387 ? 54.920 7.046 -63.082 1.00 85.75 387 VAL A O 1
ATOM 3027 N N . GLY A 1 388 ? 52.756 7.588 -62.894 1.00 79.56 388 GLY A N 1
ATOM 3028 C CA . GLY A 1 388 ? 52.430 7.362 -64.300 1.00 79.56 388 GLY A CA 1
ATOM 3029 C C . GLY A 1 388 ? 53.258 8.241 -65.236 1.00 79.56 388 GLY A C 1
ATOM 3030 O O . GLY A 1 388 ? 53.769 7.743 -66.238 1.00 79.56 388 GLY A O 1
ATOM 3031 N N . ASN A 1 389 ? 53.456 9.509 -64.873 1.00 80.38 389 ASN A N 1
ATOM 3032 C CA . ASN A 1 389 ? 54.277 10.446 -65.631 1.00 80.38 389 ASN A CA 1
ATOM 3033 C C . ASN A 1 389 ? 55.753 10.042 -65.629 1.00 80.38 389 ASN A C 1
ATOM 3035 O O . ASN A 1 389 ? 56.381 10.016 -66.688 1.00 80.38 389 ASN A O 1
ATOM 3039 N N . ALA A 1 390 ? 56.293 9.645 -64.474 1.00 82.44 390 ALA A N 1
ATOM 3040 C CA . ALA A 1 390 ? 57.665 9.152 -64.377 1.00 82.44 390 ALA A CA 1
ATOM 3041 C C . ALA A 1 390 ? 57.906 7.909 -65.259 1.00 82.44 390 ALA A C 1
ATOM 3043 O O . ALA A 1 390 ? 58.930 7.809 -65.935 1.00 82.44 390 ALA A O 1
ATOM 3044 N N . LEU A 1 391 ? 56.949 6.979 -65.304 1.00 81.12 391 LEU A N 1
ATOM 3045 C CA . LEU A 1 391 ? 57.075 5.751 -66.092 1.00 81.12 391 LEU A CA 1
ATOM 3046 C C . LEU A 1 391 ? 56.890 5.989 -67.595 1.00 81.12 391 LEU A C 1
ATOM 3048 O O . LEU A 1 391 ? 57.696 5.519 -68.394 1.00 81.12 391 LEU A O 1
ATOM 3052 N N . LYS A 1 392 ? 55.838 6.715 -67.991 1.00 72.38 392 LYS A N 1
ATOM 3053 C CA . LYS A 1 392 ? 55.473 6.895 -69.406 1.00 72.38 392 LYS A CA 1
ATOM 3054 C C . LYS A 1 392 ? 56.312 7.947 -70.116 1.00 72.38 392 LYS A C 1
ATOM 3056 O O . LYS A 1 392 ? 56.681 7.746 -71.266 1.00 72.38 392 LYS A O 1
ATOM 3061 N N . HIS A 1 393 ? 56.580 9.067 -69.449 1.00 68.12 393 HIS A N 1
ATOM 3062 C CA . HIS A 1 393 ? 57.185 10.236 -70.088 1.00 68.12 393 HIS A CA 1
ATOM 3063 C C . HIS A 1 393 ? 58.676 10.356 -69.778 1.00 68.12 393 HIS A C 1
ATOM 3065 O O . HIS A 1 393 ? 59.447 10.737 -70.653 1.00 68.12 393 HIS A O 1
ATOM 3071 N N . ALA A 1 394 ? 59.113 9.959 -68.579 1.00 68.12 394 ALA A N 1
ATOM 3072 C CA . ALA A 1 394 ? 60.527 10.026 -68.210 1.00 68.12 394 ALA A CA 1
ATOM 3073 C C . ALA A 1 394 ? 61.296 8.714 -68.466 1.00 68.12 394 ALA A C 1
ATOM 3075 O O . ALA A 1 394 ? 62.523 8.707 -68.360 1.00 68.12 394 ALA A O 1
ATOM 3076 N N . SER A 1 395 ? 60.606 7.616 -68.820 1.00 75.50 395 SER A N 1
ATOM 3077 C CA . SER A 1 395 ? 61.190 6.264 -68.948 1.00 75.50 395 SER A CA 1
ATOM 3078 C C . SER A 1 395 ? 61.996 5.844 -67.708 1.00 75.50 395 SER A C 1
ATOM 3080 O O 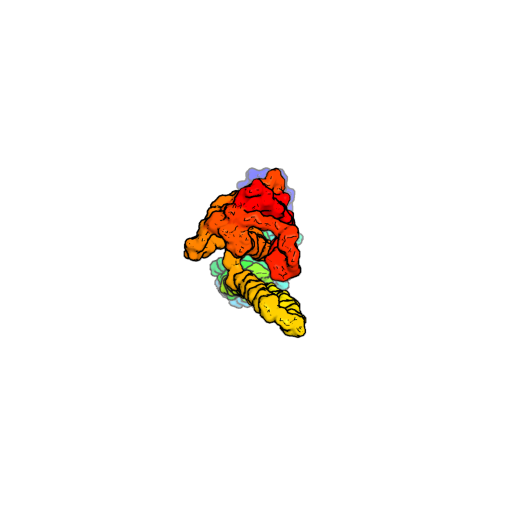. SER A 1 395 ? 63.027 5.178 -67.817 1.00 75.50 395 SER A O 1
ATOM 3082 N N . ALA A 1 396 ? 61.552 6.284 -66.525 1.00 79.69 396 ALA A N 1
ATOM 3083 C CA . ALA A 1 396 ? 62.260 6.058 -65.273 1.00 79.69 396 ALA A CA 1
ATOM 3084 C C . ALA A 1 396 ? 62.290 4.569 -64.909 1.00 79.69 396 ALA A C 1
ATOM 3086 O O . ALA A 1 396 ? 61.292 3.860 -65.056 1.00 79.69 396 ALA A O 1
ATOM 3087 N N . ARG A 1 397 ? 63.425 4.104 -64.381 1.00 82.50 397 ARG A N 1
ATOM 3088 C CA . ARG A 1 397 ? 63.572 2.736 -63.854 1.00 82.50 397 ARG A CA 1
ATOM 3089 C C . ARG A 1 397 ? 63.485 2.703 -62.334 1.00 82.50 397 ARG A C 1
ATOM 3091 O O . ARG A 1 397 ? 63.144 1.657 -61.774 1.00 82.50 397 ARG A O 1
ATOM 3098 N N . LYS A 1 398 ? 63.773 3.830 -61.676 1.00 87.19 398 LYS A N 1
ATOM 3099 C CA . LYS A 1 398 ? 63.710 3.994 -60.225 1.00 87.19 398 LYS A CA 1
ATOM 3100 C C . LYS A 1 398 ? 62.895 5.227 -59.857 1.00 87.19 398 LYS A C 1
ATOM 3102 O O . LYS A 1 398 ? 63.171 6.338 -60.308 1.00 87.19 398 LYS A O 1
ATOM 3107 N N . ILE A 1 399 ? 61.911 5.021 -58.988 1.00 92.12 399 ILE A N 1
ATOM 3108 C CA . ILE A 1 399 ? 61.071 6.081 -58.428 1.00 92.12 399 ILE A CA 1
ATOM 3109 C C . ILE A 1 399 ? 61.176 6.018 -56.905 1.00 92.12 399 ILE A C 1
ATOM 3111 O O . ILE A 1 399 ? 61.030 4.949 -56.318 1.00 92.12 399 ILE A O 1
ATOM 3115 N N . ALA A 1 400 ? 61.406 7.156 -56.257 1.00 93.56 400 ALA A N 1
ATOM 3116 C CA . ALA A 1 400 ? 61.431 7.266 -54.805 1.00 93.56 400 ALA A CA 1
ATOM 3117 C C . ALA A 1 400 ? 60.316 8.191 -54.312 1.00 93.56 400 ALA A C 1
ATOM 3119 O O . ALA A 1 400 ? 60.197 9.334 -54.760 1.00 93.56 400 ALA A O 1
ATOM 3120 N N . ILE A 1 401 ? 59.515 7.681 -53.374 1.00 95.94 401 ILE A N 1
ATOM 3121 C CA . ILE A 1 401 ? 58.393 8.385 -52.750 1.00 95.94 401 ILE A CA 1
ATOM 3122 C C . ILE A 1 401 ? 58.732 8.623 -51.281 1.00 95.94 401 ILE A C 1
ATOM 3124 O O . ILE A 1 401 ? 58.815 7.680 -50.492 1.00 95.94 401 ILE A O 1
ATOM 3128 N N . VAL A 1 402 ? 58.939 9.879 -50.904 1.00 95.81 402 VAL A N 1
ATOM 3129 C CA . VAL A 1 402 ? 59.380 10.252 -49.558 1.00 95.81 402 VAL A CA 1
ATOM 3130 C C . VAL A 1 402 ? 58.384 11.212 -48.940 1.00 95.81 402 VAL A C 1
ATOM 3132 O O . VAL A 1 402 ? 58.000 12.177 -49.591 1.00 95.81 402 VAL A O 1
ATOM 3135 N N . SER A 1 403 ? 57.979 10.973 -47.695 1.00 95.44 403 SER A N 1
ATOM 3136 C CA . SER A 1 403 ? 57.231 11.966 -46.925 1.00 95.44 403 SER A CA 1
ATOM 3137 C C . SER A 1 403 ? 57.916 12.290 -45.608 1.00 95.44 403 SER A C 1
ATOM 3139 O O . SER A 1 403 ? 58.532 11.406 -45.012 1.00 95.44 403 SER A O 1
ATOM 3141 N N . GLU A 1 404 ? 57.788 13.538 -45.167 1.00 94.19 404 GLU A N 1
ATOM 3142 C CA . GLU A 1 404 ? 58.361 14.046 -43.919 1.00 94.19 404 GLU A CA 1
ATOM 3143 C C . GLU A 1 404 ? 57.476 15.144 -43.294 1.00 94.19 404 GLU A C 1
ATOM 3145 O O . GLU A 1 404 ? 56.696 15.781 -44.011 1.00 94.19 404 GLU A O 1
ATOM 3150 N N . PRO A 1 405 ? 57.549 15.372 -41.968 1.00 90.06 405 PRO A N 1
ATOM 3151 C CA . PRO A 1 405 ? 56.866 16.495 -41.324 1.00 90.06 405 PRO A CA 1
ATOM 3152 C C . PRO A 1 405 ? 57.372 17.844 -41.855 1.00 90.06 405 PRO A C 1
ATOM 3154 O O . PRO A 1 405 ? 58.571 18.009 -42.076 1.00 90.06 405 PRO A O 1
ATOM 3157 N N . ASN A 1 406 ? 56.475 18.820 -41.997 1.00 84.38 406 ASN A N 1
ATOM 3158 C CA . ASN A 1 406 ? 56.823 20.220 -42.248 1.00 84.38 406 ASN A CA 1
ATOM 3159 C C . ASN A 1 406 ? 56.635 20.997 -40.935 1.00 84.38 406 ASN A C 1
ATOM 3161 O O . ASN A 1 406 ? 55.622 20.811 -40.263 1.00 84.38 406 ASN A O 1
ATOM 3165 N N . GLY A 1 407 ? 57.606 21.824 -40.535 1.00 69.06 407 GLY A N 1
ATOM 3166 C CA . GLY A 1 407 ? 57.806 22.345 -39.165 1.00 69.06 407 GLY A CA 1
ATOM 3167 C C . GLY A 1 407 ? 56.679 23.171 -38.508 1.00 69.06 407 GLY A C 1
ATOM 3168 O O . GLY A 1 407 ? 56.905 23.716 -37.434 1.00 69.06 407 GLY A O 1
ATOM 3169 N N . ALA A 1 408 ? 55.486 23.250 -39.106 1.00 68.69 408 ALA A N 1
ATOM 3170 C CA . ALA A 1 408 ? 54.287 23.924 -38.596 1.00 68.69 408 ALA A CA 1
ATOM 3171 C C . ALA A 1 408 ? 53.082 22.978 -38.357 1.00 68.69 408 ALA A C 1
ATOM 3173 O O . ALA A 1 408 ? 51.968 23.441 -38.123 1.00 68.69 408 ALA A O 1
ATOM 3174 N N . GLY A 1 409 ? 53.288 21.654 -38.385 1.00 72.56 409 GLY A N 1
ATOM 3175 C CA . GLY A 1 409 ? 52.215 20.653 -38.244 1.00 72.56 409 GLY A CA 1
ATOM 3176 C C . GLY A 1 409 ? 51.674 20.131 -39.580 1.00 72.56 409 GLY A C 1
A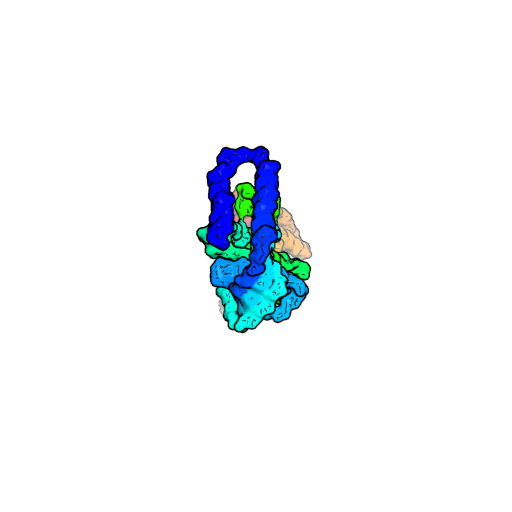TOM 3177 O O . GLY A 1 409 ? 50.867 19.199 -39.601 1.00 72.56 409 GLY A O 1
ATOM 3178 N N . GLY A 1 410 ? 52.151 20.689 -40.691 1.00 86.12 410 GLY A N 1
ATOM 3179 C CA . GLY A 1 410 ? 51.962 20.171 -42.034 1.00 86.12 410 GLY A CA 1
ATOM 3180 C C . GLY A 1 410 ? 52.905 19.023 -42.401 1.00 86.12 410 GLY A C 1
ATOM 3181 O O . GLY A 1 410 ? 53.621 18.445 -41.580 1.00 86.12 410 GLY A O 1
ATOM 3182 N N . TRP A 1 411 ? 52.911 18.678 -43.684 1.00 92.75 411 TRP A N 1
ATOM 3183 C CA . TRP A 1 411 ? 53.695 17.569 -44.217 1.00 92.75 411 TRP A CA 1
ATOM 3184 C C . TRP A 1 411 ? 54.145 17.838 -45.641 1.00 92.75 411 TRP A C 1
ATOM 3186 O O . TRP A 1 411 ? 53.526 18.593 -46.394 1.00 92.75 411 TRP A O 1
ATOM 3196 N N . LEU A 1 412 ? 55.220 17.162 -46.014 1.00 93.06 412 LEU A N 1
ATOM 3197 C CA . LEU A 1 412 ? 55.793 17.196 -47.340 1.00 93.06 412 LEU A CA 1
ATOM 3198 C C . LEU A 1 412 ? 55.755 15.795 -47.939 1.00 93.06 412 LEU A C 1
ATOM 3200 O O . LEU A 1 412 ? 56.132 14.833 -47.278 1.00 93.06 412 LEU A O 1
ATOM 3204 N N . LEU A 1 413 ? 55.317 15.674 -49.190 1.00 95.38 413 LEU A N 1
ATOM 3205 C CA . LEU A 1 413 ? 55.399 14.443 -49.972 1.00 95.38 413 LEU A CA 1
ATOM 3206 C C . LEU A 1 413 ? 56.144 14.729 -51.273 1.00 95.38 413 LEU A C 1
ATOM 3208 O O . LEU A 1 413 ? 55.731 15.573 -52.064 1.00 95.38 413 LEU A O 1
ATOM 3212 N N . ARG A 1 414 ? 57.229 14.000 -51.506 1.00 94.44 414 ARG A N 1
ATOM 3213 C CA . ARG A 1 414 ? 58.078 14.106 -52.689 1.00 94.44 414 ARG A CA 1
ATOM 3214 C C . ARG A 1 414 ? 58.022 12.817 -53.494 1.00 94.44 414 ARG A C 1
ATOM 3216 O O . ARG A 1 414 ? 58.225 11.734 -52.951 1.00 94.44 414 ARG A O 1
ATOM 3223 N N . VAL A 1 415 ? 57.796 12.943 -54.795 1.00 92.44 415 VAL A N 1
ATOM 3224 C CA . VAL A 1 415 ? 57.945 11.860 -55.773 1.00 92.44 415 VAL A CA 1
ATOM 3225 C C . VAL A 1 415 ? 59.094 12.243 -56.693 1.00 92.44 415 VAL A C 1
ATOM 3227 O O . VAL A 1 415 ? 59.025 13.265 -57.370 1.00 92.44 415 VAL A O 1
ATOM 3230 N N . SER A 1 416 ? 60.155 11.442 -56.694 1.00 89.81 416 SER A N 1
ATOM 3231 C CA . SER A 1 416 ? 61.363 11.686 -57.486 1.00 89.81 416 SER A CA 1
ATOM 3232 C C . SER A 1 416 ? 61.676 10.508 -58.398 1.00 89.81 416 SER A C 1
ATOM 3234 O O . SER A 1 416 ? 61.433 9.361 -58.022 1.00 89.81 416 SER A O 1
ATOM 3236 N N . ASN A 1 417 ? 62.209 10.772 -59.590 1.00 86.69 417 ASN A N 1
ATOM 3237 C CA . ASN A 1 417 ? 62.541 9.728 -60.562 1.00 86.69 417 ASN A CA 1
ATOM 3238 C C . ASN A 1 417 ? 63.892 9.967 -61.254 1.00 86.69 417 ASN A C 1
ATOM 3240 O O . ASN A 1 417 ? 64.325 11.107 -61.399 1.00 86.69 417 ASN A O 1
ATOM 3244 N N . ASP A 1 418 ? 64.527 8.882 -61.710 1.00 82.38 418 ASP A N 1
ATOM 3245 C CA . ASP A 1 418 ? 65.824 8.857 -62.421 1.00 82.38 418 ASP A CA 1
ATOM 3246 C C . ASP A 1 418 ? 65.708 8.982 -63.953 1.00 82.38 418 ASP A C 1
ATOM 3248 O O . ASP A 1 418 ? 66.634 8.655 -64.693 1.00 82.38 418 ASP A O 1
ATOM 3252 N N . GLY A 1 419 ? 64.537 9.400 -64.428 1.00 77.38 419 GLY A N 1
ATOM 3253 C CA . GLY A 1 419 ? 64.215 9.481 -65.850 1.00 77.38 419 GLY A CA 1
ATOM 3254 C C . GLY A 1 419 ? 64.616 10.816 -66.480 1.00 77.38 419 GLY A C 1
ATOM 3255 O O . GLY A 1 419 ? 65.126 11.710 -65.807 1.00 77.38 419 GLY A O 1
ATOM 3256 N N . LYS A 1 420 ? 64.342 10.966 -67.781 1.00 71.69 420 LYS A N 1
ATOM 3257 C CA . LYS A 1 420 ? 64.622 12.210 -68.514 1.00 71.69 420 LYS A CA 1
ATOM 3258 C C . LYS A 1 420 ? 63.925 13.417 -67.860 1.00 71.69 420 LYS A C 1
ATOM 3260 O O . LYS A 1 420 ? 62.807 13.252 -67.360 1.00 71.69 420 LYS A O 1
ATOM 3265 N N . PRO A 1 421 ? 64.545 14.613 -67.893 1.00 65.44 421 PRO A N 1
ATOM 3266 C CA . PRO A 1 421 ? 63.923 15.832 -67.396 1.00 65.44 421 PRO A CA 1
ATOM 3267 C C . PRO A 1 421 ? 62.560 16.038 -68.054 1.00 65.44 421 PRO A C 1
ATOM 3269 O O . PRO A 1 421 ? 62.444 15.993 -69.278 1.00 65.44 421 PRO A O 1
ATOM 3272 N N . TYR A 1 422 ? 61.531 16.272 -67.243 1.00 64.25 422 TYR A N 1
ATOM 3273 C CA . TYR A 1 422 ? 60.279 16.823 -67.746 1.00 64.25 422 TYR A CA 1
ATOM 3274 C C . TYR A 1 422 ? 60.471 18.326 -67.943 1.00 64.25 422 TYR A C 1
ATOM 3276 O O . TYR A 1 422 ? 60.570 19.060 -66.959 1.00 64.25 422 TYR A O 1
ATOM 3284 N N . ASP A 1 423 ? 60.546 18.769 -69.194 1.00 58.44 423 ASP A N 1
ATOM 3285 C CA . ASP A 1 423 ? 60.559 20.184 -69.542 1.00 58.44 423 ASP A CA 1
ATOM 3286 C C . ASP A 1 423 ? 59.119 20.653 -69.841 1.00 58.44 423 ASP A C 1
ATOM 3288 O O . ASP A 1 423 ? 58.525 20.235 -70.836 1.00 58.44 423 ASP A O 1
ATOM 3292 N N . PRO A 1 424 ? 58.527 21.518 -68.993 1.00 53.78 424 PRO A N 1
ATOM 3293 C CA . PRO A 1 424 ? 57.178 22.034 -69.211 1.00 53.78 424 PRO A CA 1
ATOM 3294 C C . PRO A 1 424 ? 57.053 22.900 -70.471 1.00 53.78 424 PRO A C 1
ATOM 3296 O O . PRO A 1 424 ? 55.936 23.138 -70.919 1.00 53.78 424 PRO A O 1
ATOM 3299 N N . SER A 1 425 ? 58.167 23.406 -71.011 1.00 48.38 425 SER A N 1
ATOM 3300 C CA . SER A 1 425 ? 58.186 24.372 -72.114 1.00 48.38 425 SER A CA 1
ATOM 3301 C C . SER A 1 425 ? 58.264 23.736 -73.509 1.00 48.38 425 SER A C 1
ATOM 3303 O O . SER A 1 425 ? 57.859 24.361 -74.485 1.00 48.38 425 SER A O 1
ATOM 3305 N N . THR A 1 426 ? 58.674 22.468 -73.612 1.00 45.22 426 THR A N 1
ATOM 3306 C CA . THR A 1 426 ? 58.656 21.682 -74.863 1.00 45.22 426 THR A CA 1
ATOM 3307 C C . THR A 1 426 ? 57.340 20.939 -75.108 1.00 45.22 426 THR A C 1
ATOM 3309 O O . THR A 1 426 ? 57.136 20.387 -76.190 1.00 45.22 426 THR A O 1
ATOM 3312 N N . ALA A 1 427 ? 56.394 20.980 -74.165 1.00 48.31 427 ALA A N 1
ATOM 3313 C CA . ALA A 1 427 ? 55.028 20.484 -74.337 1.00 48.31 427 ALA A CA 1
ATOM 3314 C C . ALA A 1 427 ? 54.153 21.492 -75.118 1.00 48.31 427 ALA A C 1
ATOM 3316 O O . ALA A 1 427 ? 53.090 21.912 -74.667 1.00 48.31 427 ALA A O 1
ATOM 3317 N N . LEU A 1 428 ? 54.605 21.918 -76.302 1.00 36.16 428 LEU A N 1
ATOM 3318 C CA . LEU A 1 428 ? 53.840 22.790 -77.197 1.00 36.16 428 LEU A CA 1
ATOM 3319 C C . LEU A 1 428 ? 52.730 21.984 -77.881 1.00 36.16 428 LEU A C 1
ATOM 3321 O O . LEU A 1 428 ? 52.872 21.483 -78.992 1.00 36.16 428 LEU A O 1
ATOM 3325 N N . GLY A 1 429 ? 51.619 21.845 -77.169 1.00 36.81 429 GLY A N 1
ATOM 3326 C CA . GLY A 1 429 ? 50.379 21.281 -77.673 1.00 36.81 429 GLY A CA 1
ATOM 3327 C C . GLY A 1 429 ? 49.439 20.946 -76.526 1.00 36.81 429 GLY A C 1
ATOM 3328 O O . GLY A 1 429 ? 49.809 20.242 -75.586 1.00 36.81 429 GLY A O 1
ATOM 3329 N N . VAL A 1 430 ? 48.191 21.399 -76.643 1.00 38.47 430 VAL A N 1
ATOM 3330 C CA . VAL A 1 430 ? 47.069 21.049 -75.752 1.00 38.47 430 VAL A CA 1
ATOM 3331 C C . VAL A 1 430 ? 46.884 19.516 -75.646 1.00 38.47 430 VAL A C 1
ATOM 3333 O O . VAL A 1 430 ? 46.274 19.021 -74.702 1.00 38.47 430 VAL A O 1
ATOM 3336 N N . ASP A 1 431 ? 47.510 18.747 -76.542 1.00 41.91 431 ASP A N 1
ATOM 3337 C CA . ASP A 1 431 ? 47.267 17.323 -76.735 1.00 41.91 431 ASP A CA 1
ATOM 3338 C C . ASP A 1 431 ? 48.155 16.335 -75.955 1.00 41.91 431 ASP A C 1
ATOM 3340 O O . ASP A 1 431 ? 47.799 15.156 -75.936 1.00 41.91 431 ASP A O 1
ATOM 3344 N N . GLN A 1 432 ? 49.254 16.716 -75.274 1.00 41.56 432 GLN A N 1
ATOM 3345 C CA . GLN A 1 432 ? 50.152 15.687 -74.679 1.00 41.56 432 GLN A CA 1
ATOM 3346 C C . GLN A 1 432 ? 50.748 15.903 -73.271 1.00 41.56 432 GLN A C 1
ATOM 3348 O O . GLN A 1 432 ? 51.517 15.049 -72.832 1.00 41.56 432 GLN A O 1
ATOM 3353 N N . GLY A 1 433 ? 50.375 16.919 -72.480 1.00 42.16 433 GLY A N 1
ATOM 3354 C CA . GLY A 1 433 ? 50.938 16.985 -71.110 1.00 42.16 433 GLY A CA 1
ATOM 3355 C C . GLY A 1 433 ? 50.385 17.999 -70.110 1.00 42.16 433 GLY A C 1
ATOM 3356 O O . GLY A 1 433 ? 50.616 17.850 -68.910 1.00 42.16 433 GLY A O 1
ATOM 3357 N N . HIS A 1 434 ? 49.627 19.007 -70.547 1.00 45.00 434 HIS A N 1
ATOM 3358 C CA . HIS A 1 434 ? 49.235 20.110 -69.657 1.00 45.00 434 HIS A CA 1
ATOM 3359 C C . HIS A 1 434 ? 48.128 19.730 -68.652 1.00 45.00 434 HIS A C 1
ATOM 3361 O O . HIS A 1 434 ? 48.212 20.088 -67.474 1.00 45.00 434 HIS A O 1
ATOM 3367 N N . PHE A 1 435 ? 47.162 18.897 -69.055 1.00 52.16 435 PHE A N 1
ATOM 3368 C CA . PHE A 1 435 ? 46.025 18.527 -68.200 1.00 52.16 435 PHE A CA 1
ATOM 3369 C C . PHE A 1 435 ? 46.404 17.688 -66.967 1.00 52.16 435 PHE A C 1
ATOM 3371 O O . PHE A 1 435 ? 45.765 17.812 -65.921 1.00 52.16 435 PHE A O 1
ATOM 3378 N N . GLY A 1 436 ? 47.461 16.868 -67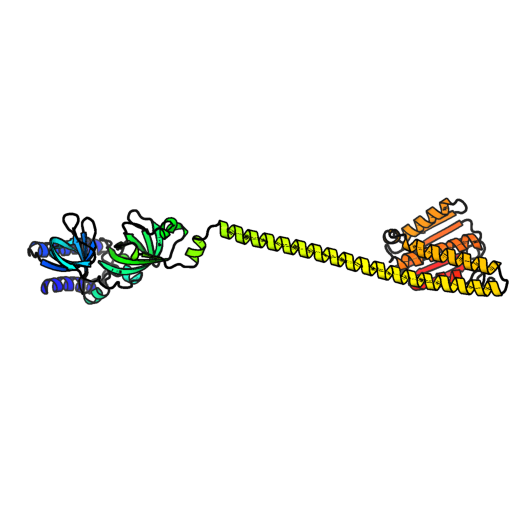.041 1.00 64.88 436 GLY A N 1
ATOM 3379 C CA . GLY A 1 436 ? 47.891 16.022 -65.920 1.00 64.88 436 GLY A CA 1
ATOM 3380 C C . GLY A 1 436 ? 48.424 16.842 -64.742 1.00 64.88 436 GLY A C 1
ATOM 3381 O O . GLY A 1 436 ? 48.017 16.646 -63.596 1.00 64.88 436 GLY A O 1
ATOM 3382 N N . VAL A 1 437 ? 49.291 17.823 -65.014 1.00 74.44 437 VAL A N 1
ATOM 3383 C CA . VAL A 1 437 ? 49.881 18.681 -63.972 1.00 74.44 437 VAL A CA 1
ATOM 3384 C C . VAL A 1 437 ? 48.875 19.710 -63.452 1.00 74.44 437 VAL A C 1
ATOM 3386 O O . VAL A 1 437 ? 48.821 19.943 -62.244 1.00 74.44 437 VAL A O 1
ATOM 3389 N N . GLU A 1 438 ? 48.042 20.299 -64.314 1.00 72.56 438 GLU A N 1
ATOM 3390 C CA . GLU A 1 438 ? 46.967 21.202 -63.874 1.00 72.56 438 GLU A CA 1
ATOM 3391 C C . GLU A 1 438 ? 45.912 20.480 -63.034 1.00 72.56 438 GLU A C 1
ATOM 3393 O O . GLU A 1 438 ? 45.510 20.985 -61.980 1.00 72.56 438 GLU A O 1
ATOM 3398 N N . GLY A 1 439 ? 45.539 19.261 -63.433 1.00 73.12 439 GLY A N 1
ATOM 3399 C CA . GLY A 1 439 ? 44.686 18.377 -62.650 1.00 73.12 439 GLY A CA 1
ATOM 3400 C C . GLY A 1 439 ? 45.284 18.103 -61.272 1.00 73.12 439 GLY A C 1
ATOM 3401 O O . GLY A 1 439 ? 44.617 18.326 -60.260 1.00 73.12 439 GLY A O 1
ATOM 3402 N N . MET A 1 440 ? 46.562 17.711 -61.205 1.00 81.94 440 MET A N 1
ATOM 3403 C CA . MET A 1 440 ? 47.265 17.507 -59.933 1.00 81.94 440 MET A CA 1
ATOM 3404 C C . MET A 1 440 ? 47.314 18.782 -59.075 1.00 81.94 440 MET A C 1
ATOM 3406 O O . MET A 1 440 ? 47.062 18.705 -57.873 1.00 81.94 440 MET A O 1
ATOM 3410 N N . LYS A 1 441 ? 47.549 19.966 -59.663 1.00 82.31 441 LYS A N 1
ATOM 3411 C CA . LYS A 1 441 ? 47.512 21.257 -58.944 1.00 82.31 441 LYS A CA 1
ATOM 3412 C C . LYS A 1 441 ? 46.123 21.568 -58.383 1.00 82.31 441 LYS A C 1
ATOM 3414 O O . LYS A 1 441 ? 46.012 22.034 -57.251 1.00 82.31 441 LYS A O 1
ATOM 3419 N N . ALA A 1 442 ? 45.056 21.302 -59.135 1.00 78.00 442 ALA A N 1
ATOM 3420 C CA . ALA A 1 442 ? 43.688 21.502 -58.661 1.00 78.00 442 ALA A CA 1
ATOM 3421 C C . ALA A 1 442 ? 43.336 20.563 -57.494 1.00 78.00 442 ALA A C 1
ATOM 3423 O O . ALA A 1 442 ? 42.702 20.997 -56.532 1.00 78.00 442 ALA A O 1
ATOM 3424 N N . ARG A 1 443 ? 43.788 19.300 -57.542 1.00 84.81 443 ARG A N 1
ATOM 3425 C CA . ARG A 1 443 ? 43.637 18.334 -56.434 1.00 84.81 443 ARG A CA 1
ATOM 3426 C C . ARG A 1 443 ? 44.463 18.735 -55.213 1.00 84.81 443 ARG A C 1
ATOM 3428 O O . ARG A 1 443 ? 43.954 18.695 -54.098 1.00 84.81 443 ARG A O 1
ATOM 3435 N N . ALA A 1 444 ? 45.691 19.209 -55.421 1.00 87.56 444 ALA A N 1
ATOM 3436 C CA . ALA A 1 444 ? 46.547 19.728 -54.357 1.00 87.56 444 ALA A CA 1
ATOM 3437 C C . ALA A 1 444 ? 45.884 20.902 -53.617 1.00 87.56 444 ALA A C 1
ATOM 3439 O O . ALA A 1 444 ? 45.821 20.892 -52.391 1.00 87.56 444 ALA A O 1
ATOM 3440 N N . ARG A 1 445 ? 45.271 21.848 -54.345 1.00 88.31 445 ARG A N 1
ATOM 3441 C CA . ARG A 1 445 ? 44.514 22.951 -53.727 1.00 88.31 445 ARG A CA 1
ATOM 3442 C C . ARG A 1 445 ? 43.368 22.461 -52.841 1.00 88.31 445 ARG A C 1
ATOM 3444 O O . ARG A 1 445 ? 43.182 23.001 -51.757 1.00 88.31 445 ARG A O 1
ATOM 3451 N N . ARG A 1 446 ? 42.634 21.419 -53.250 1.00 84.75 446 ARG A N 1
ATOM 3452 C CA . ARG A 1 446 ? 41.568 20.819 -52.422 1.00 84.75 446 ARG A CA 1
ATOM 3453 C C . ARG A 1 446 ? 42.098 20.136 -51.163 1.00 84.75 446 ARG A C 1
ATOM 3455 O O . ARG A 1 446 ? 41.427 20.167 -50.139 1.00 84.75 446 ARG A O 1
ATOM 3462 N N . LEU A 1 447 ? 43.315 19.594 -51.214 1.00 87.50 447 LEU A N 1
ATOM 3463 C CA . LEU A 1 447 ? 44.038 19.087 -50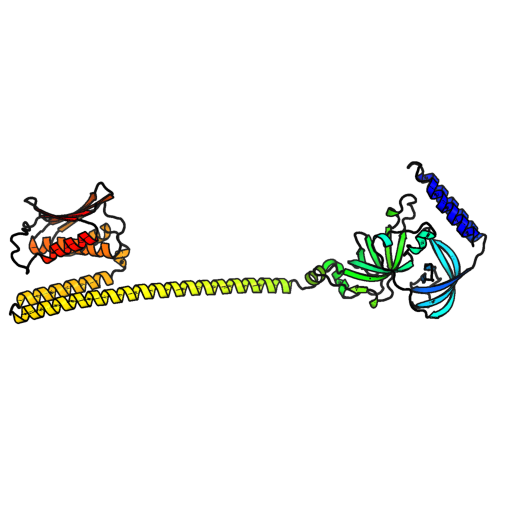.041 1.00 87.50 447 LEU A CA 1
ATOM 3464 C C . LEU A 1 447 ? 44.533 20.198 -49.103 1.00 87.50 447 LEU A C 1
ATOM 3466 O O . LEU A 1 447 ? 45.011 19.892 -48.006 1.00 87.50 447 LEU A O 1
ATOM 3470 N N . GLY A 1 448 ? 44.437 21.467 -49.511 1.00 89.31 448 GLY A N 1
ATOM 3471 C CA . GLY A 1 448 ? 45.090 22.586 -48.833 1.00 89.31 448 GLY A CA 1
ATOM 3472 C C . GLY A 1 448 ? 46.614 22.532 -48.959 1.00 89.31 448 GLY A C 1
ATOM 3473 O O . GLY A 1 448 ? 47.313 22.990 -48.065 1.00 89.31 448 GLY A O 1
ATOM 3474 N N . ALA A 1 449 ? 47.126 21.916 -50.027 1.00 91.44 449 ALA A N 1
ATOM 3475 C CA . ALA A 1 449 ? 48.547 21.729 -50.281 1.00 91.44 449 ALA A CA 1
ATOM 3476 C C . ALA A 1 449 ? 48.982 22.455 -51.565 1.00 91.44 449 ALA A C 1
ATOM 3478 O O . ALA A 1 449 ? 48.214 22.624 -52.518 1.00 91.44 449 ALA A O 1
ATOM 3479 N N . LYS A 1 450 ? 50.245 22.866 -51.614 1.00 92.62 450 LYS A N 1
ATOM 3480 C CA . LYS A 1 450 ? 50.899 23.456 -52.778 1.00 92.62 450 LYS A CA 1
ATOM 3481 C C . LYS A 1 450 ? 51.683 22.377 -53.513 1.00 92.62 450 LYS A C 1
ATOM 3483 O O . LYS A 1 450 ? 52.456 21.647 -52.905 1.00 92.62 450 LYS A O 1
ATOM 3488 N N . LEU A 1 451 ? 51.492 22.284 -54.826 1.00 91.25 451 LEU A N 1
ATOM 3489 C CA . LEU A 1 451 ? 52.258 21.378 -55.679 1.00 91.25 451 LEU A CA 1
ATOM 3490 C C . LEU A 1 451 ? 53.294 22.163 -56.482 1.00 91.25 451 LEU A C 1
ATOM 3492 O O . LEU A 1 451 ? 52.943 23.107 -57.196 1.00 91.25 451 LEU A O 1
ATOM 3496 N N . SER A 1 452 ? 54.553 21.751 -56.390 1.00 89.00 452 SER A N 1
ATOM 3497 C CA . SER A 1 452 ? 55.674 22.268 -57.171 1.00 89.00 452 SER A CA 1
ATOM 3498 C C . SER A 1 452 ? 56.388 21.133 -57.904 1.00 89.00 452 SER A C 1
ATOM 3500 O O . SER A 1 452 ? 56.364 19.976 -57.486 1.00 89.00 452 SER A O 1
ATOM 3502 N N . LEU A 1 453 ? 56.993 21.466 -59.040 1.00 85.06 453 LEU A N 1
ATOM 3503 C CA . LEU A 1 453 ? 57.781 20.547 -59.850 1.00 85.06 453 LEU A CA 1
ATOM 3504 C C . LEU A 1 453 ? 59.130 21.211 -60.099 1.00 85.06 453 LEU A C 1
ATOM 3506 O O . LEU A 1 453 ? 59.169 22.329 -60.609 1.00 85.06 453 LEU A O 1
ATOM 3510 N N . CYS A 1 454 ? 60.213 20.541 -59.728 1.00 81.88 454 CYS A N 1
ATOM 3511 C CA . CYS A 1 454 ? 61.569 20.988 -60.011 1.00 81.88 454 CYS A CA 1
ATOM 3512 C C . CYS A 1 454 ? 62.369 19.876 -60.692 1.00 81.88 454 CYS A C 1
ATOM 3514 O O . CYS A 1 454 ? 62.046 18.689 -60.598 1.00 81.88 454 CYS A O 1
ATOM 3516 N N . HIS A 1 455 ? 63.410 20.283 -61.409 1.00 75.06 455 HIS A N 1
ATOM 3517 C CA . HIS A 1 455 ? 64.400 19.387 -61.975 1.00 75.06 455 HIS A CA 1
ATOM 3518 C C . HIS A 1 455 ? 65.772 19.834 -61.471 1.00 75.06 455 HIS A C 1
ATOM 3520 O O . HIS A 1 455 ? 66.130 20.997 -61.640 1.00 75.06 455 HIS A O 1
ATOM 3526 N N . ASP A 1 456 ? 66.509 18.940 -60.816 1.00 67.38 456 ASP A N 1
ATOM 3527 C CA . ASP A 1 456 ? 67.790 19.253 -60.162 1.00 67.38 456 ASP A CA 1
ATOM 3528 C C . ASP A 1 456 ? 69.018 18.892 -61.024 1.00 67.38 456 ASP A C 1
ATOM 3530 O O . ASP A 1 456 ? 70.133 18.781 -60.521 1.00 67.38 456 ASP A O 1
ATOM 3534 N N . GLY A 1 457 ? 68.814 18.698 -62.332 1.00 60.84 457 GLY A N 1
ATOM 3535 C CA . GLY A 1 457 ? 69.845 18.308 -63.301 1.00 60.84 457 GLY A CA 1
ATOM 3536 C C . GLY A 1 457 ? 70.053 16.795 -63.417 1.00 60.84 457 GLY A C 1
ATOM 3537 O O . GLY A 1 457 ? 70.580 16.331 -64.428 1.00 60.84 457 GLY A O 1
ATOM 3538 N N . HIS A 1 458 ? 69.596 16.011 -62.433 1.00 65.62 458 HIS A N 1
ATOM 3539 C CA . HIS A 1 458 ? 69.706 14.548 -62.440 1.00 65.62 458 HIS A CA 1
ATOM 3540 C C . HIS A 1 458 ? 68.374 13.829 -62.201 1.00 65.62 458 HIS A C 1
ATOM 3542 O O . HIS A 1 458 ? 68.229 12.669 -62.592 1.00 65.62 458 HIS A O 1
ATOM 3548 N N . ARG A 1 459 ? 67.402 14.481 -61.554 1.00 75.75 459 ARG A N 1
ATOM 3549 C CA . ARG A 1 459 ? 66.094 13.918 -61.210 1.00 75.75 459 ARG A CA 1
ATOM 3550 C C . ARG A 1 459 ? 64.993 14.952 -61.380 1.00 75.75 459 ARG A C 1
ATOM 3552 O O . ARG A 1 459 ? 65.163 16.139 -61.111 1.00 75.75 459 ARG A O 1
ATOM 3559 N N . THR A 1 460 ? 63.820 14.487 -61.792 1.00 80.94 460 THR A N 1
ATOM 3560 C CA . THR A 1 460 ? 62.588 15.276 -61.685 1.00 80.94 460 THR A CA 1
ATOM 3561 C C . THR A 1 460 ? 61.945 14.989 -60.334 1.00 80.94 460 THR A C 1
ATOM 3563 O O . THR A 1 460 ? 61.790 13.827 -59.958 1.00 80.94 460 THR A O 1
ATOM 3566 N N . VAL A 1 461 ? 61.601 16.047 -59.595 1.00 85.75 461 VAL A N 1
ATOM 3567 C CA . VAL A 1 461 ? 61.022 15.968 -58.251 1.00 85.75 461 VAL A CA 1
ATOM 3568 C C . VAL A 1 461 ? 59.717 16.752 -58.212 1.00 85.75 461 VAL A C 1
ATOM 3570 O O . VAL A 1 461 ? 59.688 17.973 -58.367 1.00 85.75 461 VAL A O 1
ATOM 3573 N N . LEU A 1 462 ? 58.620 16.038 -57.976 1.00 90.44 462 LEU A N 1
ATOM 3574 C CA . LEU A 1 462 ? 57.318 16.620 -57.680 1.00 90.44 462 LEU A CA 1
ATOM 3575 C C . LEU A 1 462 ? 57.153 16.688 -56.167 1.00 90.44 462 LEU A C 1
ATOM 3577 O O . LEU A 1 462 ? 57.249 15.669 -55.485 1.00 90.44 462 LEU A O 1
ATOM 3581 N N . THR A 1 463 ? 56.892 17.885 -55.654 1.00 91.31 463 THR A N 1
ATOM 3582 C CA . THR A 1 463 ? 56.731 18.151 -54.226 1.00 91.31 463 THR A CA 1
ATOM 3583 C C . THR A 1 463 ? 55.312 18.627 -53.943 1.00 91.31 463 THR A C 1
ATOM 3585 O O . THR A 1 463 ? 54.828 19.569 -54.565 1.00 91.31 463 THR A O 1
ATOM 3588 N N . LEU A 1 464 ? 54.644 17.966 -53.003 1.00 93.38 464 LEU A N 1
ATOM 3589 C CA . LEU A 1 464 ? 53.345 18.337 -52.463 1.00 93.38 464 LEU A CA 1
ATOM 3590 C C . LEU A 1 464 ? 53.540 18.770 -51.009 1.00 93.38 464 LEU A C 1
ATOM 3592 O O . LEU A 1 464 ? 53.892 17.954 -50.161 1.00 93.38 464 LEU A O 1
ATOM 3596 N N . GLU A 1 465 ? 53.340 20.054 -50.744 1.00 92.31 465 GLU A N 1
ATOM 3597 C CA . GLU A 1 465 ? 53.600 20.690 -49.455 1.00 92.31 465 GLU A CA 1
ATOM 3598 C C . GLU A 1 465 ? 52.299 21.174 -48.823 1.00 92.31 465 GLU A C 1
ATOM 3600 O O . GLU A 1 465 ? 51.598 22.010 -49.393 1.00 92.31 465 GLU A O 1
ATOM 3605 N N . LYS A 1 466 ? 51.987 20.678 -47.629 1.00 89.69 466 LYS A N 1
ATOM 3606 C CA . LYS A 1 466 ? 50.942 21.223 -46.767 1.00 89.69 466 LYS A CA 1
ATOM 3607 C C . LYS A 1 466 ? 51.608 21.947 -45.601 1.00 89.69 466 LYS A C 1
ATOM 3609 O O . LYS A 1 466 ? 52.539 21.394 -45.014 1.00 89.69 466 LYS A O 1
ATOM 3614 N N . GLN A 1 467 ? 51.163 23.172 -45.325 1.00 82.44 467 GLN A N 1
ATOM 3615 C CA . GLN A 1 467 ? 51.625 23.957 -44.177 1.00 82.44 467 GLN A CA 1
ATOM 3616 C C . GLN A 1 467 ? 50.964 23.491 -42.887 1.00 82.44 467 GLN A C 1
ATOM 3618 O O . GLN A 1 467 ? 49.770 23.107 -42.954 1.00 82.44 467 GLN A O 1
#

Secondary structure (DSSP, 8-state):
-HHHHHHHHHHHHGGGGSTTS-TT-HHHHHHHHHHHHHHHHHHHHHS---EEEEEEEEEE-SSEEEEE-SS-EEEEE-SS-----TTEEEEEEEEEEEETTEEEEEEEEEEEEEE-PPPPPEE--HHHHS----STTGGGT--TTSEEEEEEEEEEEETTEEEEEETTEEEEEE-SS--GGGTTHHHH--EEEEEEEEEEEE-SS--S-GGG-EEEEEEE-S-GGGEEEE--HHHHHHHS-HHHHHHHHHHHHHHHHHHHHHHHHHHHHHHHHHHHHHHHHHHHHHHHHHHHHHHHHHHHHHHHHHTT-HHHHHHHHHHHHHHHHHHHHHHH-GGGGTS-HHHHHHHHHHHHHTTSSSEEEEEE-S--S---HHHHHHHHHHHHHHHHHHHHTS--SEEEEEEEEETTTEEEEEEEESS----TTS--STTSSHHHHHHHHHHHHHTTEEEEEEE-SS-EEEEEEE-

Nearest PDB structures (foldseek):
  7ssj-assembly1_A-2  TM=5.288E-01  e=8.953E-10  Bacillus subtilis subsp. subtilis str. 168
  3ehj-assembly1_A  TM=5.224E-01  e=1.493E-09  Bacillus subtilis
  3ehh-assembly1_B  TM=5.353E-01  e=2.491E-09  Bacillus subtilis
  7ssj-assembly2_D  TM=5.143E-01  e=2.223E-09  Bacillus subtilis subsp. subtilis str. 168
  4r3a-assembly2_B  TM=6.269E-01  e=4.655E-07  Erythrobacter litoralis HTCC2594